Protein AF-A0A2E6HBT4-F1 (afdb_monomer)

Radius of gyration: 35.27 Å; Cα contacts (8 Å, |Δi|>4): 584; chains: 1; bounding box: 89×53×130 Å

Structure (mmCIF, N/CA/C/O backbone):
data_AF-A0A2E6HBT4-F1
#
_entry.id   AF-A0A2E6HBT4-F1
#
loop_
_atom_site.group_PDB
_atom_site.id
_atom_site.type_symbol
_atom_site.label_atom_id
_atom_site.label_alt_id
_atom_site.label_comp_id
_atom_site.label_asym_id
_atom_site.label_entity_id
_atom_site.label_seq_id
_atom_site.pdbx_PDB_ins_code
_atom_site.Cartn_x
_atom_site.Cartn_y
_atom_site.Cartn_z
_atom_site.occupancy
_atom_site.B_iso_or_equiv
_atom_site.auth_seq_id
_atom_site.auth_comp_id
_atom_site.auth_asym_id
_atom_site.auth_atom_id
_atom_site.pdbx_PDB_model_num
ATOM 1 N N . MET A 1 1 ? -41.510 -4.289 66.428 1.00 49.56 1 MET A N 1
ATOM 2 C CA . MET A 1 1 ? -42.156 -3.920 65.143 1.00 49.56 1 MET A CA 1
ATOM 3 C C . MET A 1 1 ? -41.190 -3.255 64.152 1.00 49.56 1 MET A C 1
ATOM 5 O O . MET A 1 1 ? -41.361 -3.458 62.961 1.00 49.56 1 MET A O 1
ATOM 9 N N . PHE A 1 2 ? -40.143 -2.552 64.610 1.00 44.94 2 PHE A N 1
ATOM 10 C CA . PHE A 1 2 ? -39.122 -1.930 63.745 1.00 44.94 2 PHE A CA 1
ATOM 11 C C . PHE A 1 2 ? -38.260 -2.919 62.931 1.00 44.94 2 PHE A C 1
ATOM 13 O O . PHE A 1 2 ? -38.058 -2.699 61.745 1.00 44.94 2 PHE A O 1
ATOM 20 N N . ILE A 1 3 ? -37.854 -4.055 63.514 1.00 50.06 3 ILE A N 1
ATOM 21 C CA . ILE A 1 3 ? -36.966 -5.042 62.856 1.00 50.06 3 ILE A CA 1
ATOM 22 C C . ILE A 1 3 ? -37.619 -5.718 61.634 1.00 50.06 3 ILE A C 1
ATOM 24 O O . ILE A 1 3 ? -36.951 -6.038 60.659 1.00 50.06 3 ILE A O 1
ATOM 28 N N . LYS A 1 4 ? -38.948 -5.901 61.637 1.00 45.16 4 LYS A N 1
ATOM 29 C CA . LYS A 1 4 ? -39.656 -6.469 60.476 1.00 45.16 4 LYS A CA 1
ATOM 30 C C . LYS A 1 4 ? -39.757 -5.484 59.309 1.00 45.16 4 LYS A C 1
ATOM 32 O O . LYS A 1 4 ? -39.763 -5.926 58.170 1.00 45.16 4 LYS A O 1
ATOM 37 N N . LYS A 1 5 ? -39.823 -4.173 59.578 1.00 47.09 5 LYS A N 1
ATOM 38 C CA . LYS A 1 5 ? -39.879 -3.149 58.524 1.00 47.09 5 LYS A CA 1
ATOM 39 C C . LYS A 1 5 ? -38.530 -2.971 57.830 1.00 47.09 5 LYS A C 1
ATOM 41 O O . LYS A 1 5 ? -38.526 -2.846 56.616 1.00 47.09 5 LYS A O 1
ATOM 46 N N . THR A 1 6 ? -37.421 -3.026 58.568 1.00 51.19 6 THR A N 1
ATOM 47 C CA . THR A 1 6 ? -36.070 -2.903 57.993 1.00 51.19 6 THR A CA 1
ATOM 48 C C . THR A 1 6 ? -35.665 -4.120 57.163 1.00 51.19 6 THR A C 1
ATOM 50 O O . THR A 1 6 ? -35.076 -3.963 56.101 1.00 51.19 6 THR A O 1
ATOM 53 N N . ILE A 1 7 ? -36.031 -5.334 57.590 1.00 56.91 7 ILE A N 1
ATOM 54 C CA . ILE A 1 7 ? -35.775 -6.552 56.802 1.00 56.91 7 ILE A CA 1
ATOM 55 C C . ILE A 1 7 ? -36.632 -6.561 55.531 1.00 56.91 7 ILE A C 1
ATOM 57 O O . ILE A 1 7 ? -36.141 -6.905 54.463 1.00 56.91 7 ILE A O 1
ATOM 61 N N . PHE A 1 8 ? -37.897 -6.140 55.620 1.00 53.03 8 PHE A N 1
ATOM 62 C CA . PHE A 1 8 ? -38.782 -6.076 54.456 1.00 53.03 8 PHE A CA 1
ATOM 63 C C . PHE A 1 8 ? -38.360 -4.981 53.464 1.00 53.03 8 PHE A C 1
ATOM 65 O O . PHE A 1 8 ? -38.438 -5.206 52.263 1.00 53.03 8 PHE A O 1
ATOM 72 N N . SER A 1 9 ? -37.858 -3.832 53.939 1.00 48.44 9 SER A N 1
ATOM 73 C CA . SER A 1 9 ? -37.312 -2.791 53.061 1.00 48.44 9 SER A CA 1
ATOM 74 C C . SER A 1 9 ? -36.000 -3.216 52.404 1.00 48.44 9 SER A C 1
ATOM 76 O O . SER A 1 9 ? -35.840 -2.969 51.219 1.00 48.44 9 SER A O 1
ATOM 78 N N . MET A 1 10 ? -35.097 -3.907 53.116 1.00 50.53 10 MET A N 1
ATOM 79 C CA . MET A 1 10 ? -33.876 -4.475 52.519 1.00 50.53 10 MET A CA 1
ATOM 80 C C . MET A 1 10 ? -34.190 -5.541 51.467 1.00 50.53 10 MET A C 1
ATOM 82 O O . MET A 1 10 ? -33.579 -5.546 50.406 1.00 50.53 10 MET A O 1
ATOM 86 N N . LEU A 1 11 ? -35.154 -6.426 51.741 1.00 47.38 11 LEU A N 1
ATOM 87 C CA . LEU A 1 11 ? -35.556 -7.477 50.805 1.00 47.38 11 LEU A CA 1
ATOM 88 C C . LEU A 1 11 ? -36.257 -6.895 49.568 1.00 47.38 11 LEU A C 1
ATOM 90 O O . LEU A 1 11 ? -36.036 -7.371 48.462 1.00 47.38 11 LEU A O 1
ATOM 94 N N . ALA A 1 12 ? -37.073 -5.852 49.751 1.00 50.97 12 ALA A N 1
ATOM 95 C CA . ALA A 1 12 ? -37.705 -5.126 48.654 1.00 50.97 12 ALA A CA 1
ATOM 96 C C . ALA A 1 12 ? -36.679 -4.353 47.813 1.00 50.97 12 ALA A C 1
ATOM 98 O O . ALA A 1 12 ? -36.827 -4.312 46.600 1.00 50.97 12 ALA A O 1
ATOM 99 N N . LEU A 1 13 ? -35.626 -3.804 48.431 1.00 50.22 13 LEU A N 1
ATOM 100 C CA . LEU A 1 13 ? -34.526 -3.152 47.715 1.00 50.22 13 LEU A CA 1
ATOM 101 C C . LEU A 1 13 ? -33.703 -4.175 46.917 1.00 50.22 13 LEU A C 1
ATOM 103 O O . LEU A 1 13 ? -33.430 -3.950 45.749 1.00 50.22 13 LEU A O 1
ATOM 107 N N . LEU A 1 14 ? -33.387 -5.332 47.509 1.00 49.22 14 LEU A N 1
ATOM 108 C CA . LEU A 1 14 ? -32.711 -6.451 46.834 1.00 49.22 14 LEU A CA 1
ATOM 109 C C . LEU A 1 14 ? -33.523 -6.997 45.650 1.00 49.22 14 LEU A C 1
ATOM 111 O O . LEU A 1 14 ? -32.966 -7.242 44.584 1.00 49.22 14 LEU A O 1
ATOM 115 N N . LEU A 1 15 ? -34.839 -7.152 45.816 1.00 48.16 15 LEU A N 1
ATOM 116 C CA . LEU A 1 15 ? -35.740 -7.585 44.743 1.00 48.16 15 LEU A CA 1
ATOM 117 C C . LEU A 1 15 ? -35.946 -6.500 43.678 1.00 48.16 15 LEU A C 1
ATOM 119 O O . LEU A 1 15 ? -36.070 -6.836 42.506 1.00 48.16 15 LEU A O 1
ATOM 123 N N . ALA A 1 16 ? -35.947 -5.218 44.054 1.00 47.38 16 ALA A N 1
ATOM 124 C CA . ALA A 1 16 ? -35.984 -4.109 43.103 1.00 47.38 16 ALA A CA 1
ATOM 125 C C . ALA A 1 16 ? -34.683 -4.028 42.292 1.00 47.38 16 ALA A C 1
ATOM 127 O O . ALA A 1 16 ? -34.752 -3.890 41.079 1.00 47.38 16 ALA A O 1
ATOM 128 N N . PHE A 1 17 ? -33.519 -4.230 42.917 1.00 48.28 17 PHE A N 1
ATOM 129 C CA . PHE A 1 17 ? -32.229 -4.328 42.223 1.00 48.28 17 PHE A CA 1
ATOM 130 C C . PHE A 1 17 ? -32.179 -5.516 41.247 1.00 48.28 17 PHE A C 1
ATOM 132 O O . PHE A 1 17 ? -31.676 -5.373 40.136 1.00 48.28 17 PHE A O 1
ATOM 139 N N . GLN A 1 18 ? -32.742 -6.671 41.625 1.00 46.69 18 GLN A N 1
ATOM 140 C CA . GLN A 1 18 ? -32.841 -7.843 40.742 1.00 46.69 18 GLN A CA 1
ATOM 141 C C . GLN A 1 18 ? -33.890 -7.698 39.629 1.00 46.69 18 GLN A C 1
ATOM 143 O O . GLN A 1 18 ? -33.771 -8.349 38.596 1.00 46.69 18 GLN A O 1
ATOM 148 N N . ALA A 1 19 ? -34.929 -6.885 39.826 1.00 41.88 19 ALA A N 1
ATOM 149 C CA . ALA A 1 19 ? -35.932 -6.614 38.799 1.00 41.88 19 ALA A CA 1
ATOM 150 C C . ALA A 1 19 ? -35.455 -5.530 37.816 1.00 41.88 19 ALA A C 1
ATOM 152 O O . ALA A 1 19 ? -35.624 -5.690 36.611 1.00 41.88 19 ALA A O 1
ATOM 153 N N . TYR A 1 20 ? -34.784 -4.477 38.293 1.00 45.53 20 TYR A N 1
ATOM 154 C CA . TYR A 1 20 ? -34.208 -3.440 37.429 1.00 45.53 20 TYR A CA 1
ATOM 155 C C . TYR A 1 20 ? -33.043 -3.960 36.578 1.00 45.53 20 TYR A C 1
ATOM 157 O O . TYR A 1 20 ? -32.909 -3.555 35.426 1.00 45.53 20 TYR A O 1
ATOM 165 N N . SER A 1 21 ? -32.259 -4.931 37.066 1.00 44.19 21 SER A N 1
ATOM 166 C CA . SER A 1 21 ? -31.218 -5.579 36.253 1.00 44.19 21 SER A CA 1
ATOM 167 C C . SER A 1 21 ? -31.763 -6.335 35.032 1.00 44.19 21 SER A C 1
ATOM 169 O O . SER A 1 21 ? -31.006 -6.591 34.099 1.00 44.19 21 SER A O 1
ATOM 171 N N . THR A 1 22 ? -33.065 -6.654 34.995 1.00 40.56 22 THR A N 1
ATOM 172 C CA . THR A 1 22 ? -33.705 -7.283 33.825 1.00 40.56 22 THR A CA 1
ATOM 173 C C . THR A 1 22 ? -34.170 -6.294 32.750 1.00 40.56 22 THR A C 1
ATOM 175 O O . THR A 1 22 ? -34.398 -6.721 31.619 1.00 40.56 22 THR A O 1
ATOM 178 N N . GLU A 1 23 ? -34.268 -4.992 33.056 1.00 41.75 23 GLU A N 1
ATOM 179 C CA . GLU A 1 23 ? -34.552 -3.932 32.067 1.00 41.75 23 GLU A CA 1
ATOM 180 C C . GLU A 1 23 ? -33.281 -3.306 31.465 1.00 41.75 23 GLU A C 1
ATOM 182 O O . GLU A 1 23 ? -33.346 -2.699 30.395 1.00 41.75 23 GLU A O 1
ATOM 187 N N . LEU A 1 24 ? -32.115 -3.508 32.089 1.00 50.75 24 LEU A N 1
ATOM 188 C CA . LEU A 1 24 ? -30.816 -3.196 31.491 1.00 50.75 24 LEU A CA 1
ATOM 189 C C . LEU A 1 24 ? -30.560 -4.122 30.301 1.00 50.75 24 LEU A C 1
ATOM 191 O O . LEU A 1 24 ? -30.706 -5.344 30.402 1.00 50.75 24 LEU A O 1
ATOM 195 N N . THR A 1 25 ? -30.173 -3.550 29.158 1.00 54.16 25 THR A N 1
ATOM 196 C CA . THR A 1 25 ? -29.919 -4.328 27.945 1.00 54.16 25 THR A CA 1
ATOM 197 C C . THR A 1 25 ? -28.942 -5.461 28.268 1.00 54.16 25 THR A C 1
ATOM 199 O O . THR A 1 25 ? -27.877 -5.250 28.854 1.00 54.16 25 THR A O 1
ATOM 202 N N . GLY A 1 26 ? -29.290 -6.699 27.898 1.00 63.75 26 GLY A N 1
ATOM 203 C CA . GLY A 1 26 ? -28.464 -7.895 28.134 1.00 63.75 26 GLY A CA 1
ATOM 204 C C . GLY A 1 26 ? -27.085 -7.870 27.452 1.00 63.75 26 GLY A C 1
ATOM 205 O O . GLY A 1 26 ? -26.407 -8.892 27.405 1.00 63.75 26 GLY A O 1
ATOM 206 N N . LEU A 1 27 ? -26.660 -6.720 26.911 1.00 71.19 27 LEU A N 1
ATOM 207 C CA . LEU A 1 27 ? -25.320 -6.463 26.399 1.00 71.19 27 LEU A CA 1
ATOM 208 C C . LEU A 1 27 ? -24.246 -6.786 27.439 1.00 71.19 27 LEU A C 1
ATOM 210 O O . LEU A 1 27 ? -23.259 -7.420 27.090 1.00 71.19 27 LEU A O 1
ATOM 214 N N . HIS A 1 28 ? -24.441 -6.411 28.704 1.00 73.00 28 HIS A N 1
ATOM 215 C CA . HIS A 1 28 ? -23.458 -6.669 29.762 1.00 73.00 28 HIS A CA 1
ATOM 216 C C . HIS A 1 28 ? -23.221 -8.171 30.022 1.00 73.00 28 HIS A C 1
ATOM 218 O O . HIS A 1 28 ? -22.242 -8.533 30.663 1.00 73.00 28 HIS A O 1
ATOM 224 N N . LEU A 1 29 ? -24.077 -9.061 29.513 1.00 76.19 29 LEU A N 1
ATOM 225 C CA . LEU A 1 29 ? -23.871 -10.512 29.573 1.00 76.19 29 LEU A CA 1
ATOM 226 C C . LEU A 1 29 ? -23.297 -11.088 28.271 1.00 76.19 29 LEU A C 1
ATOM 228 O O . LEU A 1 29 ? -22.720 -12.167 28.298 1.00 76.19 29 LEU A O 1
ATOM 232 N N . ASN A 1 30 ? -23.413 -10.361 27.155 1.00 84.88 30 ASN A N 1
ATOM 233 C CA . ASN A 1 30 ? -23.074 -10.832 25.807 1.00 84.88 30 ASN A CA 1
ATOM 234 C C . ASN A 1 30 ? -22.044 -9.928 25.098 1.00 84.88 30 ASN A C 1
ATOM 236 O O . ASN A 1 30 ? -21.954 -9.929 23.869 1.00 84.88 30 ASN A O 1
ATOM 240 N N . LEU A 1 31 ? -21.298 -9.101 25.842 1.00 88.12 31 LEU A N 1
ATOM 241 C CA . LEU A 1 31 ? -20.386 -8.111 25.261 1.00 88.12 31 LEU A CA 1
ATOM 242 C C . LEU A 1 31 ? -19.298 -8.768 24.408 1.00 88.12 31 LEU A C 1
ATOM 244 O O . 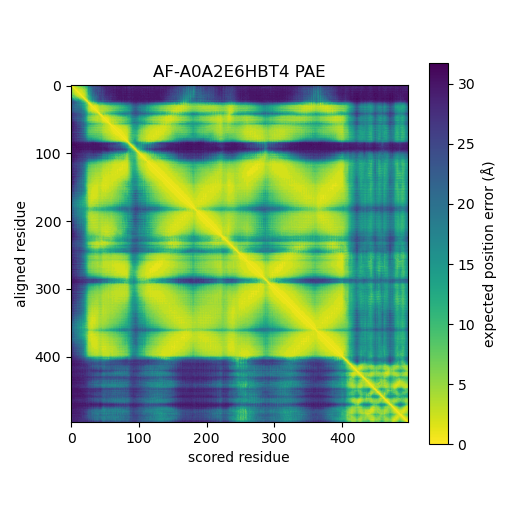LEU A 1 31 ? -19.008 -8.277 23.321 1.00 88.12 31 LEU A O 1
ATOM 248 N N . LEU A 1 32 ? -18.722 -9.871 24.894 1.00 88.44 32 LEU A N 1
ATOM 249 C CA . LEU A 1 32 ? -17.670 -10.607 24.191 1.00 88.44 32 LEU A CA 1
ATOM 250 C C . LEU A 1 32 ? -18.167 -11.134 22.840 1.00 88.44 32 LEU A C 1
ATOM 252 O O . LEU A 1 32 ? -17.513 -10.904 21.827 1.00 88.44 32 LEU A O 1
ATOM 256 N N . ASP A 1 33 ? -19.359 -11.735 22.808 1.00 88.12 33 ASP A N 1
ATOM 257 C CA . ASP A 1 33 ? -19.966 -12.236 21.571 1.00 88.12 33 ASP A CA 1
ATOM 258 C C . ASP A 1 33 ? -20.208 -11.092 20.575 1.00 88.12 33 ASP A C 1
ATOM 260 O O . ASP A 1 33 ? -19.805 -11.170 19.414 1.00 88.12 33 ASP A O 1
ATOM 264 N N . ARG A 1 34 ? -20.776 -9.966 21.036 1.00 89.25 34 ARG A N 1
ATOM 265 C CA . ARG A 1 34 ? -20.990 -8.786 20.179 1.00 89.25 34 ARG A CA 1
ATOM 266 C C . ARG A 1 34 ? -19.687 -8.148 19.694 1.00 89.25 34 ARG A C 1
ATOM 268 O O . ARG A 1 34 ? -19.655 -7.578 18.602 1.00 89.25 34 ARG A O 1
ATOM 275 N N . ALA A 1 35 ? -18.627 -8.193 20.497 1.00 88.12 35 ALA A N 1
ATOM 276 C CA . ALA A 1 35 ? -17.314 -7.710 20.093 1.00 88.12 35 ALA A CA 1
ATOM 277 C C . ALA A 1 35 ? -16.713 -8.617 19.009 1.00 88.12 35 ALA A C 1
ATOM 279 O O . ALA A 1 35 ? -16.214 -8.107 18.001 1.00 88.12 35 ALA A O 1
ATOM 280 N N . ASP A 1 36 ? -16.820 -9.938 19.161 1.00 87.88 36 ASP A N 1
ATOM 281 C CA . ASP A 1 36 ? -16.328 -10.920 18.190 1.00 87.88 36 ASP A CA 1
ATOM 282 C C . ASP A 1 36 ? -17.093 -10.820 16.845 1.00 87.88 36 ASP A C 1
ATOM 284 O O . ASP A 1 36 ? -16.464 -10.814 15.778 1.00 87.88 36 ASP A O 1
ATOM 288 N N . GLU A 1 37 ? -18.412 -10.567 16.869 1.00 88.94 37 GLU A N 1
ATOM 289 C CA . GLU A 1 37 ? -19.261 -10.311 15.684 1.00 88.94 37 GLU A CA 1
ATOM 290 C C . GLU A 1 37 ? -18.754 -9.159 14.784 1.00 88.94 37 GLU A C 1
ATOM 292 O O . GLU A 1 37 ? -19.032 -9.113 13.578 1.00 88.94 37 GLU A O 1
ATOM 297 N N . ILE A 1 38 ? -17.990 -8.200 15.325 1.00 88.56 38 ILE A N 1
ATOM 298 C CA . ILE A 1 38 ? -17.437 -7.078 14.544 1.00 88.56 38 ILE A CA 1
ATOM 299 C C . ILE A 1 38 ? -16.470 -7.577 13.460 1.00 88.56 38 ILE A C 1
ATOM 301 O O . ILE A 1 38 ? -16.407 -6.988 12.373 1.00 88.56 38 ILE A O 1
ATOM 305 N N . LEU A 1 39 ? -15.732 -8.651 13.745 1.00 88.19 39 LEU A N 1
ATOM 306 C CA . LEU A 1 39 ? -14.714 -9.225 12.865 1.00 88.19 39 LEU A CA 1
ATOM 307 C C . LEU A 1 39 ? -15.212 -10.429 12.057 1.00 88.19 39 LEU A C 1
ATOM 309 O O . LEU A 1 39 ? -14.463 -10.949 11.219 1.00 88.19 39 LEU A O 1
ATOM 313 N N . GLU A 1 40 ? -16.458 -10.852 12.263 1.00 86.81 40 GLU A N 1
ATOM 314 C CA . GLU A 1 40 ? -17.029 -11.995 11.567 1.00 86.81 40 GLU A CA 1
ATOM 315 C C . GLU A 1 40 ? -17.270 -11.727 10.068 1.00 86.81 40 GLU A C 1
ATOM 317 O O . GLU A 1 40 ? -17.662 -10.629 9.648 1.00 86.81 40 GLU A O 1
ATOM 322 N N . PRO A 1 41 ? -17.028 -12.733 9.207 1.00 83.00 41 PRO A N 1
ATOM 323 C CA . PRO A 1 41 ? -17.257 -12.606 7.779 1.00 83.00 41 PRO A CA 1
ATOM 324 C C . PRO A 1 41 ? -18.757 -12.550 7.468 1.00 83.00 41 PRO A C 1
ATOM 326 O O . PRO A 1 41 ? -19.523 -13.424 7.857 1.00 83.00 41 PRO A O 1
ATOM 329 N N . LYS A 1 42 ? -19.166 -11.563 6.667 1.00 82.88 42 LYS A N 1
ATOM 330 C CA . LYS A 1 42 ? -20.554 -11.420 6.209 1.00 82.88 42 LYS A CA 1
ATOM 331 C C . LYS A 1 42 ? -20.774 -12.076 4.844 1.00 82.88 42 LYS A C 1
ATOM 333 O O . LYS A 1 42 ? -19.979 -11.858 3.929 1.00 82.88 42 LYS A O 1
ATOM 338 N N . GLU A 1 43 ? -21.883 -12.800 4.673 1.00 71.56 43 GLU A N 1
ATOM 339 C CA . GLU A 1 43 ? -22.176 -13.592 3.459 1.00 71.56 43 GLU A CA 1
ATOM 340 C C . GLU A 1 43 ? -22.257 -12.769 2.156 1.00 71.56 43 GLU A C 1
ATOM 342 O O . GLU A 1 43 ? -21.898 -13.271 1.095 1.00 71.56 43 GLU A O 1
ATOM 347 N N . ASN A 1 44 ? -22.670 -11.497 2.223 1.00 79.94 44 ASN A N 1
ATOM 348 C CA . ASN A 1 44 ? -22.859 -10.623 1.052 1.00 79.94 44 ASN A CA 1
ATOM 349 C C . ASN A 1 44 ? -21.806 -9.506 0.920 1.00 79.94 44 ASN A C 1
ATOM 351 O O . ASN A 1 44 ? -21.978 -8.578 0.122 1.00 79.94 44 ASN A O 1
ATOM 355 N N . ALA A 1 45 ? -20.730 -9.557 1.706 1.00 85.69 45 ALA A N 1
ATOM 356 C CA . ALA A 1 45 ? -19.719 -8.510 1.710 1.00 85.69 45 ALA A CA 1
ATOM 357 C C . ALA A 1 45 ? -18.659 -8.707 0.617 1.00 85.69 45 ALA A C 1
ATOM 359 O O . ALA A 1 45 ? -18.220 -9.819 0.329 1.00 85.69 45 ALA A O 1
ATOM 360 N N . LEU A 1 46 ? -18.213 -7.602 0.018 1.00 86.56 46 LEU A N 1
ATOM 361 C CA . LEU A 1 46 ? -17.195 -7.622 -1.027 1.00 86.56 46 LEU A CA 1
ATOM 362 C C . LEU A 1 46 ? -15.825 -7.942 -0.441 1.00 86.56 46 LEU A C 1
ATOM 364 O O . LEU A 1 46 ? -15.331 -7.246 0.450 1.00 86.56 46 LEU A O 1
ATOM 368 N N . SER A 1 47 ? -15.166 -8.934 -1.028 1.00 90.44 47 SER A N 1
ATOM 369 C CA . SER A 1 47 ? -13.795 -9.282 -0.673 1.00 90.44 47 SER A CA 1
ATOM 370 C C . SER A 1 47 ? -12.792 -8.291 -1.272 1.00 90.44 47 SER A C 1
ATOM 372 O O . SER A 1 47 ? -12.978 -7.737 -2.362 1.00 90.44 47 SER A O 1
ATOM 374 N N . LEU A 1 48 ? -11.631 -8.143 -0.629 1.00 89.50 48 LEU A N 1
ATOM 375 C CA . LEU A 1 48 ? -10.526 -7.325 -1.142 1.00 89.50 48 LEU A CA 1
ATOM 376 C C . LEU A 1 48 ? -10.142 -7.665 -2.596 1.00 89.50 48 LEU A C 1
ATOM 378 O O . LEU A 1 48 ? -9.756 -6.792 -3.380 1.00 89.50 48 LEU A O 1
ATOM 382 N N . LYS A 1 49 ? -10.230 -8.945 -2.976 1.00 89.31 49 LYS A N 1
ATOM 383 C CA . LYS A 1 49 ? -9.915 -9.403 -4.334 1.00 89.31 49 LYS A CA 1
ATOM 384 C C . LYS A 1 49 ? -10.898 -8.830 -5.356 1.00 89.31 49 LYS A C 1
ATOM 386 O O . LYS A 1 49 ? -10.457 -8.364 -6.409 1.00 89.31 49 LYS A O 1
ATOM 391 N N . GLU A 1 50 ? -12.188 -8.844 -5.041 1.00 88.19 50 GLU A N 1
ATOM 392 C CA . GLU A 1 50 ? -13.253 -8.318 -5.899 1.00 88.19 50 GLU A CA 1
ATOM 393 C C . GLU A 1 50 ? -13.153 -6.802 -6.038 1.00 88.19 50 GLU A C 1
ATOM 395 O O . GLU A 1 50 ? -13.172 -6.273 -7.154 1.00 88.19 50 GLU A O 1
ATOM 400 N N . VAL A 1 51 ? -12.934 -6.103 -4.923 1.00 89.19 51 VAL A N 1
ATOM 401 C CA . VAL A 1 51 ? -12.725 -4.651 -4.907 1.00 89.19 51 VAL A CA 1
ATOM 402 C C . VAL A 1 51 ? -11.522 -4.268 -5.779 1.00 89.19 51 VAL A C 1
ATOM 404 O O . VAL A 1 51 ? -11.625 -3.378 -6.628 1.00 89.19 51 VAL A O 1
ATOM 407 N N . LYS A 1 52 ? -10.393 -4.983 -5.658 1.00 89.75 52 LYS A N 1
ATOM 408 C CA . LYS A 1 52 ? -9.207 -4.765 -6.506 1.00 89.75 52 LYS A CA 1
ATOM 409 C C . LYS A 1 52 ? -9.497 -4.978 -7.995 1.00 89.75 52 LYS A C 1
ATOM 411 O O . LYS A 1 52 ? -8.895 -4.285 -8.816 1.00 89.75 52 LYS A O 1
ATOM 416 N N . SER A 1 53 ? -10.352 -5.934 -8.373 1.00 87.38 53 SER A N 1
ATOM 417 C CA . SER A 1 53 ? -10.756 -6.098 -9.779 1.00 87.38 53 SER A CA 1
ATOM 418 C C . SER A 1 53 ? -11.647 -4.956 -10.260 1.00 87.38 53 SER A C 1
ATOM 420 O O . SER A 1 53 ? -11.330 -4.343 -11.277 1.00 87.38 53 SER A O 1
ATOM 422 N N . LEU A 1 54 ? -12.682 -4.605 -9.494 1.00 86.06 54 LEU A N 1
ATOM 423 C CA . LEU A 1 54 ? -13.626 -3.542 -9.847 1.00 86.06 54 LEU A CA 1
ATOM 424 C C . LEU A 1 54 ? -12.928 -2.191 -10.031 1.00 86.06 54 LEU A C 1
ATOM 426 O O . LEU A 1 54 ? -13.169 -1.495 -11.018 1.00 86.06 54 LEU A O 1
ATOM 430 N N . ALA A 1 55 ? -12.019 -1.849 -9.116 1.00 85.38 55 ALA A N 1
ATOM 431 C CA . ALA A 1 55 ? -11.257 -0.609 -9.187 1.00 85.38 55 ALA A CA 1
ATOM 432 C C . ALA A 1 55 ? -10.360 -0.549 -10.430 1.00 85.38 55 ALA A C 1
ATOM 434 O O . ALA A 1 55 ? -10.271 0.483 -11.087 1.00 85.38 55 ALA A O 1
ATOM 435 N N . VAL A 1 56 ? -9.697 -1.654 -10.782 1.00 85.94 56 VAL A N 1
ATOM 436 C CA . VAL A 1 56 ? -8.819 -1.703 -11.959 1.00 85.94 56 VAL A CA 1
ATOM 437 C C . VAL A 1 56 ? -9.603 -1.505 -13.252 1.00 85.94 56 VAL A C 1
ATOM 439 O O . VAL A 1 56 ? -9.119 -0.807 -14.139 1.00 85.94 56 VAL A O 1
ATOM 442 N N . ASP A 1 57 ? -10.789 -2.094 -13.364 1.00 81.94 57 ASP A N 1
ATOM 443 C CA . ASP A 1 57 ? -11.557 -2.059 -14.609 1.00 81.94 57 ASP A CA 1
ATOM 444 C C . ASP A 1 57 ? -12.208 -0.689 -14.857 1.00 81.94 57 ASP A C 1
ATOM 446 O O . ASP A 1 57 ? -12.406 -0.290 -16.006 1.00 81.94 57 ASP A O 1
ATOM 450 N N . ARG A 1 58 ? -12.511 0.058 -13.789 1.00 79.06 58 ARG A N 1
ATOM 451 C CA . ARG A 1 58 ? -13.260 1.325 -13.858 1.00 79.06 58 ARG A CA 1
ATOM 452 C C . ARG A 1 58 ? -12.415 2.582 -13.640 1.00 79.06 58 ARG A C 1
ATOM 454 O O . ARG A 1 58 ? -12.910 3.685 -13.864 1.00 79.06 58 ARG A O 1
ATOM 461 N N . ASN A 1 59 ? -11.148 2.455 -13.246 1.00 83.81 59 ASN A N 1
ATOM 462 C CA . ASN A 1 59 ? -10.304 3.611 -12.947 1.00 83.81 59 ASN A CA 1
ATOM 463 C C . ASN A 1 59 ? -9.890 4.402 -14.209 1.00 83.81 59 ASN A C 1
ATOM 465 O O . ASN A 1 59 ? -9.344 3.863 -15.177 1.00 83.81 59 ASN A O 1
ATOM 469 N N . HIS A 1 60 ? -10.118 5.717 -14.169 1.00 84.62 60 HIS A N 1
ATOM 470 C CA . HIS A 1 60 ? -9.854 6.631 -15.281 1.00 84.62 60 HIS A CA 1
ATOM 471 C C . HIS A 1 60 ? -8.358 6.824 -15.561 1.00 84.62 60 HIS A C 1
ATOM 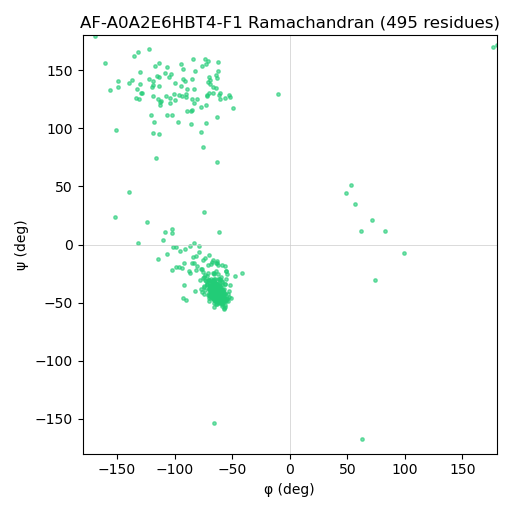473 O O . HIS A 1 60 ? -7.968 6.859 -16.728 1.00 84.62 60 HIS A O 1
ATOM 479 N N . ASP A 1 61 ? -7.504 6.871 -14.536 1.00 84.75 61 ASP A N 1
ATOM 480 C CA . ASP A 1 61 ? -6.056 7.036 -14.723 1.00 84.75 61 ASP A CA 1
ATOM 481 C C . ASP A 1 61 ? -5.452 5.853 -15.475 1.00 84.75 61 ASP A C 1
ATOM 483 O O . ASP A 1 61 ? -4.600 6.022 -16.355 1.00 84.75 61 ASP A O 1
ATOM 487 N N . LEU A 1 62 ? -5.929 4.641 -15.182 1.00 87.62 62 LEU A N 1
ATOM 488 C CA . LEU A 1 62 ? -5.504 3.450 -15.899 1.00 87.62 62 LEU A CA 1
ATOM 489 C C . LEU A 1 62 ? -5.946 3.500 -17.369 1.00 87.62 62 LEU A C 1
ATOM 491 O O . LEU A 1 62 ? -5.141 3.184 -18.247 1.00 87.62 62 LEU A O 1
ATOM 495 N N . ARG A 1 63 ? -7.171 3.965 -17.657 1.00 88.94 63 ARG A N 1
ATOM 496 C CA . ARG A 1 63 ? -7.653 4.188 -19.035 1.00 88.94 63 ARG A CA 1
ATOM 497 C C . ARG A 1 63 ? -6.797 5.218 -19.776 1.00 88.94 63 ARG A C 1
ATOM 499 O O . ARG A 1 63 ? -6.344 4.938 -20.881 1.00 88.94 63 ARG A O 1
ATOM 506 N N . ILE A 1 64 ? -6.491 6.357 -19.151 1.00 88.69 64 ILE A N 1
ATOM 507 C CA . ILE A 1 64 ? -5.597 7.384 -19.716 1.00 88.69 64 ILE A CA 1
ATOM 508 C C . ILE A 1 64 ? -4.211 6.792 -20.009 1.00 88.69 64 ILE A C 1
ATOM 510 O O . ILE A 1 64 ? -3.610 7.061 -21.050 1.00 88.69 64 ILE A O 1
ATOM 514 N N . SER A 1 65 ? -3.692 5.953 -19.113 1.00 88.06 65 SER A N 1
ATOM 515 C CA . SER A 1 65 ? -2.402 5.283 -19.291 1.00 88.06 65 SER A CA 1
ATOM 516 C C . SER A 1 65 ? -2.419 4.274 -20.450 1.00 88.06 65 SER A C 1
ATOM 518 O O . SER A 1 65 ? -1.463 4.206 -21.229 1.00 88.06 65 SER A O 1
ATOM 520 N N . TYR A 1 66 ? -3.522 3.539 -20.635 1.00 92.31 66 TYR A N 1
ATOM 521 C CA . TYR A 1 66 ? -3.724 2.688 -21.810 1.00 92.31 66 TYR A CA 1
ATOM 522 C C . TYR A 1 66 ? -3.783 3.494 -23.113 1.00 92.31 66 TYR A C 1
ATOM 524 O O . TYR A 1 66 ? -3.152 3.090 -24.091 1.00 92.31 66 TYR A O 1
ATOM 532 N N . GLU A 1 67 ? -4.441 4.655 -23.121 1.00 92.12 67 GLU A N 1
ATOM 533 C CA . GLU A 1 67 ? -4.453 5.551 -24.284 1.00 92.12 67 GLU A CA 1
ATOM 534 C C . GLU A 1 67 ? -3.053 6.073 -24.619 1.00 92.12 67 GLU A C 1
ATOM 536 O O . GLU A 1 67 ? -2.636 6.034 -25.775 1.00 92.12 67 GLU A O 1
ATOM 541 N N . ARG A 1 68 ? -2.255 6.466 -23.617 1.00 91.94 68 ARG A N 1
ATOM 542 C CA . ARG A 1 68 ? -0.845 6.851 -23.826 1.00 91.94 68 ARG A CA 1
ATOM 543 C C . ARG A 1 68 ? -0.018 5.708 -24.416 1.00 91.94 68 ARG A C 1
ATOM 545 O O . ARG A 1 68 ? 0.827 5.930 -25.284 1.00 91.94 68 ARG A O 1
ATOM 552 N N . LEU A 1 69 ? -0.258 4.470 -23.978 1.00 93.25 69 LEU A N 1
ATOM 553 C CA . LEU A 1 69 ? 0.382 3.294 -24.565 1.00 93.25 69 LEU A CA 1
ATOM 554 C C . LEU A 1 69 ? -0.052 3.086 -26.024 1.00 93.25 69 LEU A C 1
ATOM 556 O O . LEU A 1 69 ? 0.788 2.758 -26.863 1.00 93.25 69 LEU A O 1
ATOM 560 N N . TYR A 1 70 ? -1.333 3.275 -26.334 1.00 94.50 70 TYR A N 1
ATOM 561 C CA . TYR A 1 70 ? -1.863 3.167 -27.692 1.00 94.50 70 TYR A CA 1
ATOM 562 C C . TYR A 1 70 ? -1.315 4.266 -28.616 1.00 94.50 70 TYR A C 1
ATOM 564 O O . TYR A 1 70 ? -0.876 3.971 -29.730 1.00 94.50 70 TYR A O 1
ATOM 572 N N . GLN A 1 71 ? -1.217 5.506 -28.133 1.00 92.75 71 GLN A N 1
ATOM 573 C CA . GLN A 1 71 ? -0.529 6.605 -28.817 1.00 92.75 71 GLN A CA 1
ATOM 574 C C . GLN A 1 71 ? 0.932 6.238 -29.108 1.00 92.75 71 GLN A C 1
ATOM 576 O O . GLN A 1 71 ? 1.349 6.259 -30.263 1.00 92.75 71 GLN A O 1
ATOM 581 N N . ALA A 1 72 ? 1.674 5.736 -28.114 1.00 90.69 72 ALA A N 1
ATOM 582 C CA . ALA A 1 72 ? 3.054 5.286 -28.311 1.00 90.69 72 ALA A CA 1
ATOM 583 C C . ALA A 1 72 ? 3.183 4.110 -29.307 1.00 90.69 72 ALA A C 1
ATOM 585 O O . ALA A 1 72 ? 4.234 3.916 -29.922 1.00 90.69 72 ALA A O 1
ATOM 586 N N . GLN A 1 73 ? 2.136 3.293 -29.484 1.00 93.12 73 GLN A N 1
ATOM 587 C CA . GLN A 1 73 ? 2.089 2.274 -30.538 1.00 93.12 73 GLN A CA 1
ATOM 588 C C . GLN A 1 73 ? 1.861 2.893 -31.921 1.00 93.12 73 GLN A C 1
ATOM 590 O O . GLN A 1 73 ? 2.535 2.492 -32.873 1.00 93.12 73 GLN A O 1
ATOM 595 N N . LYS A 1 74 ? 0.956 3.872 -32.040 1.00 93.81 74 LYS A N 1
ATOM 596 C CA . LYS A 1 74 ? 0.746 4.645 -33.274 1.00 93.81 74 LYS A CA 1
ATOM 597 C C . LYS A 1 74 ? 2.001 5.409 -33.686 1.00 93.81 74 LYS A C 1
ATOM 599 O O . LYS A 1 74 ? 2.358 5.382 -34.862 1.00 93.81 74 LYS A O 1
ATOM 604 N N . ASP A 1 75 ? 2.748 5.952 -32.731 1.00 91.88 75 ASP A N 1
ATOM 605 C CA . ASP A 1 75 ? 4.016 6.638 -32.991 1.00 91.88 75 ASP A CA 1
ATOM 606 C C . ASP A 1 75 ? 5.051 5.730 -33.662 1.00 91.88 75 ASP A C 1
ATOM 608 O O . ASP A 1 75 ? 5.879 6.200 -34.438 1.00 91.88 75 ASP A O 1
ATOM 612 N N . ILE A 1 76 ? 5.003 4.409 -33.439 1.00 90.38 76 ILE A N 1
ATOM 613 C CA . ILE A 1 76 ? 5.866 3.467 -34.166 1.00 90.38 76 ILE A CA 1
ATOM 614 C C . ILE A 1 76 ? 5.503 3.447 -35.652 1.00 90.38 76 ILE A C 1
ATOM 616 O O . ILE A 1 76 ? 6.404 3.353 -36.485 1.00 90.38 76 ILE A O 1
ATOM 620 N N . TRP A 1 77 ? 4.216 3.506 -35.994 1.00 87.75 77 TRP A N 1
ATOM 621 C CA . TRP A 1 77 ? 3.760 3.555 -37.383 1.00 87.75 77 TRP A CA 1
ATOM 622 C C . TRP A 1 77 ? 4.130 4.878 -38.041 1.00 87.75 77 TRP A C 1
ATOM 624 O O . TRP A 1 77 ? 4.673 4.854 -39.140 1.00 87.75 77 TRP A O 1
ATOM 634 N N . VAL A 1 78 ? 3.965 5.998 -37.335 1.00 88.19 78 VAL A N 1
ATOM 635 C CA . VAL A 1 78 ? 4.428 7.319 -37.795 1.00 88.19 78 VAL A CA 1
ATOM 636 C C . VAL A 1 78 ? 5.952 7.338 -37.971 1.00 88.19 78 VAL A C 1
ATOM 638 O O . VAL A 1 78 ? 6.478 7.835 -38.961 1.00 88.19 78 VAL A O 1
ATOM 641 N N . ALA A 1 79 ? 6.706 6.738 -37.052 1.00 86.75 79 ALA A N 1
ATOM 642 C CA . ALA A 1 79 ? 8.155 6.644 -37.186 1.00 86.75 79 ALA A CA 1
ATOM 643 C C . ALA A 1 79 ? 8.570 5.737 -38.358 1.00 86.75 79 ALA A C 1
ATOM 645 O O . ALA A 1 79 ? 9.595 5.989 -38.988 1.00 86.75 79 ALA A O 1
ATOM 646 N N . ARG A 1 80 ? 7.789 4.691 -38.665 1.00 85.69 80 ARG A N 1
ATOM 647 C CA . ARG A 1 80 ? 8.010 3.827 -39.835 1.00 85.69 80 ARG A CA 1
ATOM 648 C C . ARG A 1 80 ? 7.611 4.503 -41.140 1.00 85.69 80 ARG A C 1
ATOM 650 O O . ARG A 1 80 ? 8.297 4.288 -42.132 1.00 85.69 80 ARG A O 1
ATOM 657 N N . SER A 1 81 ? 6.551 5.307 -41.162 1.00 80.50 81 SER A N 1
ATOM 658 C CA . SER A 1 81 ? 6.130 5.994 -42.386 1.00 80.50 81 SER A CA 1
ATOM 659 C C . SER A 1 81 ? 7.216 6.942 -42.889 1.00 80.50 81 SER A C 1
ATOM 661 O O . SER A 1 81 ? 7.396 7.043 -44.092 1.00 80.50 81 SER A O 1
ATOM 663 N N . ARG A 1 82 ? 8.046 7.500 -41.994 1.00 77.69 82 ARG A N 1
ATOM 664 C CA . ARG A 1 82 ? 9.236 8.302 -42.346 1.00 77.69 82 ARG A CA 1
ATOM 665 C C . ARG A 1 82 ? 10.282 7.563 -43.192 1.00 77.69 82 ARG A C 1
ATOM 667 O O . ARG A 1 82 ? 11.149 8.222 -43.770 1.00 77.69 82 ARG A O 1
ATOM 674 N N . PHE A 1 83 ? 10.262 6.226 -43.262 1.00 76.00 83 PHE A N 1
ATOM 675 C CA . PHE A 1 83 ? 11.101 5.485 -44.217 1.00 76.00 83 PHE A CA 1
ATOM 676 C C . PHE A 1 83 ? 10.691 5.740 -45.661 1.00 76.00 83 PHE A C 1
ATOM 678 O O . PHE A 1 83 ? 11.553 5.741 -46.535 1.00 76.00 83 PHE A O 1
ATOM 685 N N . PHE A 1 84 ? 9.410 6.001 -45.889 1.00 71.25 84 PHE A N 1
ATOM 686 C CA . PHE A 1 84 ? 8.880 6.329 -47.194 1.00 71.25 84 PHE A CA 1
ATOM 687 C C . PHE A 1 84 ? 8.870 7.857 -47.341 1.00 71.25 84 PHE A C 1
ATOM 689 O O . PHE A 1 84 ? 8.400 8.558 -46.442 1.00 71.25 84 PHE A O 1
ATOM 696 N N . PRO A 1 85 ? 9.439 8.409 -48.422 1.00 59.28 85 PRO A N 1
ATOM 697 C CA . PRO A 1 85 ? 9.310 9.828 -48.709 1.00 59.28 85 PRO A CA 1
ATOM 698 C C . PRO A 1 85 ? 7.816 10.110 -48.900 1.00 59.28 85 PRO A C 1
ATOM 700 O O . PRO A 1 85 ? 7.134 9.365 -49.600 1.00 59.28 85 PRO A O 1
ATOM 703 N N . TYR A 1 86 ? 7.292 11.109 -48.189 1.00 55.06 86 TYR A N 1
ATOM 704 C CA . TYR A 1 86 ? 5.860 11.391 -48.109 1.00 55.06 86 TYR A CA 1
ATOM 705 C C . TYR A 1 86 ? 5.212 11.433 -49.500 1.00 55.06 86 TYR A C 1
ATOM 707 O O . TYR A 1 86 ? 5.540 12.275 -50.333 1.00 55.06 86 TYR A O 1
ATOM 715 N N . GLY A 1 87 ? 4.272 10.518 -49.735 1.00 52.06 87 GLY A N 1
ATOM 716 C CA . GLY A 1 87 ? 3.356 10.585 -50.859 1.00 52.06 87 GLY A CA 1
ATOM 717 C C . GLY A 1 87 ? 2.272 11.617 -50.577 1.00 52.06 87 GLY A C 1
ATOM 718 O O . GLY A 1 87 ? 1.290 11.293 -49.925 1.00 52.06 87 GLY A O 1
ATOM 719 N N . THR A 1 88 ? 2.450 12.833 -51.085 1.00 44.50 88 THR A N 1
ATOM 720 C CA . THR A 1 88 ? 1.365 13.755 -51.455 1.00 44.50 88 THR A CA 1
ATOM 721 C C . THR A 1 88 ? 1.876 14.628 -52.603 1.00 44.50 88 THR A C 1
ATOM 723 O O . THR A 1 88 ? 2.638 15.564 -52.384 1.00 44.50 88 THR A O 1
ATOM 726 N N . GLY A 1 89 ? 1.521 14.276 -53.841 1.00 45.75 89 GLY A N 1
ATOM 727 C CA . GLY A 1 89 ? 1.556 15.158 -55.019 1.00 45.75 89 GLY A CA 1
ATOM 728 C C . GLY A 1 89 ? 2.907 15.513 -55.660 1.00 45.75 89 GLY A C 1
ATOM 729 O O . GLY A 1 89 ? 2.943 15.696 -56.869 1.00 45.75 89 GLY A O 1
ATOM 730 N N . VAL A 1 90 ? 4.019 15.579 -54.922 1.00 45.34 90 VAL A N 1
ATOM 731 C CA . VAL A 1 90 ? 5.268 16.174 -55.460 1.00 45.34 90 VAL A CA 1
ATOM 732 C C . VAL A 1 90 ? 6.084 15.215 -56.342 1.00 45.34 90 VAL A C 1
ATOM 734 O O . VAL A 1 90 ? 6.848 15.664 -57.186 1.00 45.34 90 VAL A O 1
ATOM 737 N N . ILE A 1 91 ? 5.910 13.895 -56.204 1.00 47.94 91 ILE A N 1
ATOM 738 C CA . ILE A 1 91 ? 6.683 12.911 -56.993 1.00 47.94 91 ILE A CA 1
ATOM 739 C C . ILE A 1 91 ? 6.028 12.609 -58.354 1.00 47.94 91 ILE A C 1
ATOM 741 O O . ILE A 1 91 ? 6.721 12.228 -59.289 1.00 47.94 91 ILE A O 1
ATOM 745 N N . PHE A 1 92 ? 4.711 12.795 -58.496 1.00 43.62 92 PHE A N 1
ATOM 746 C CA . PHE A 1 92 ? 3.975 12.379 -59.703 1.00 43.62 92 PHE A CA 1
ATOM 747 C C . PHE A 1 92 ? 3.660 13.503 -60.687 1.00 43.62 92 PHE A C 1
ATOM 749 O O . PHE A 1 92 ? 3.080 13.240 -61.736 1.00 43.62 92 PHE A O 1
ATOM 756 N N . GLY A 1 93 ? 4.021 14.741 -60.367 1.00 48.69 93 GLY A N 1
ATOM 757 C CA . GLY A 1 93 ? 3.602 15.884 -61.161 1.00 48.69 93 GLY A CA 1
ATOM 758 C C . GLY A 1 93 ? 4.679 16.923 -61.343 1.00 48.69 93 GLY A C 1
ATOM 759 O O . GLY A 1 93 ? 4.350 18.076 -61.176 1.00 48.69 93 GLY A O 1
ATOM 760 N N . TYR A 1 94 ? 5.923 16.558 -61.654 1.00 42.94 94 TYR A N 1
ATOM 761 C CA . TYR A 1 94 ? 6.828 17.477 -62.344 1.00 42.94 94 TYR A CA 1
ATOM 762 C C . TYR A 1 94 ? 7.910 16.699 -63.097 1.00 42.94 94 TYR A C 1
ATOM 764 O O . TYR A 1 94 ? 8.569 15.815 -62.552 1.00 42.94 94 TYR A O 1
ATOM 772 N N . ASP A 1 95 ? 8.102 17.094 -64.348 1.00 50.31 95 ASP A N 1
ATOM 773 C CA . ASP A 1 95 ? 9.281 16.857 -65.171 1.00 50.31 95 ASP A CA 1
ATOM 774 C C . ASP A 1 95 ? 10.494 17.567 -64.526 1.00 50.31 95 ASP A C 1
ATOM 776 O O . ASP A 1 95 ? 10.924 18.639 -64.946 1.00 50.31 95 ASP A O 1
ATOM 780 N N . VAL A 1 96 ? 10.973 17.052 -63.385 1.00 44.88 96 VAL A N 1
ATOM 781 C CA . VAL A 1 96 ? 12.144 17.600 -62.687 1.00 44.88 96 VAL A CA 1
ATOM 782 C C . VAL A 1 96 ? 13.359 16.778 -63.092 1.00 44.88 96 VAL A C 1
ATOM 784 O O . VAL A 1 96 ? 13.523 15.646 -62.641 1.00 44.88 96 VAL A O 1
ATOM 787 N N . ASN A 1 97 ? 14.200 17.371 -63.942 1.00 53.41 97 ASN A N 1
ATOM 788 C CA . ASN A 1 97 ? 15.568 16.977 -64.298 1.00 53.41 97 ASN A CA 1
ATOM 789 C C . ASN A 1 97 ? 16.177 15.868 -63.415 1.00 53.41 97 ASN A C 1
ATOM 791 O O . ASN A 1 97 ? 16.240 16.016 -62.193 1.00 53.41 97 ASN A O 1
ATOM 795 N N . ALA A 1 98 ? 16.735 14.822 -64.040 1.00 55.31 98 ALA A N 1
ATOM 796 C CA . ALA A 1 98 ? 17.350 13.631 -63.423 1.00 55.31 98 ALA A CA 1
ATOM 797 C C . ALA A 1 98 ? 18.241 13.880 -62.177 1.00 55.31 98 ALA A C 1
ATOM 799 O O . ALA A 1 98 ? 18.393 13.004 -61.320 1.00 55.31 98 ALA A O 1
ATOM 800 N N . LEU A 1 99 ? 18.797 15.086 -62.035 1.00 54.12 99 LEU A N 1
ATOM 801 C CA . LEU A 1 99 ? 19.522 15.552 -60.854 1.00 54.12 99 LEU A CA 1
ATOM 802 C C . LEU A 1 99 ? 18.663 15.566 -59.575 1.00 54.12 99 LEU A C 1
ATOM 804 O O . LEU A 1 99 ? 19.107 15.044 -58.554 1.00 54.12 99 LEU A O 1
ATOM 808 N N . PHE A 1 100 ? 17.430 16.083 -59.605 1.00 56.62 100 PHE A N 1
ATOM 809 C CA . PHE A 1 100 ? 16.570 16.152 -58.412 1.00 56.62 100 PHE A CA 1
ATOM 810 C C . PHE A 1 100 ? 16.112 14.765 -57.944 1.00 56.62 100 PHE A C 1
ATOM 812 O O . PHE A 1 100 ? 16.130 14.490 -56.743 1.00 56.62 100 PHE A O 1
ATOM 819 N N . GLY A 1 101 ? 15.802 13.854 -58.873 1.00 61.56 101 GLY A N 1
ATOM 820 C CA . GLY A 1 101 ? 15.534 12.448 -58.547 1.00 61.56 101 GLY A CA 1
ATOM 821 C C . GLY A 1 101 ? 16.736 11.756 -57.888 1.00 61.56 101 GLY A C 1
ATOM 822 O O . GLY A 1 101 ? 16.577 11.027 -56.907 1.00 61.56 101 GLY A O 1
ATOM 823 N N . THR A 1 102 ? 17.951 12.052 -58.360 1.00 65.19 102 THR A N 1
ATOM 824 C CA . THR A 1 102 ? 19.195 11.510 -57.788 1.00 65.19 102 THR A CA 1
ATOM 825 C C . THR A 1 102 ? 19.443 12.028 -56.367 1.00 65.19 102 THR A C 1
ATOM 827 O O . THR A 1 102 ? 19.747 11.234 -55.479 1.00 65.19 102 THR A O 1
ATOM 830 N N . PHE A 1 103 ? 19.240 13.325 -56.099 1.00 65.31 103 PHE A N 1
ATOM 831 C CA . PHE A 1 103 ? 19.373 13.885 -54.745 1.00 65.31 103 PHE A CA 1
ATOM 832 C C . PHE A 1 103 ? 18.353 13.304 -53.757 1.00 65.31 103 PHE A C 1
ATOM 834 O O . PHE A 1 103 ? 18.710 13.024 -52.611 1.00 65.31 103 PHE A O 1
ATOM 841 N N . ILE A 1 104 ? 17.115 13.056 -54.198 1.00 67.19 104 ILE A N 1
ATOM 842 C CA . ILE A 1 104 ? 16.084 12.404 -53.375 1.00 67.19 104 ILE A CA 1
ATOM 843 C C . ILE A 1 104 ? 16.495 10.966 -53.025 1.00 67.19 104 ILE A C 1
ATOM 845 O O . ILE A 1 104 ? 16.372 10.562 -51.867 1.00 67.19 104 ILE A O 1
ATOM 849 N N . LEU A 1 105 ? 17.018 10.196 -53.987 1.00 67.69 105 LEU A N 1
ATOM 850 C CA . LEU A 1 105 ? 17.485 8.822 -53.754 1.00 67.69 105 LEU A CA 1
ATOM 851 C C . LEU A 1 105 ? 18.713 8.766 -52.832 1.00 67.69 105 LEU A C 1
ATOM 853 O O . LEU A 1 105 ? 18.771 7.917 -51.939 1.00 67.69 105 LEU A O 1
ATOM 857 N N . VAL A 1 106 ? 19.665 9.688 -53.005 1.00 72.56 106 VAL A N 1
ATOM 858 C CA . VAL A 1 106 ? 20.855 9.808 -52.147 1.00 72.56 106 VAL A CA 1
ATOM 859 C C . VAL A 1 106 ? 20.460 10.191 -50.717 1.00 72.56 106 VAL A C 1
ATOM 861 O O . VAL A 1 106 ? 20.895 9.529 -49.776 1.00 72.56 106 VAL A O 1
ATOM 864 N N . GLU A 1 107 ? 19.570 11.172 -50.529 1.00 71.94 107 GLU A N 1
ATOM 865 C CA . GLU A 1 107 ? 19.049 11.531 -49.198 1.00 71.94 107 GLU A CA 1
ATOM 866 C C . GLU A 1 107 ? 18.293 10.367 -48.552 1.00 71.94 107 GLU A C 1
ATOM 868 O O . GLU A 1 107 ? 18.402 10.113 -47.347 1.00 71.94 107 GLU A O 1
ATOM 873 N N . LEU A 1 108 ? 17.522 9.622 -49.345 1.00 71.69 108 LEU A N 1
ATOM 874 C CA . LEU A 1 108 ? 16.785 8.469 -48.855 1.00 71.69 108 LEU A CA 1
ATOM 875 C C . LEU A 1 108 ? 17.744 7.400 -48.334 1.00 71.69 108 LEU A C 1
ATOM 877 O O . LEU A 1 108 ? 17.573 6.978 -47.194 1.00 71.69 108 LEU A O 1
ATOM 881 N N . ALA A 1 109 ? 18.776 7.037 -49.101 1.00 74.56 109 ALA A N 1
ATOM 882 C CA . ALA A 1 109 ? 19.786 6.058 -48.702 1.00 74.56 109 ALA A CA 1
ATOM 883 C C . ALA A 1 109 ? 20.601 6.514 -47.478 1.00 74.56 109 ALA A C 1
ATOM 885 O O . ALA A 1 109 ? 20.773 5.747 -46.525 1.00 74.56 109 ALA A O 1
ATOM 886 N N . LEU A 1 110 ? 21.056 7.770 -47.465 1.00 80.00 110 LEU A N 1
ATOM 887 C CA . LEU A 1 110 ? 21.881 8.316 -46.386 1.00 80.00 110 LEU A CA 1
ATOM 888 C C . LEU A 1 110 ? 21.097 8.547 -45.081 1.00 80.00 110 LEU A C 1
ATOM 890 O O . LEU A 1 110 ? 21.667 8.443 -43.994 1.00 80.00 110 LEU A O 1
ATOM 894 N N . SER A 1 111 ? 19.782 8.787 -45.153 1.00 81.44 111 SER A N 1
ATOM 895 C CA . SER A 1 111 ? 18.918 8.963 -43.973 1.00 81.44 111 SER A CA 1
ATOM 896 C C . SER A 1 111 ? 18.402 7.650 -43.356 1.00 81.44 111 SER A C 1
ATOM 898 O O . SER A 1 111 ? 17.875 7.670 -42.235 1.00 81.44 111 SER A O 1
ATOM 900 N N . LEU A 1 112 ? 18.566 6.494 -44.022 1.00 83.44 112 LEU A N 1
ATOM 901 C CA . LEU A 1 112 ? 18.104 5.187 -43.519 1.00 83.44 112 LEU A CA 1
ATOM 902 C C . LEU A 1 112 ? 18.636 4.838 -42.116 1.00 83.44 112 LEU A C 1
ATOM 904 O O . LEU A 1 112 ? 17.825 4.425 -41.277 1.00 83.44 112 LEU A O 1
ATOM 908 N N . PRO A 1 113 ? 19.939 5.004 -41.795 1.00 86.81 113 PRO A N 1
ATOM 909 C CA . PRO A 1 113 ? 20.454 4.665 -40.470 1.00 86.81 113 PRO A CA 1
ATOM 910 C C . PRO A 1 113 ? 19.803 5.506 -39.364 1.00 86.81 113 PRO A C 1
ATOM 912 O O . PRO A 1 113 ? 19.387 4.962 -38.337 1.00 86.81 113 PRO A O 1
ATOM 915 N N . THR A 1 114 ? 19.636 6.811 -39.595 1.00 88.06 114 THR A N 1
ATOM 916 C CA . THR A 1 114 ? 18.936 7.746 -38.699 1.00 88.06 114 THR A CA 1
ATOM 917 C C . THR A 1 114 ? 17.511 7.275 -38.430 1.00 88.06 114 THR A C 1
ATOM 919 O O . THR A 1 114 ? 17.139 7.014 -37.285 1.00 88.06 114 THR A O 1
ATOM 922 N N . LYS A 1 115 ? 16.723 7.062 -39.490 1.00 87.62 115 LYS A N 1
ATOM 923 C CA . LYS A 1 115 ? 15.322 6.619 -39.400 1.00 87.62 115 LYS A CA 1
ATOM 924 C C . LYS A 1 115 ? 15.192 5.268 -38.689 1.00 87.62 115 LYS A C 1
ATOM 926 O O . LYS A 1 115 ? 14.313 5.083 -37.845 1.00 87.62 115 LYS A O 1
ATOM 931 N N . TRP A 1 116 ? 16.121 4.346 -38.938 1.00 90.12 116 TRP A N 1
ATOM 932 C CA . TRP A 1 116 ? 16.176 3.050 -38.265 1.00 90.12 116 TRP A CA 1
ATOM 933 C C . TRP A 1 116 ? 16.395 3.164 -36.759 1.00 90.12 116 TRP A C 1
ATOM 935 O O . TRP A 1 116 ? 15.650 2.568 -35.971 1.00 90.12 116 TRP A O 1
ATOM 945 N N . TYR A 1 117 ? 17.384 3.948 -36.331 1.00 92.94 117 TYR A N 1
ATOM 946 C CA . TYR A 1 117 ? 17.622 4.176 -34.908 1.00 92.94 117 TYR A CA 1
ATOM 947 C C . TYR A 1 117 ? 16.486 4.958 -34.245 1.00 92.94 117 TYR A C 1
ATOM 949 O O . TYR A 1 117 ? 16.140 4.649 -33.102 1.00 92.94 117 TYR A O 1
ATOM 957 N N . HIS A 1 118 ? 15.852 5.886 -34.964 1.00 92.56 118 HIS A N 1
ATOM 958 C CA . HIS A 1 118 ? 14.663 6.588 -34.496 1.00 92.56 118 HIS A CA 1
ATOM 959 C C . HIS A 1 118 ? 13.502 5.619 -34.223 1.00 92.56 118 HIS A C 1
ATOM 961 O O . HIS A 1 118 ? 12.974 5.595 -33.113 1.00 92.56 118 HIS A O 1
ATOM 967 N N . VAL A 1 119 ? 13.178 4.716 -35.156 1.00 93.25 119 VAL A N 1
ATOM 968 C CA . VAL A 1 119 ? 12.143 3.684 -34.944 1.00 93.25 119 VAL A CA 1
ATOM 969 C C . VAL A 1 119 ? 12.479 2.776 -33.761 1.00 93.25 119 VAL A C 1
ATOM 971 O O . VAL A 1 119 ? 11.596 2.404 -32.987 1.00 93.25 119 VAL A O 1
ATOM 974 N N . GLN A 1 120 ? 13.751 2.409 -33.581 1.00 93.25 120 GLN A N 1
ATOM 975 C CA . GLN A 1 120 ? 14.170 1.633 -32.410 1.00 93.25 120 GLN A CA 1
ATOM 976 C C . GLN A 1 120 ? 14.023 2.409 -31.095 1.00 93.25 120 GLN A C 1
ATOM 978 O O . GLN A 1 120 ? 13.719 1.793 -30.072 1.00 93.25 120 GLN A O 1
ATOM 983 N N . SER A 1 121 ? 14.241 3.725 -31.116 1.00 94.69 121 SER A N 1
ATOM 984 C CA . SER A 1 121 ? 14.019 4.603 -29.967 1.00 94.69 121 SER A CA 1
ATOM 985 C C . SER A 1 121 ? 12.537 4.638 -29.593 1.00 94.69 121 SER A C 1
ATOM 987 O O . SER A 1 121 ? 12.196 4.289 -28.466 1.00 94.69 121 SER A O 1
ATOM 989 N N . VAL A 1 122 ? 11.648 4.895 -30.559 1.00 94.81 122 VAL A N 1
ATOM 990 C CA . VAL A 1 122 ? 10.189 4.932 -30.341 1.00 94.81 122 VAL A CA 1
ATOM 991 C C . VAL A 1 122 ? 9.648 3.578 -29.861 1.00 94.81 122 VAL A C 1
ATOM 993 O O . VAL A 1 122 ? 8.861 3.517 -28.919 1.00 94.81 122 VAL A O 1
ATOM 996 N N . LYS A 1 123 ? 10.139 2.456 -30.412 1.00 95.06 123 LYS A N 1
ATOM 997 C CA . LYS A 1 123 ? 9.807 1.109 -29.902 1.00 95.06 123 LYS A CA 1
ATOM 998 C C . LYS A 1 123 ? 10.179 0.934 -28.424 1.00 95.06 123 LYS A C 1
ATOM 1000 O O . LYS A 1 123 ? 9.421 0.316 -27.680 1.00 95.06 123 LYS A O 1
ATOM 1005 N N . ALA A 1 124 ? 11.331 1.460 -28.003 1.00 92.81 124 ALA A N 1
ATOM 1006 C CA . ALA A 1 124 ? 11.759 1.402 -26.609 1.00 92.81 124 ALA A CA 1
ATOM 1007 C C . ALA A 1 124 ? 10.927 2.333 -25.706 1.00 92.81 124 ALA A C 1
ATOM 1009 O O . ALA A 1 124 ? 10.619 1.938 -24.584 1.00 92.81 124 ALA A O 1
ATOM 1010 N N . VAL A 1 125 ? 10.493 3.503 -26.195 1.00 95.50 125 VAL A N 1
ATOM 1011 C CA . VAL A 1 125 ? 9.534 4.372 -25.484 1.00 95.50 125 VAL A CA 1
ATOM 1012 C C . VAL A 1 125 ? 8.210 3.642 -25.257 1.00 95.50 125 VAL A C 1
ATOM 1014 O O . VAL A 1 125 ? 7.742 3.592 -24.124 1.00 95.50 125 VAL A O 1
ATOM 1017 N N . ARG A 1 126 ? 7.648 2.987 -26.283 1.00 96.12 126 ARG A N 1
ATOM 1018 C CA . ARG A 1 126 ? 6.438 2.156 -26.138 1.00 96.12 126 ARG A CA 1
ATOM 1019 C C . ARG A 1 126 ? 6.615 1.067 -25.077 1.00 96.12 126 ARG A C 1
ATOM 1021 O O . ARG A 1 126 ? 5.729 0.865 -24.251 1.00 96.12 126 ARG A O 1
ATOM 1028 N N . ASP A 1 127 ? 7.739 0.348 -25.099 1.00 92.00 127 ASP A N 1
ATOM 1029 C CA . ASP A 1 127 ? 8.011 -0.684 -24.090 1.00 92.00 127 ASP A CA 1
ATOM 1030 C C . ASP A 1 127 ? 8.080 -0.094 -22.680 1.00 92.00 127 ASP A C 1
ATOM 1032 O O . ASP A 1 127 ? 7.525 -0.676 -21.752 1.00 92.00 127 ASP A O 1
ATOM 1036 N N . SER A 1 128 ? 8.695 1.079 -22.521 1.00 95.00 128 SER A N 1
ATOM 1037 C CA . SER A 1 128 ? 8.690 1.791 -21.246 1.00 95.00 128 SER A CA 1
ATOM 1038 C C . SER A 1 128 ? 7.269 2.137 -20.794 1.00 95.00 128 SER A C 1
ATOM 1040 O O . SER A 1 128 ? 6.898 1.770 -19.683 1.00 95.00 128 SER A O 1
ATOM 1042 N N . GLN A 1 129 ? 6.440 2.718 -21.673 1.00 94.94 129 GLN A N 1
ATOM 1043 C CA . GLN A 1 129 ? 5.039 3.042 -21.365 1.00 94.94 129 GLN A CA 1
ATOM 1044 C C . GLN A 1 129 ? 4.237 1.808 -20.950 1.00 94.94 129 GLN A C 1
ATOM 1046 O O . GLN A 1 129 ? 3.469 1.855 -19.993 1.00 94.94 129 GLN A O 1
ATOM 1051 N N . ARG A 1 130 ? 4.464 0.662 -21.600 1.00 93.88 130 ARG A N 1
ATOM 1052 C CA . ARG A 1 130 ? 3.821 -0.602 -21.220 1.00 93.88 130 ARG A CA 1
ATOM 1053 C C . ARG A 1 130 ? 4.139 -0.988 -19.774 1.00 93.88 130 ARG A C 1
ATOM 1055 O O . ARG A 1 130 ? 3.245 -1.410 -19.045 1.00 93.88 130 ARG A O 1
ATOM 1062 N N . PHE A 1 131 ? 5.400 -0.875 -19.358 1.00 93.56 131 PHE A N 1
ATOM 1063 C CA . PHE A 1 131 ? 5.785 -1.172 -17.979 1.00 93.56 131 PHE A CA 1
ATOM 1064 C C . PHE A 1 131 ? 5.312 -0.094 -16.996 1.00 93.56 131 PHE A C 1
ATOM 1066 O O . PHE A 1 131 ? 4.930 -0.446 -15.884 1.00 93.56 131 PHE A O 1
ATOM 1073 N N . SER A 1 132 ? 5.223 1.171 -17.412 1.00 94.19 132 SER A N 1
ATOM 1074 C CA . SER A 1 132 ? 4.595 2.237 -16.621 1.00 94.19 132 SER A CA 1
ATOM 1075 C C . SER A 1 132 ? 3.112 1.960 -16.345 1.00 94.19 132 SER A C 1
ATOM 1077 O O . SER A 1 132 ? 2.671 2.136 -15.214 1.00 94.19 132 SER A O 1
ATOM 1079 N N . VAL A 1 133 ? 2.355 1.439 -17.322 1.00 93.25 133 VAL A N 1
ATOM 1080 C CA . VAL A 1 133 ? 0.960 0.990 -17.118 1.00 93.25 133 VAL A CA 1
ATOM 1081 C C . VAL A 1 133 ? 0.894 -0.119 -16.066 1.00 93.25 133 VAL A C 1
ATOM 1083 O O . VAL A 1 133 ? 0.034 -0.101 -15.189 1.00 93.25 133 VAL A O 1
ATOM 1086 N N . TYR A 1 134 ? 1.812 -1.089 -16.117 1.00 92.50 134 TYR A N 1
ATOM 1087 C CA . TYR A 1 134 ? 1.844 -2.160 -15.122 1.00 92.50 134 TYR A CA 1
ATOM 1088 C C . TYR A 1 134 ? 2.218 -1.665 -13.718 1.00 92.50 134 TYR A C 1
ATOM 1090 O O . TYR A 1 134 ? 1.665 -2.176 -12.745 1.00 92.50 134 TYR A O 1
ATOM 1098 N N . ALA A 1 135 ? 3.117 -0.682 -13.607 1.00 92.00 135 ALA A N 1
ATOM 1099 C CA . ALA A 1 135 ? 3.437 -0.024 -12.340 1.00 92.00 135 ALA A CA 1
ATOM 1100 C C . ALA A 1 135 ? 2.215 0.721 -11.782 1.00 92.00 135 ALA A C 1
ATOM 1102 O O . ALA A 1 135 ? 1.836 0.501 -10.636 1.00 92.00 135 ALA A O 1
ATOM 1103 N N . LEU A 1 136 ? 1.538 1.515 -12.619 1.00 92.38 136 LEU A N 1
ATOM 1104 C CA . LEU A 1 136 ? 0.323 2.236 -12.239 1.00 92.38 136 LEU A CA 1
ATOM 1105 C C . LEU A 1 136 ? -0.774 1.279 -11.762 1.00 92.38 136 LEU A C 1
ATOM 1107 O O . LEU A 1 136 ? -1.365 1.502 -10.713 1.00 92.38 136 LEU A O 1
ATOM 1111 N N . ARG A 1 137 ? -0.998 0.172 -12.480 1.00 92.06 137 ARG A N 1
ATOM 1112 C CA . ARG A 1 137 ? -1.966 -0.857 -12.074 1.00 92.06 137 ARG A CA 1
ATOM 1113 C C . ARG A 1 137 ? -1.630 -1.464 -10.710 1.00 92.06 137 ARG A C 1
ATOM 1115 O O . ARG A 1 137 ? -2.542 -1.771 -9.951 1.00 92.06 137 ARG A O 1
ATOM 1122 N N . ALA A 1 138 ? -0.349 -1.692 -10.419 1.00 90.56 138 ALA A N 1
ATOM 1123 C CA . ALA A 1 138 ? 0.076 -2.207 -9.120 1.00 90.56 138 ALA A CA 1
ATOM 1124 C C . ALA A 1 138 ? -0.162 -1.172 -8.010 1.00 90.56 138 ALA A C 1
ATOM 1126 O O . ALA A 1 138 ? -0.769 -1.512 -7.003 1.00 90.56 138 ALA A O 1
ATOM 1127 N N . ASN A 1 139 ? 0.221 0.087 -8.237 1.00 91.69 139 ASN A N 1
ATOM 1128 C CA . ASN A 1 139 ? 0.019 1.171 -7.274 1.00 91.69 139 ASN A CA 1
ATOM 1129 C C . ASN A 1 139 ? -1.467 1.419 -6.993 1.00 91.69 139 ASN A C 1
ATOM 1131 O O . ASN A 1 139 ? -1.845 1.561 -5.837 1.00 91.69 139 ASN A O 1
ATOM 1135 N N . LEU A 1 140 ? -2.315 1.389 -8.026 1.00 90.69 140 LEU A N 1
ATOM 1136 C CA . LEU A 1 140 ? -3.762 1.511 -7.872 1.00 90.69 140 LEU A CA 1
ATOM 1137 C C . LEU A 1 140 ? -4.316 0.394 -6.980 1.00 90.69 140 LEU A C 1
ATOM 1139 O O . LEU A 1 140 ? -5.070 0.668 -6.059 1.00 90.69 140 LEU A O 1
ATOM 1143 N N . LYS A 1 141 ? -3.922 -0.866 -7.211 1.00 91.25 141 LYS A N 1
ATOM 1144 C CA . LYS A 1 141 ? -4.370 -1.993 -6.372 1.00 91.25 141 LYS A CA 1
ATOM 1145 C C . LYS A 1 141 ? -3.986 -1.821 -4.903 1.00 91.25 141 LYS A C 1
ATOM 1147 O O . LYS A 1 141 ? -4.779 -2.181 -4.044 1.00 91.25 141 LYS A O 1
ATOM 1152 N N . THR A 1 142 ? -2.799 -1.287 -4.638 1.00 91.69 142 THR A N 1
ATOM 1153 C CA . THR A 1 142 ? -2.318 -0.998 -3.282 1.00 91.69 142 THR A CA 1
ATOM 1154 C C . THR A 1 142 ? -3.082 0.168 -2.654 1.00 91.69 142 THR A C 1
ATOM 1156 O O . THR A 1 142 ? -3.513 0.066 -1.517 1.00 91.69 142 THR A O 1
ATOM 1159 N N . GLN A 1 143 ? -3.370 1.234 -3.406 1.00 90.75 143 GLN A N 1
ATOM 1160 C CA . GLN A 1 143 ? -4.220 2.336 -2.932 1.00 90.75 143 GLN A CA 1
ATOM 1161 C C . GLN A 1 143 ? -5.644 1.876 -2.590 1.00 90.75 143 GLN A C 1
ATOM 1163 O O . GLN A 1 143 ? -6.172 2.241 -1.545 1.00 90.75 143 GLN A O 1
ATOM 1168 N N . VAL A 1 144 ? -6.246 1.034 -3.439 1.00 91.94 144 VAL A N 1
ATOM 1169 C CA . VAL A 1 144 ? -7.547 0.395 -3.167 1.00 91.94 144 VAL A CA 1
ATOM 1170 C C . VAL A 1 144 ? -7.498 -0.404 -1.871 1.00 91.94 144 VAL A C 1
ATOM 1172 O O . VAL A 1 144 ? -8.434 -0.358 -1.086 1.00 91.94 144 VAL A O 1
ATOM 1175 N N . GLU A 1 145 ? -6.414 -1.141 -1.658 1.00 92.69 145 GLU A N 1
ATOM 1176 C CA . GLU A 1 145 ? -6.215 -1.966 -0.473 1.00 92.69 145 GLU A CA 1
ATOM 1177 C C . GLU A 1 145 ? -6.072 -1.135 0.806 1.00 92.69 145 GLU A C 1
ATOM 1179 O O . GLU A 1 145 ? -6.713 -1.456 1.801 1.00 92.69 145 GLU A O 1
ATOM 1184 N N . HIS A 1 146 ? -5.338 -0.020 0.768 1.00 92.50 146 HIS A N 1
ATOM 1185 C CA . HIS A 1 146 ? -5.283 0.918 1.892 1.00 92.50 146 HIS A CA 1
ATOM 1186 C C . HIS A 1 146 ? -6.652 1.490 2.236 1.00 92.50 146 HIS A C 1
ATOM 1188 O O . HIS A 1 146 ? -7.021 1.524 3.408 1.00 92.50 146 HIS A O 1
ATOM 1194 N N . LEU A 1 147 ? -7.413 1.929 1.231 1.00 91.88 147 LEU A N 1
ATOM 1195 C CA . LEU A 1 147 ? -8.763 2.442 1.454 1.00 91.88 147 LEU A CA 1
ATOM 1196 C C . LEU A 1 147 ? -9.693 1.353 1.992 1.00 91.88 147 LEU A C 1
ATOM 1198 O O . LEU A 1 147 ? -10.463 1.620 2.904 1.00 91.88 147 LEU A O 1
ATOM 1202 N N . TYR A 1 148 ? -9.573 0.122 1.491 1.00 93.75 148 TYR A N 1
ATOM 1203 C CA . TYR A 1 148 ? -10.336 -1.024 1.979 1.00 93.75 148 TYR A CA 1
ATOM 1204 C C . TYR A 1 148 ? -10.081 -1.279 3.472 1.00 93.75 148 TYR A C 1
ATOM 1206 O O . TYR A 1 148 ? -11.028 -1.327 4.250 1.00 93.75 148 TYR A O 1
ATOM 1214 N N . TYR A 1 149 ? -8.815 -1.371 3.897 1.00 94.62 149 TYR A N 1
ATOM 1215 C CA . TYR A 1 149 ? -8.482 -1.548 5.317 1.00 94.62 149 TYR A CA 1
ATOM 1216 C C . TYR A 1 149 ? -8.841 -0.326 6.164 1.00 94.62 149 TYR A C 1
ATOM 1218 O O . TYR A 1 149 ? -9.198 -0.477 7.326 1.00 94.62 149 TYR A O 1
ATOM 1226 N N . THR A 1 150 ? -8.777 0.879 5.596 1.00 93.44 150 THR A N 1
ATOM 1227 C CA . THR A 1 150 ? -9.170 2.107 6.301 1.00 93.44 150 THR A CA 1
ATOM 1228 C C . THR A 1 150 ? -10.670 2.123 6.573 1.00 93.44 150 THR A C 1
ATOM 1230 O O . THR A 1 150 ? -11.063 2.405 7.697 1.00 93.44 150 THR A O 1
ATOM 1233 N N . LEU A 1 151 ? -11.494 1.752 5.590 1.00 93.44 151 LEU A N 1
ATOM 1234 C CA . LEU A 1 151 ? -12.940 1.638 5.766 1.00 93.44 151 LEU A CA 1
ATOM 1235 C C . LEU A 1 151 ? -13.313 0.539 6.755 1.00 93.44 151 LEU A C 1
ATOM 1237 O O . LEU A 1 151 ? -14.138 0.784 7.621 1.00 93.44 151 LEU A O 1
ATOM 1241 N N . LEU A 1 152 ? -12.685 -0.638 6.675 1.00 94.00 152 LEU A N 1
ATOM 1242 C CA . LEU A 1 152 ? -12.927 -1.704 7.652 1.00 94.00 152 LEU A CA 1
ATOM 1243 C C . LEU A 1 152 ? -12.551 -1.284 9.073 1.00 94.00 152 LEU A C 1
ATOM 1245 O O . LEU A 1 152 ? -13.288 -1.571 10.010 1.00 94.00 152 LEU A O 1
ATOM 1249 N N . LYS A 1 153 ? -11.431 -0.571 9.225 1.00 94.38 153 LYS A N 1
ATOM 1250 C CA . LYS A 1 153 ? -11.038 0.023 10.501 1.00 94.38 153 LYS A CA 1
ATOM 1251 C C . LYS A 1 153 ? -12.110 0.991 10.993 1.00 94.38 153 LYS A C 1
ATOM 1253 O O . LYS A 1 153 ? -12.545 0.871 12.124 1.00 94.38 153 LYS A O 1
ATOM 1258 N N . GLU A 1 154 ? -12.547 1.932 10.161 1.00 94.06 154 GLU A N 1
ATOM 1259 C CA . GLU A 1 154 ? -13.590 2.895 10.535 1.00 94.06 154 GLU A CA 1
ATOM 1260 C C . GLU A 1 154 ? -14.915 2.214 10.912 1.00 94.06 154 GLU A C 1
ATOM 1262 O O . GLU A 1 154 ? -15.495 2.565 11.934 1.00 94.06 154 GLU A O 1
ATOM 1267 N N . GLU A 1 155 ? -15.369 1.219 10.140 1.00 93.19 155 GLU A N 1
ATOM 1268 C CA . GLU A 1 155 ? -16.591 0.453 10.429 1.00 93.19 155 GLU A CA 1
ATOM 1269 C C . GLU A 1 155 ? -16.474 -0.313 11.755 1.00 93.19 155 GLU A C 1
ATOM 1271 O O . GLU A 1 155 ? -17.401 -0.285 12.562 1.00 93.19 155 GLU A O 1
ATOM 1276 N N . ALA A 1 156 ? -15.334 -0.962 12.009 1.00 93.19 156 ALA A N 1
ATOM 1277 C CA . ALA A 1 156 ? -15.094 -1.690 13.254 1.00 93.19 156 ALA A CA 1
ATOM 1278 C C . ALA A 1 156 ? -15.033 -0.749 14.468 1.00 93.19 156 ALA A C 1
ATOM 1280 O O . ALA A 1 156 ? -15.660 -1.016 15.491 1.00 93.19 156 ALA A O 1
ATOM 1281 N N . LEU A 1 157 ? -14.344 0.389 14.330 1.00 93.25 157 LEU A N 1
ATOM 1282 C CA . LEU A 1 157 ? -14.265 1.411 15.371 1.00 93.25 157 LEU A CA 1
ATOM 1283 C C . LEU A 1 157 ? -15.648 2.011 15.669 1.00 93.25 157 LEU A C 1
ATOM 1285 O O . LEU A 1 157 ? -16.006 2.149 16.833 1.00 93.25 157 LEU A O 1
ATOM 1289 N N . LEU A 1 158 ? -16.461 2.309 14.649 1.00 93.88 158 LEU A N 1
ATOM 1290 C CA . LEU A 1 158 ? -17.822 2.819 14.851 1.00 93.88 158 LEU A CA 1
ATOM 1291 C C . LEU A 1 158 ? -18.685 1.844 15.648 1.00 93.88 158 LEU A C 1
ATOM 1293 O O . LEU A 1 158 ? -19.319 2.258 16.611 1.00 93.88 158 LEU A O 1
ATOM 1297 N N . LYS A 1 159 ? -18.660 0.557 15.287 1.00 93.50 159 LYS A N 1
ATOM 1298 C CA . LYS A 1 159 ? -19.381 -0.476 16.037 1.00 93.50 159 LYS A CA 1
ATOM 1299 C C . LYS A 1 159 ? -18.877 -0.597 17.475 1.00 93.50 159 LYS A C 1
ATOM 1301 O O . LYS A 1 159 ? -19.686 -0.697 18.386 1.00 93.50 159 LYS A O 1
ATOM 1306 N N . SER A 1 160 ? -17.561 -0.535 17.702 1.00 93.12 160 SER A N 1
ATOM 1307 C CA . SER A 1 160 ? -17.018 -0.556 19.070 1.00 93.12 160 SER A CA 1
ATOM 1308 C C . SER A 1 160 ? -17.477 0.645 19.903 1.00 93.12 160 SER A C 1
ATOM 1310 O O . SER A 1 160 ? -17.775 0.489 21.081 1.00 93.12 160 SER A O 1
ATOM 1312 N N . VAL A 1 161 ? -17.602 1.828 19.290 1.00 93.56 161 VAL A N 1
ATOM 1313 C CA . VAL A 1 161 ? -18.091 3.036 19.968 1.00 93.56 161 VAL A CA 1
ATOM 1314 C C . VAL A 1 161 ? -19.593 2.947 20.244 1.00 93.56 161 VAL A C 1
ATOM 1316 O O . VAL A 1 161 ? -20.039 3.428 21.277 1.00 93.56 161 VAL A O 1
ATOM 1319 N N . GLU A 1 162 ? -20.378 2.312 19.368 1.00 93.38 162 GLU A N 1
ATOM 1320 C CA . GLU A 1 162 ? -21.797 2.026 19.635 1.00 93.38 162 GLU A CA 1
ATOM 1321 C C . GLU A 1 162 ? -21.965 1.114 20.856 1.00 93.38 162 GLU A C 1
ATOM 1323 O O . GLU A 1 162 ? -22.800 1.401 21.711 1.00 93.38 162 GLU A O 1
ATOM 1328 N N . LEU A 1 163 ? -21.135 0.072 20.981 1.00 93.38 163 LEU A N 1
ATOM 1329 C CA . LEU A 1 163 ? -21.121 -0.783 22.171 1.00 93.38 163 LEU A CA 1
ATOM 1330 C C . LEU A 1 163 ? -20.677 -0.007 23.421 1.00 93.38 163 LEU A C 1
ATOM 1332 O O . LEU A 1 163 ? -21.308 -0.133 24.463 1.00 93.38 163 LEU A O 1
ATOM 1336 N N . GLU A 1 164 ? -19.634 0.827 23.326 1.00 93.25 164 GLU A N 1
ATOM 1337 C CA . GLU A 1 164 ? -19.179 1.665 24.448 1.00 93.25 164 GLU A CA 1
ATOM 1338 C C . GLU A 1 164 ? -20.267 2.656 24.898 1.00 93.25 164 GLU A C 1
ATOM 1340 O O . GLU A 1 164 ? -20.458 2.854 26.096 1.00 93.25 164 GLU A O 1
ATOM 1345 N N . LEU A 1 165 ? -21.017 3.245 23.961 1.00 93.69 165 LEU A N 1
ATOM 1346 C CA . LEU A 1 165 ? -22.150 4.118 24.274 1.00 93.69 165 LEU A CA 1
ATOM 1347 C C . LEU A 1 165 ? -23.265 3.368 25.007 1.00 93.69 165 LEU A C 1
ATOM 1349 O O . LEU A 1 165 ? -23.745 3.871 26.017 1.00 93.69 165 LEU A O 1
ATOM 1353 N N . GLU A 1 166 ? -23.638 2.171 24.548 1.00 92.62 166 GLU A N 1
ATOM 1354 C CA . GLU A 1 166 ? -24.652 1.346 25.222 1.00 92.62 166 GLU A CA 1
ATOM 1355 C C . GLU A 1 166 ? -24.200 0.961 26.648 1.00 92.62 166 GLU A C 1
ATOM 1357 O O . GLU A 1 166 ? -24.988 1.007 27.591 1.00 92.62 166 GLU A O 1
ATOM 1362 N N . LEU A 1 167 ? -22.909 0.662 26.845 1.00 92.94 167 LEU A N 1
ATOM 1363 C CA . LEU A 1 167 ? -22.337 0.415 28.175 1.00 92.94 167 LEU A CA 1
ATOM 1364 C C . LEU A 1 167 ? -22.358 1.659 29.073 1.00 92.94 167 LEU A C 1
ATOM 1366 O O . LEU A 1 167 ? -22.640 1.543 30.264 1.00 92.94 167 LEU A O 1
ATOM 1370 N N . LEU A 1 168 ? -22.067 2.842 28.526 1.00 93.75 168 LEU A N 1
ATOM 1371 C CA . LEU A 1 168 ? -22.127 4.097 29.275 1.00 93.75 168 LEU A CA 1
ATOM 1372 C C . LEU A 1 168 ? -23.562 4.468 29.659 1.00 93.75 168 LEU A C 1
ATOM 1374 O O . LEU A 1 168 ? -23.782 4.899 30.784 1.00 93.75 168 LEU A O 1
ATOM 1378 N N . GLU A 1 169 ? -24.536 4.262 28.773 1.00 92.56 169 GLU A N 1
ATOM 1379 C CA . GLU A 1 169 ? -25.959 4.463 29.078 1.00 92.56 169 GLU A CA 1
ATOM 1380 C C . GLU A 1 169 ? -26.420 3.520 30.204 1.00 92.56 169 GLU A C 1
ATOM 1382 O O . GLU A 1 169 ? -27.071 3.956 31.155 1.00 92.56 169 GLU A O 1
ATOM 1387 N N . ASN A 1 170 ? -25.991 2.256 30.167 1.00 90.31 170 ASN A N 1
ATOM 1388 C CA . ASN A 1 170 ? -26.222 1.306 31.257 1.00 90.31 170 ASN A CA 1
ATOM 1389 C C . ASN A 1 170 ? -25.530 1.734 32.564 1.00 90.31 170 ASN A C 1
ATOM 1391 O O . ASN A 1 170 ? -26.076 1.530 33.649 1.00 90.31 170 ASN A O 1
ATOM 1395 N N . LEU A 1 171 ? -24.346 2.349 32.478 1.00 91.88 171 LEU A N 1
ATOM 1396 C CA . LEU A 1 171 ? -23.618 2.861 33.638 1.00 91.88 171 LEU A CA 1
ATOM 1397 C C . LEU A 1 171 ? -24.310 4.083 34.254 1.00 91.88 171 LEU A C 1
ATOM 1399 O O . LEU A 1 171 ? -24.354 4.181 35.479 1.00 91.88 171 LEU A O 1
ATOM 1403 N N . VAL A 1 172 ? -24.884 4.978 33.441 1.00 92.25 172 VAL A N 1
ATOM 1404 C CA . VAL A 1 172 ? -25.732 6.086 33.918 1.00 92.25 172 VAL A CA 1
ATOM 1405 C C . VAL A 1 172 ? -26.895 5.523 34.731 1.00 92.25 172 VAL A C 1
ATOM 1407 O O . VAL A 1 172 ? -27.020 5.856 35.907 1.00 92.25 172 VAL A O 1
ATOM 1410 N N . ALA A 1 173 ? -27.664 4.593 34.155 1.00 89.44 173 ALA A N 1
ATOM 1411 C CA . ALA A 1 173 ? -28.810 3.981 34.829 1.00 89.44 173 ALA A CA 1
ATOM 1412 C C . ALA A 1 173 ? -28.411 3.265 36.133 1.00 89.44 173 ALA A C 1
ATOM 1414 O O . ALA A 1 173 ? -29.072 3.410 37.159 1.00 89.44 173 ALA A O 1
ATOM 1415 N N . ALA A 1 174 ? -27.296 2.526 36.134 1.00 87.69 174 ALA A N 1
ATOM 1416 C CA . ALA A 1 174 ? -26.788 1.885 37.347 1.00 87.69 174 ALA A CA 1
ATOM 1417 C C . ALA A 1 174 ? -26.387 2.911 38.425 1.00 87.69 174 ALA A C 1
ATOM 1419 O O . ALA A 1 174 ? -26.662 2.705 39.606 1.00 87.69 174 ALA A O 1
ATOM 1420 N N . THR A 1 175 ? -25.776 4.031 38.024 1.00 88.38 175 THR A N 1
ATOM 1421 C CA . THR A 1 175 ? -25.337 5.091 38.945 1.00 88.38 175 THR A CA 1
ATOM 1422 C C . THR A 1 175 ? -26.526 5.843 39.549 1.00 88.38 175 THR A C 1
ATOM 1424 O O . THR A 1 175 ? -26.495 6.166 40.734 1.00 88.38 175 THR A O 1
ATOM 1427 N N . GLU A 1 176 ? -27.594 6.080 38.783 1.00 90.44 176 GLU A N 1
ATOM 1428 C CA . GLU A 1 176 ? -28.842 6.669 39.295 1.00 90.44 176 GLU A CA 1
ATOM 1429 C C . GLU A 1 176 ? -29.435 5.819 40.427 1.00 90.44 176 GLU A C 1
ATOM 1431 O O . GLU A 1 176 ? -29.730 6.335 41.506 1.00 90.44 176 GLU A O 1
ATOM 1436 N N . VAL A 1 177 ? -29.515 4.500 40.229 1.00 87.62 177 VAL A N 1
ATOM 1437 C CA . VAL A 1 177 ? -30.013 3.566 41.251 1.00 87.62 177 VAL A CA 1
ATOM 1438 C C . VAL A 1 177 ? -29.101 3.547 42.488 1.00 87.62 177 VAL A C 1
ATOM 1440 O O . VAL A 1 177 ? -29.581 3.485 43.623 1.00 87.62 177 VAL A O 1
ATOM 1443 N N . GLU A 1 178 ? -27.780 3.633 42.309 1.00 84.38 178 GLU A N 1
ATOM 1444 C CA . GLU A 1 178 ? -26.835 3.745 43.429 1.00 84.38 178 GLU A CA 1
ATOM 1445 C C . GLU A 1 178 ? -26.996 5.058 44.210 1.00 84.38 178 GLU A C 1
ATOM 1447 O O . GLU A 1 178 ? -26.879 5.048 45.438 1.00 84.38 178 GLU A O 1
ATOM 1452 N N . ILE A 1 179 ? -27.293 6.176 43.539 1.00 88.62 179 ILE A N 1
ATOM 1453 C CA . ILE A 1 179 ? -27.588 7.463 44.191 1.00 88.62 179 ILE A CA 1
ATOM 1454 C C . ILE A 1 179 ? -28.879 7.362 45.005 1.00 88.62 179 ILE A C 1
ATOM 1456 O O . ILE A 1 179 ? -28.895 7.762 46.170 1.00 88.62 179 ILE A O 1
ATOM 1460 N N . GLU A 1 180 ? -29.939 6.774 44.444 1.00 87.88 180 GLU A N 1
ATOM 1461 C CA . GLU A 1 180 ? -31.199 6.543 45.167 1.00 87.88 180 GLU A CA 1
ATOM 1462 C C . GLU A 1 180 ? -31.000 5.668 46.415 1.00 87.88 180 GLU A C 1
ATOM 1464 O O . GLU A 1 180 ? -31.638 5.882 47.451 1.00 87.88 180 GLU A O 1
ATOM 1469 N N . ALA A 1 181 ? -30.075 4.708 46.346 1.00 85.50 181 ALA A N 1
ATOM 1470 C CA . ALA A 1 181 ? -29.679 3.865 47.470 1.00 85.50 181 ALA A CA 1
ATOM 1471 C C . ALA A 1 181 ? -28.712 4.552 48.462 1.00 85.50 181 ALA A C 1
ATOM 1473 O O . ALA A 1 181 ? -28.411 3.976 49.512 1.00 85.50 181 ALA A O 1
ATOM 1474 N N . GLY A 1 182 ? -28.227 5.762 48.162 1.00 84.94 182 GLY A N 1
ATOM 1475 C CA . GLY A 1 182 ? -27.250 6.501 48.969 1.00 84.94 182 GLY A CA 1
ATOM 1476 C C . GLY A 1 182 ? -25.828 5.926 48.923 1.00 84.94 182 GLY A C 1
ATOM 1477 O O . GLY A 1 182 ? -25.048 6.152 49.849 1.00 84.94 182 GLY A O 1
ATOM 1478 N N . LEU A 1 183 ? -25.508 5.149 47.886 1.00 83.94 183 LEU A N 1
ATOM 1479 C CA . LEU A 1 183 ? -24.214 4.493 47.670 1.00 83.94 183 LEU A CA 1
ATOM 1480 C C . LEU A 1 183 ? -23.282 5.295 46.746 1.00 83.94 183 LEU A C 1
ATOM 1482 O O . LEU A 1 183 ? -22.070 5.086 46.787 1.00 83.94 183 LEU A O 1
ATOM 1486 N N . ALA A 1 184 ? -23.827 6.220 45.951 1.00 85.62 184 ALA A N 1
ATOM 1487 C CA . ALA A 1 184 ? -23.086 7.089 45.036 1.00 85.62 184 ALA A CA 1
ATOM 1488 C C . ALA A 1 184 ? -23.503 8.566 45.177 1.00 85.62 184 ALA A C 1
ATOM 1490 O O . ALA A 1 184 ? -24.523 8.882 45.790 1.00 85.62 184 ALA A O 1
ATOM 1491 N N . ASN A 1 185 ? -22.699 9.470 44.606 1.00 88.31 185 ASN A N 1
ATOM 1492 C CA . ASN A 1 185 ? -22.920 10.920 44.639 1.00 88.31 185 ASN A CA 1
ATOM 1493 C C . ASN A 1 185 ? -23.395 11.452 43.275 1.00 88.31 185 ASN A C 1
ATOM 1495 O O . ASN A 1 185 ? -22.989 10.931 42.237 1.00 88.31 185 ASN A O 1
ATOM 1499 N N . GLU A 1 186 ? -24.151 12.558 43.270 1.00 90.62 186 GLU A N 1
ATOM 1500 C CA . GLU A 1 186 ? -24.584 13.257 42.040 1.00 90.62 186 GLU A CA 1
ATOM 1501 C C . GLU A 1 186 ? -23.405 13.664 41.134 1.00 90.62 186 GLU A C 1
ATOM 1503 O O . GLU A 1 186 ? -23.505 13.587 39.911 1.00 90.62 186 GLU A O 1
ATOM 1508 N N . ASP A 1 187 ? -22.253 14.011 41.719 1.00 92.50 187 ASP A N 1
ATOM 1509 C CA . ASP A 1 187 ? -21.033 14.342 40.971 1.00 92.50 187 ASP A CA 1
ATOM 1510 C C . ASP A 1 187 ? -20.547 13.191 40.071 1.00 92.50 187 ASP A C 1
ATOM 1512 O O . ASP A 1 187 ? -19.933 13.433 39.029 1.00 92.50 187 ASP A O 1
ATOM 1516 N N . ASP A 1 188 ? -20.761 11.935 40.476 1.00 87.19 188 ASP A N 1
ATOM 1517 C CA . ASP A 1 188 ? -20.340 10.774 39.689 1.00 87.19 188 ASP A CA 1
ATOM 1518 C C . ASP A 1 188 ? -21.285 10.537 38.511 1.00 87.19 188 ASP A C 1
ATOM 1520 O O . ASP A 1 188 ? -20.810 10.281 37.403 1.00 87.19 188 ASP A O 1
ATOM 1524 N N . LEU A 1 189 ? -22.591 10.739 38.709 1.00 91.50 189 LEU A N 1
ATOM 1525 C CA . LEU A 1 189 ? -23.572 10.732 37.624 1.00 91.50 189 LEU A CA 1
ATOM 1526 C C . LEU A 1 189 ? -23.240 11.805 36.579 1.00 91.50 189 LEU A C 1
ATOM 1528 O O . LEU A 1 189 ? -23.097 11.485 35.399 1.00 91.50 189 LEU A O 1
ATOM 1532 N N . GLU A 1 190 ? -22.979 13.047 37.004 1.00 94.06 190 GLU A N 1
ATOM 1533 C CA . GLU A 1 190 ? -22.655 14.146 36.081 1.00 94.06 190 GLU A CA 1
ATOM 1534 C C . GLU A 1 190 ? -21.361 13.874 35.280 1.00 94.06 190 GLU A C 1
ATOM 1536 O O . GLU A 1 190 ? -21.193 14.343 34.149 1.00 94.06 190 GLU A O 1
ATOM 1541 N N . LYS A 1 191 ? -20.397 13.125 35.838 1.00 93.06 191 LYS A N 1
ATOM 1542 C CA . LYS A 1 191 ? -19.191 12.702 35.098 1.00 93.06 191 LYS A CA 1
ATOM 1543 C C . LYS A 1 191 ? -19.523 11.669 34.024 1.00 93.06 191 LYS A C 1
ATOM 1545 O O . LYS A 1 191 ? -19.031 11.804 32.901 1.00 93.06 191 LYS A O 1
ATOM 1550 N N . VAL A 1 192 ? -20.323 10.653 34.351 1.00 92.06 192 VAL A N 1
ATOM 1551 C CA . VAL A 1 192 ? -20.700 9.595 33.399 1.00 92.06 192 VAL A CA 1
ATOM 1552 C C . VAL A 1 192 ? -21.572 10.172 32.282 1.00 92.06 192 VAL A C 1
ATOM 1554 O O . VAL A 1 192 ? -21.309 9.911 31.107 1.00 92.06 192 VAL A O 1
ATOM 1557 N N . GLU A 1 193 ? -22.530 11.043 32.603 1.00 94.25 193 GLU A N 1
ATOM 1558 C CA . GLU A 1 193 ? -23.348 11.748 31.610 1.00 94.25 193 GLU A CA 1
ATOM 1559 C C . GLU A 1 193 ? -22.493 12.598 30.665 1.00 94.25 193 GLU A C 1
ATOM 1561 O O . GLU A 1 193 ? -22.628 12.509 29.441 1.00 94.25 193 GLU A O 1
ATOM 1566 N N . ARG A 1 194 ? -21.549 13.382 31.206 1.00 95.25 194 ARG A N 1
ATOM 1567 C CA . ARG A 1 194 ? -20.623 14.180 30.387 1.00 95.25 194 ARG A CA 1
ATOM 1568 C C . ARG A 1 194 ? -19.770 13.309 29.471 1.00 95.25 194 ARG A C 1
ATOM 1570 O O . ARG A 1 194 ? -19.607 13.654 28.299 1.00 95.25 194 ARG A O 1
ATOM 1577 N N . ARG A 1 195 ? -19.260 12.176 29.966 1.00 94.06 195 ARG A N 1
ATOM 1578 C CA . ARG A 1 195 ? -18.513 11.208 29.146 1.00 94.06 195 ARG A CA 1
ATOM 1579 C C . ARG A 1 195 ? -19.387 10.649 28.020 1.00 94.06 195 ARG A C 1
ATOM 1581 O O . ARG A 1 195 ? -18.940 10.615 26.877 1.00 94.06 195 ARG A O 1
ATOM 1588 N N . THR A 1 196 ? -20.631 10.288 28.324 1.00 94.38 196 THR A N 1
ATOM 1589 C CA . THR A 1 196 ? -21.605 9.761 27.353 1.00 94.38 196 THR A CA 1
ATOM 1590 C C . THR A 1 196 ? -21.906 10.781 26.256 1.00 94.38 196 THR A C 1
ATOM 1592 O O . THR A 1 196 ? -21.830 10.469 25.068 1.00 94.38 196 THR A O 1
ATOM 1595 N N . LEU A 1 197 ? -22.181 12.034 26.634 1.00 95.00 197 LEU A N 1
ATOM 1596 C CA . LEU A 1 197 ? -22.436 13.123 25.689 1.00 95.00 197 LEU A CA 1
ATOM 1597 C C . LEU A 1 197 ? -21.217 13.423 24.808 1.00 95.00 197 LEU A C 1
ATOM 1599 O O . LEU A 1 197 ? -21.376 13.610 23.601 1.00 95.00 197 LEU A O 1
ATOM 1603 N N . SER A 1 198 ? -20.010 13.427 25.386 1.00 94.69 198 SER A N 1
ATOM 1604 C CA . SER A 1 198 ? -18.761 13.612 24.636 1.00 94.69 198 SER A CA 1
ATOM 1605 C C . SER A 1 198 ? -18.561 12.500 23.608 1.00 94.69 198 SER A C 1
ATOM 1607 O O . SER A 1 198 ? -18.351 12.782 22.428 1.00 94.69 198 SER A O 1
ATOM 1609 N N . LEU A 1 199 ? -18.703 11.237 24.026 1.00 93.31 199 LEU A N 1
ATOM 1610 C CA . LEU A 1 199 ? -18.538 10.091 23.134 1.00 93.31 199 LEU A CA 1
ATOM 1611 C C . LEU A 1 199 ? -19.597 10.081 22.023 1.00 93.31 199 LEU A C 1
ATOM 1613 O O . LEU A 1 199 ? -19.303 9.724 20.884 1.00 93.31 199 LEU A O 1
ATOM 1617 N N . ARG A 1 200 ? -20.822 10.532 22.314 1.00 95.00 200 ARG A N 1
ATOM 1618 C CA . ARG A 1 200 ? -21.899 10.644 21.322 1.00 95.00 200 ARG A CA 1
ATOM 1619 C C . ARG A 1 200 ? -21.602 11.706 20.264 1.00 95.00 200 ARG A C 1
ATOM 1621 O O . ARG A 1 200 ? -21.852 11.471 19.082 1.00 95.00 200 ARG A O 1
ATOM 1628 N N . ASP A 1 201 ? -21.064 12.857 20.661 1.00 93.94 201 ASP A N 1
ATOM 1629 C CA . ASP A 1 201 ? -20.621 13.896 19.723 1.00 93.94 201 ASP A CA 1
ATOM 1630 C C . ASP A 1 201 ? -19.458 13.399 18.844 1.00 93.94 201 ASP A C 1
ATOM 1632 O O . ASP A 1 201 ? -19.486 13.545 17.617 1.00 93.94 201 ASP A O 1
ATOM 1636 N N . GLU A 1 202 ? -18.472 12.728 19.443 1.00 91.00 202 GLU A N 1
ATOM 1637 C CA . GLU A 1 202 ? -17.362 12.099 18.717 1.00 91.00 202 GLU A CA 1
ATOM 1638 C C . GLU A 1 202 ? -17.843 11.025 17.737 1.00 91.00 202 GLU A C 1
ATOM 1640 O O . GLU A 1 202 ? -17.434 11.029 16.573 1.00 91.00 202 GLU A O 1
ATOM 1645 N N . TYR A 1 203 ? -18.768 10.161 18.162 1.00 94.12 203 TYR A N 1
ATOM 1646 C CA . TYR A 1 203 ? -19.401 9.153 17.316 1.00 94.12 203 TYR A CA 1
ATOM 1647 C C . TYR A 1 203 ? -20.066 9.785 16.092 1.00 94.12 203 TYR A C 1
ATOM 1649 O O . TYR A 1 203 ? -19.844 9.334 14.968 1.00 94.12 203 TYR A O 1
ATOM 1657 N N . LEU A 1 204 ? -20.849 10.855 16.268 1.00 93.50 204 LEU A N 1
ATOM 1658 C CA . LEU A 1 204 ? -21.531 11.524 15.156 1.00 93.50 204 LEU A CA 1
ATOM 1659 C C . LEU A 1 204 ? -20.537 12.139 14.162 1.00 93.50 204 LEU A C 1
ATOM 1661 O O . LEU A 1 204 ? -20.695 11.969 12.947 1.00 93.50 204 LEU A O 1
ATOM 1665 N N . LYS A 1 205 ? -19.485 12.798 14.663 1.00 90.94 205 LYS A N 1
ATOM 1666 C CA . LYS A 1 205 ? -18.400 13.349 13.834 1.00 90.94 205 LYS A CA 1
ATOM 1667 C C . LYS A 1 205 ? -17.670 12.247 13.068 1.00 90.94 205 LYS A C 1
ATOM 1669 O O . LYS A 1 205 ? -17.446 12.367 11.861 1.00 90.94 205 LYS A O 1
ATOM 1674 N N . PHE A 1 206 ? -17.331 11.154 13.747 1.00 92.00 206 PHE A N 1
ATOM 1675 C CA . PHE A 1 206 ? -16.613 10.035 13.150 1.00 92.00 206 PHE A CA 1
ATOM 1676 C C . PHE A 1 206 ? -17.469 9.277 12.128 1.00 92.00 206 P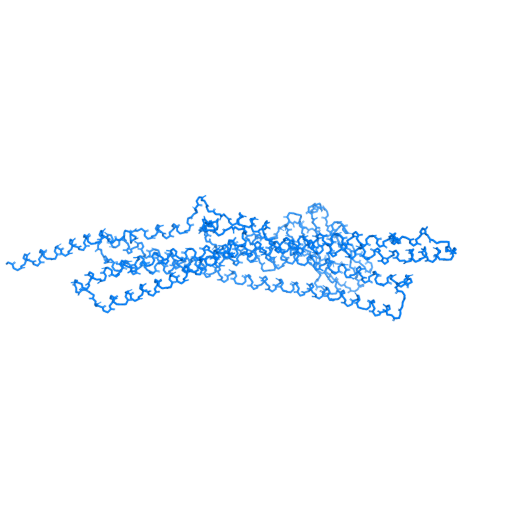HE A C 1
ATOM 1678 O O . PHE A 1 206 ? -16.997 8.953 11.038 1.00 92.00 206 PHE A O 1
ATOM 1685 N N . LYS A 1 207 ? -18.763 9.097 12.405 1.00 93.69 207 LYS A N 1
ATOM 1686 C CA . LYS A 1 207 ? -19.736 8.521 11.469 1.00 93.69 207 LYS A CA 1
ATOM 1687 C C . LYS A 1 207 ? -19.840 9.348 10.196 1.00 93.69 207 LYS A C 1
ATOM 1689 O O . LYS A 1 207 ? -19.875 8.793 9.098 1.00 93.69 207 LYS A O 1
ATOM 1694 N N . GLN A 1 208 ? -19.848 10.674 10.318 1.00 90.56 208 GLN A N 1
ATOM 1695 C CA . GLN A 1 208 ? -19.854 11.557 9.158 1.00 90.56 208 GLN A CA 1
ATOM 1696 C C . GLN A 1 208 ? -18.575 11.397 8.318 1.00 90.56 208 GLN A C 1
ATOM 1698 O O . GLN A 1 208 ? -18.663 11.284 7.093 1.00 90.56 208 GLN A O 1
ATOM 1703 N N . LEU A 1 209 ? -17.402 11.330 8.960 1.00 90.19 209 LEU A N 1
ATOM 1704 C CA . LEU A 1 209 ? -16.128 11.075 8.281 1.00 90.19 209 LEU A CA 1
ATOM 1705 C C . LEU A 1 209 ? -16.145 9.734 7.537 1.00 90.19 209 LEU A C 1
ATOM 1707 O O . LEU A 1 209 ? -15.797 9.689 6.357 1.00 90.19 209 LEU A O 1
ATOM 1711 N N . HIS A 1 210 ? -16.619 8.674 8.190 1.00 91.12 210 HIS A N 1
ATOM 1712 C CA . HIS A 1 210 ? -16.739 7.353 7.586 1.00 91.12 210 HIS A CA 1
ATOM 1713 C C . HIS A 1 210 ? -17.638 7.362 6.339 1.00 91.12 210 HIS A C 1
ATOM 1715 O O . HIS A 1 210 ? -17.280 6.811 5.296 1.00 91.12 210 HIS A O 1
ATOM 1721 N N . LEU A 1 211 ? -18.784 8.050 6.391 1.00 89.69 211 LEU A N 1
ATOM 1722 C CA . LEU A 1 211 ? -19.668 8.194 5.230 1.00 89.69 211 LEU A CA 1
ATOM 1723 C C . LEU A 1 211 ? -18.981 8.932 4.071 1.00 89.69 211 LEU A C 1
ATOM 1725 O O . LEU A 1 211 ? -19.142 8.533 2.912 1.00 89.69 211 LEU A O 1
ATOM 1729 N N . TYR A 1 212 ? -18.175 9.960 4.357 1.00 87.19 212 TYR A N 1
ATOM 1730 C CA . TYR A 1 212 ? -17.368 10.626 3.333 1.00 87.19 212 TYR A CA 1
ATOM 1731 C C . TYR A 1 212 ? -16.317 9.684 2.735 1.00 87.19 212 TYR A C 1
ATOM 1733 O O . TYR A 1 212 ? -16.265 9.561 1.506 1.00 87.19 212 TYR A O 1
ATOM 1741 N N . SER A 1 213 ? -15.552 8.963 3.563 1.00 88.69 213 SER A N 1
ATOM 1742 C CA . SER A 1 213 ? -14.585 7.948 3.120 1.00 88.69 213 SER A CA 1
ATOM 1743 C C . SER A 1 213 ? -15.253 6.897 2.224 1.00 88.69 213 SER A C 1
ATOM 1745 O O . SER A 1 213 ? -14.775 6.609 1.120 1.00 88.69 213 SER A O 1
ATOM 1747 N N . LYS A 1 214 ? -16.415 6.379 2.641 1.00 89.25 214 LYS A N 1
ATOM 1748 C CA . LYS A 1 214 ? -17.201 5.387 1.896 1.00 89.25 214 LYS A CA 1
ATOM 1749 C C . LYS A 1 214 ? -17.689 5.948 0.561 1.00 89.25 214 LYS A C 1
ATOM 1751 O O . LYS A 1 214 ? -17.588 5.276 -0.466 1.00 89.25 214 LYS A O 1
ATOM 1756 N N . SER A 1 215 ? -18.151 7.199 0.530 1.00 85.88 215 SER A N 1
ATOM 1757 C CA . SER A 1 215 ? -18.572 7.866 -0.709 1.00 85.88 215 SER A CA 1
ATOM 1758 C C . SER A 1 215 ? -17.418 8.036 -1.710 1.00 85.88 215 SER A C 1
ATOM 1760 O O . SER A 1 215 ? -17.573 7.701 -2.887 1.00 85.88 215 SER A O 1
ATOM 1762 N N . ALA A 1 216 ? -16.237 8.460 -1.248 1.00 84.25 216 ALA A N 1
ATOM 1763 C CA . ALA A 1 216 ? -15.048 8.620 -2.082 1.00 84.25 216 ALA A CA 1
ATOM 1764 C C . ALA A 1 216 ? -14.576 7.271 -2.645 1.00 84.25 216 ALA A C 1
ATOM 1766 O O . ALA A 1 216 ? -14.255 7.149 -3.831 1.00 84.25 216 ALA A O 1
ATOM 1767 N N . PHE A 1 217 ? -14.611 6.229 -1.817 1.00 87.75 217 PHE A N 1
ATOM 1768 C CA . PHE A 1 217 ? -14.297 4.872 -2.239 1.00 87.75 217 PHE A CA 1
ATOM 1769 C C . PHE A 1 217 ? -15.286 4.341 -3.285 1.00 87.75 217 PHE A C 1
ATOM 1771 O O . PHE A 1 217 ? -14.876 3.759 -4.289 1.00 87.75 217 PHE A O 1
ATOM 1778 N N . ASN A 1 218 ? -16.580 4.623 -3.130 1.00 86.06 218 ASN A N 1
ATOM 1779 C CA . ASN A 1 218 ? -17.603 4.255 -4.110 1.00 86.06 218 ASN A CA 1
ATOM 1780 C C . ASN A 1 218 ? 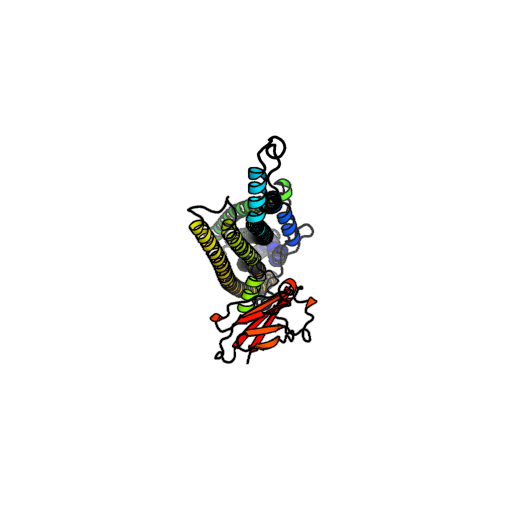-17.381 4.920 -5.477 1.00 86.06 218 ASN A C 1
ATOM 1782 O O . ASN A 1 218 ? -17.512 4.254 -6.510 1.00 86.06 218 ASN A O 1
ATOM 1786 N N . ILE A 1 219 ? -16.976 6.196 -5.493 1.00 80.69 219 ILE A N 1
ATOM 1787 C CA . ILE A 1 219 ? -16.576 6.905 -6.721 1.00 80.69 219 ILE A CA 1
ATOM 1788 C C . ILE A 1 219 ? -15.379 6.203 -7.369 1.00 80.69 219 ILE A C 1
ATOM 1790 O O . ILE A 1 219 ? -15.365 5.988 -8.582 1.00 80.69 219 ILE A O 1
ATOM 1794 N N . MET A 1 220 ? -14.398 5.783 -6.568 1.00 79.50 220 MET A N 1
ATOM 1795 C CA . MET A 1 220 ? -13.215 5.079 -7.063 1.00 79.50 220 MET A CA 1
ATOM 1796 C C . MET A 1 220 ? -13.545 3.709 -7.674 1.00 79.50 220 MET A C 1
ATOM 1798 O O . MET A 1 220 ? -12.922 3.300 -8.656 1.00 79.50 220 MET A O 1
ATOM 1802 N N . LEU A 1 221 ? -14.561 3.024 -7.145 1.00 83.31 221 LEU A N 1
ATOM 1803 C CA . LEU A 1 221 ? -15.114 1.791 -7.715 1.00 83.31 221 LEU A CA 1
ATOM 1804 C C . LEU A 1 221 ? -16.056 2.039 -8.904 1.00 83.31 221 LEU A C 1
ATOM 1806 O O . LEU A 1 221 ? -16.595 1.085 -9.470 1.00 83.31 221 LEU A O 1
ATOM 1810 N N . GLY A 1 222 ? -16.292 3.297 -9.285 1.00 78.12 222 GLY A N 1
ATOM 1811 C CA . GLY A 1 222 ? -17.237 3.670 -10.334 1.00 78.12 222 GLY A CA 1
ATOM 1812 C C . GLY A 1 222 ? -18.652 3.158 -10.056 1.00 78.12 222 GLY A C 1
ATOM 1813 O O . GLY A 1 222 ? -19.328 2.713 -10.985 1.00 78.12 222 GLY A O 1
ATOM 1814 N N . LYS A 1 223 ? -19.063 3.112 -8.784 1.00 81.19 223 LYS A N 1
ATOM 1815 C CA . LYS A 1 223 ? -20.428 2.773 -8.358 1.00 81.19 223 LYS A CA 1
ATOM 1816 C C . LYS A 1 223 ? -21.251 4.052 -8.212 1.00 81.19 223 LYS A C 1
ATOM 1818 O O . LYS A 1 223 ? -20.716 5.115 -7.909 1.00 81.19 223 LYS A O 1
ATOM 1823 N N . THR A 1 224 ? -22.562 3.951 -8.421 1.00 79.62 224 THR A N 1
ATOM 1824 C CA . THR A 1 224 ? -23.471 5.063 -8.106 1.00 79.62 224 THR A CA 1
ATOM 1825 C C . THR A 1 224 ? -23.606 5.224 -6.587 1.00 79.62 224 THR A C 1
ATOM 1827 O O . THR A 1 224 ? -23.398 4.248 -5.861 1.00 79.62 224 THR A O 1
ATOM 1830 N N . PRO A 1 225 ? -24.003 6.408 -6.079 1.00 75.50 225 PRO A N 1
ATOM 1831 C CA . PRO A 1 225 ? -24.233 6.606 -4.646 1.00 75.50 225 PRO A CA 1
ATOM 1832 C C . PRO A 1 225 ? -25.190 5.567 -4.040 1.00 75.50 225 PRO A C 1
ATOM 1834 O O . PRO A 1 225 ? -24.907 5.023 -2.979 1.00 75.50 225 PRO A O 1
ATOM 1837 N N . ALA A 1 226 ? -26.261 5.205 -4.758 1.00 78.75 226 ALA A N 1
ATOM 1838 C CA . ALA A 1 226 ? -27.218 4.185 -4.323 1.00 78.75 226 ALA A CA 1
ATOM 1839 C C . ALA A 1 226 ? -26.600 2.775 -4.232 1.00 78.75 226 ALA A C 1
ATOM 1841 O O . ALA A 1 226 ? -26.785 2.080 -3.238 1.00 78.75 226 ALA A O 1
ATOM 1842 N N . GLN A 1 227 ? -25.812 2.365 -5.234 1.00 78.50 227 GLN A N 1
ATOM 1843 C CA . GLN A 1 227 ? -25.106 1.073 -5.221 1.00 78.50 227 GLN A CA 1
ATOM 1844 C C . GLN A 1 227 ? -23.997 1.017 -4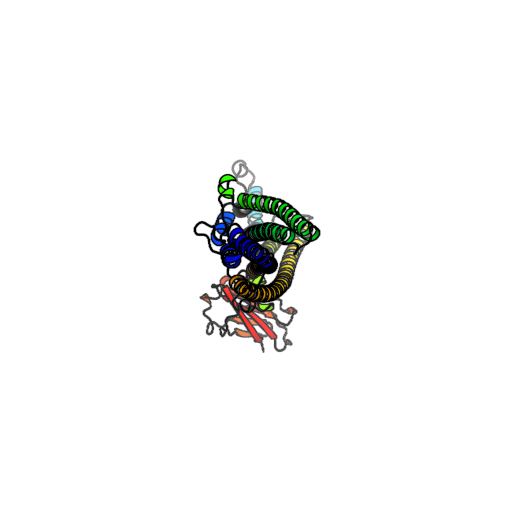.166 1.00 78.50 227 GLN A C 1
ATOM 1846 O O . GLN A 1 227 ? -23.640 -0.057 -3.690 1.00 78.50 227 GLN A O 1
ATOM 1851 N N . GLY A 1 228 ? -23.400 2.168 -3.868 1.00 74.38 228 GLY A N 1
ATOM 1852 C CA . GLY A 1 228 ? -22.348 2.314 -2.879 1.00 74.38 228 GLY A CA 1
ATOM 1853 C C . GLY A 1 228 ? -22.854 2.334 -1.436 1.00 74.38 228 GLY A C 1
ATOM 1854 O O . GLY A 1 228 ? -22.149 1.879 -0.539 1.00 74.38 228 GLY A O 1
ATOM 1855 N N . ALA A 1 229 ? -24.075 2.824 -1.205 1.00 73.06 229 ALA A N 1
ATOM 1856 C CA . ALA A 1 229 ? -24.704 2.835 0.115 1.00 73.06 229 ALA A CA 1
ATOM 1857 C C . ALA A 1 229 ? -24.981 1.416 0.641 1.00 73.06 229 ALA A C 1
ATOM 1859 O O . ALA A 1 229 ? -24.806 1.156 1.824 1.00 73.06 229 ALA A O 1
ATOM 1860 N N . GLN A 1 230 ? -25.344 0.490 -0.251 1.00 77.00 230 GLN A N 1
ATOM 1861 C CA . GLN A 1 230 ? -25.600 -0.922 0.068 1.00 77.00 230 GLN A CA 1
ATOM 1862 C C . GLN A 1 230 ? -24.325 -1.777 0.124 1.00 77.00 230 GLN A C 1
ATOM 1864 O O . GLN A 1 230 ? -24.394 -2.990 0.290 1.00 77.00 230 GLN A O 1
ATOM 1869 N N . MET A 1 231 ? -23.155 -1.174 -0.091 1.00 80.50 231 MET A N 1
ATOM 1870 C CA . MET A 1 231 ? -21.905 -1.914 -0.140 1.00 80.50 231 MET A CA 1
ATOM 1871 C C . MET A 1 231 ? -21.402 -2.209 1.274 1.00 80.50 231 MET A C 1
ATOM 1873 O O . MET A 1 231 ? -21.166 -1.288 2.059 1.00 80.50 231 MET A O 1
ATOM 1877 N N . GLU A 1 232 ? -21.154 -3.484 1.547 1.00 86.81 232 GLU A N 1
ATOM 1878 C CA . GLU A 1 232 ? -20.443 -3.944 2.738 1.00 86.81 232 GLU A CA 1
ATOM 1879 C C . GLU A 1 232 ? -19.107 -4.568 2.339 1.00 86.81 232 GLU A C 1
ATOM 1881 O O . GLU A 1 232 ? -18.988 -5.183 1.275 1.00 86.81 232 GLU A O 1
ATOM 1886 N N . LEU A 1 233 ? -18.090 -4.373 3.174 1.00 90.12 233 LEU A N 1
ATOM 1887 C CA . LEU A 1 233 ? -16.750 -4.917 2.974 1.00 90.12 233 LEU A CA 1
ATOM 1888 C C . LEU A 1 233 ? -16.533 -6.093 3.915 1.00 90.12 233 LEU A C 1
ATOM 1890 O O . LEU A 1 233 ? -17.047 -6.102 5.029 1.00 90.12 233 LEU A O 1
ATOM 1894 N N . GLN A 1 234 ? -15.801 -7.104 3.453 1.00 92.19 234 GLN A N 1
ATOM 1895 C CA . GLN A 1 234 ? -15.576 -8.308 4.243 1.00 92.19 234 GLN A CA 1
ATOM 1896 C C . GLN A 1 234 ? -14.514 -8.037 5.323 1.00 92.19 234 GLN A C 1
ATOM 1898 O O . GLN A 1 234 ? -13.365 -7.746 4.956 1.00 92.19 234 GLN A O 1
ATOM 1903 N N . PRO A 1 235 ? -14.844 -8.151 6.625 1.00 90.50 235 PRO A N 1
ATOM 1904 C CA . PRO A 1 235 ? -13.867 -7.982 7.694 1.00 90.50 235 PRO A CA 1
ATOM 1905 C C . PRO A 1 235 ? -12.751 -9.026 7.616 1.00 90.50 235 PRO A C 1
ATOM 1907 O O . PRO A 1 235 ? -12.904 -10.102 7.032 1.00 90.50 235 PRO A O 1
ATOM 1910 N N . ILE A 1 236 ? -11.602 -8.702 8.207 1.00 88.19 236 ILE A N 1
ATOM 1911 C CA . ILE A 1 236 ? -10.468 -9.624 8.305 1.00 88.19 236 ILE A CA 1
ATOM 1912 C C . ILE A 1 236 ? -10.204 -9.861 9.783 1.00 88.19 236 ILE A C 1
ATOM 1914 O O . ILE A 1 236 ? -9.504 -9.071 10.401 1.00 88.19 236 ILE A O 1
ATOM 1918 N N . GLY A 1 237 ? -10.738 -10.947 10.340 1.00 81.44 237 GLY A N 1
ATOM 1919 C CA . GLY A 1 237 ? -10.538 -11.278 11.756 1.00 81.44 237 GLY A CA 1
ATOM 1920 C C . GLY A 1 237 ? -9.153 -11.841 12.087 1.00 81.44 237 GLY A C 1
ATOM 1921 O O . GLY A 1 237 ? -8.683 -11.717 13.212 1.00 81.44 237 GLY A O 1
ATOM 1922 N N . LYS A 1 238 ? -8.443 -12.428 11.112 1.00 85.56 238 LYS A N 1
ATOM 1923 C CA . LYS A 1 238 ? -7.118 -13.008 11.370 1.00 85.56 238 LYS A CA 1
ATOM 1924 C C . LYS A 1 238 ? -6.065 -11.914 11.566 1.00 85.56 238 LYS A C 1
ATOM 1926 O O . LYS A 1 238 ? -5.578 -11.349 10.583 1.00 85.56 238 LYS A O 1
ATOM 1931 N N . MET A 1 239 ? -5.668 -11.689 12.815 1.00 85.38 239 MET A N 1
ATOM 1932 C CA . MET A 1 239 ? -4.539 -10.827 13.163 1.00 85.38 239 MET A CA 1
ATOM 1933 C C . MET A 1 239 ? -3.199 -11.457 12.750 1.00 85.38 239 MET A C 1
ATOM 1935 O O . MET A 1 239 ? -3.032 -12.676 12.774 1.00 85.38 239 MET A O 1
ATOM 1939 N N . LEU A 1 240 ? -2.249 -10.622 12.323 1.00 84.38 240 LEU A N 1
ATOM 1940 C CA . LEU A 1 240 ? -0.922 -11.050 11.854 1.00 84.38 240 LEU A CA 1
ATOM 1941 C C . LEU A 1 240 ? 0.030 -11.295 13.026 1.00 84.38 240 LEU A C 1
ATOM 1943 O O . LEU A 1 240 ? -0.075 -10.589 14.024 1.00 84.38 240 LEU A O 1
ATOM 1947 N N . ASN A 1 241 ? 0.975 -12.226 12.880 1.00 79.62 241 ASN A N 1
ATOM 1948 C CA . ASN A 1 241 ? 2.041 -12.456 13.863 1.00 79.62 241 ASN A CA 1
ATOM 1949 C C . ASN A 1 241 ? 3.412 -12.086 13.288 1.00 79.62 241 ASN A C 1
ATOM 1951 O O . ASN A 1 241 ? 3.615 -12.125 12.071 1.00 79.62 241 ASN A O 1
ATOM 1955 N N . ILE A 1 242 ? 4.377 -11.779 14.159 1.00 77.06 242 ILE A N 1
ATOM 1956 C CA . ILE A 1 242 ? 5.744 -11.438 13.741 1.00 77.06 242 ILE A CA 1
ATOM 1957 C C . ILE A 1 242 ? 6.414 -12.600 12.986 1.00 77.06 242 ILE A C 1
ATOM 1959 O O . ILE A 1 242 ? 7.109 -12.403 11.988 1.00 77.06 242 ILE A O 1
ATOM 1963 N N . GLU A 1 243 ? 6.097 -13.836 13.380 1.00 74.19 243 GLU A N 1
ATOM 1964 C CA . GLU A 1 243 ? 6.593 -15.084 12.786 1.00 74.19 243 GLU A CA 1
ATOM 1965 C C . GLU A 1 243 ? 6.164 -15.285 11.326 1.00 74.19 243 GLU A C 1
ATOM 1967 O O . GLU A 1 243 ? 6.839 -15.994 10.565 1.00 74.19 243 GLU A O 1
ATOM 1972 N N . ASP A 1 244 ? 5.073 -14.629 10.911 1.00 69.12 244 ASP A N 1
ATOM 1973 C CA . ASP A 1 244 ? 4.612 -14.641 9.526 1.00 69.12 244 ASP A CA 1
ATOM 1974 C C . ASP A 1 244 ? 5.594 -13.901 8.599 1.00 69.12 244 ASP A C 1
ATOM 1976 O O . ASP A 1 244 ? 5.512 -14.067 7.382 1.00 69.12 244 ASP A O 1
ATOM 1980 N N . PHE A 1 245 ? 6.533 -13.100 9.124 1.00 72.62 245 PHE A N 1
ATOM 1981 C CA . PHE A 1 245 ? 7.448 -12.259 8.347 1.00 72.62 245 PHE A CA 1
ATOM 1982 C C . PHE A 1 245 ? 8.908 -12.708 8.463 1.00 72.62 245 PHE A C 1
ATOM 1984 O O . PHE A 1 245 ? 9.660 -12.301 9.338 1.00 72.62 245 PHE A O 1
ATOM 1991 N N . GLN A 1 246 ? 9.353 -13.516 7.496 1.00 68.75 246 GLN A N 1
ATOM 1992 C CA . GLN A 1 246 ? 10.677 -14.164 7.542 1.00 68.75 246 GLN A CA 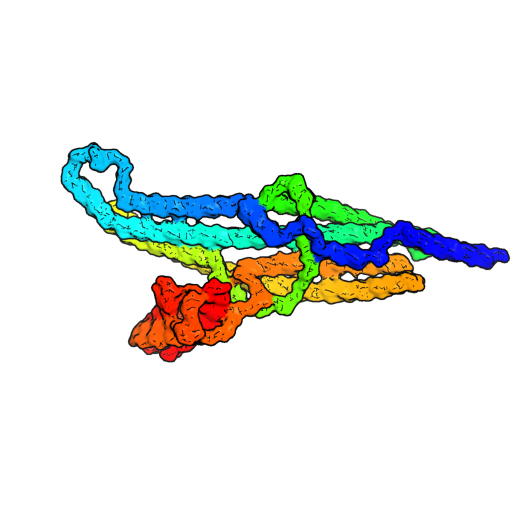1
ATOM 1993 C C . GLN A 1 246 ? 11.692 -13.617 6.524 1.00 68.75 246 GLN A C 1
ATOM 1995 O O . GLN A 1 246 ? 12.797 -14.147 6.367 1.00 68.75 246 GLN A O 1
ATOM 2000 N N . MET A 1 247 ? 11.336 -12.586 5.754 1.00 73.31 247 MET A N 1
ATOM 2001 C CA . MET A 1 247 ? 12.199 -12.098 4.678 1.00 73.31 247 MET A CA 1
ATOM 2002 C C . MET A 1 247 ? 13.227 -11.084 5.193 1.00 73.31 247 MET A C 1
ATOM 2004 O O . MET A 1 247 ? 12.889 -9.969 5.564 1.00 73.31 247 MET A O 1
ATOM 2008 N N . GLY A 1 248 ? 14.517 -11.423 5.133 1.00 78.06 248 GLY A N 1
ATOM 2009 C CA . GLY A 1 248 ? 15.573 -10.474 5.508 1.00 78.06 248 GLY A CA 1
ATOM 2010 C C . GLY A 1 248 ? 15.613 -9.223 4.610 1.00 78.06 248 GLY A C 1
ATOM 2011 O O . GLY A 1 248 ? 15.360 -9.307 3.403 1.00 78.06 248 GLY A O 1
ATOM 2012 N N . THR A 1 249 ? 16.030 -8.077 5.163 1.00 81.88 249 THR A N 1
ATOM 2013 C CA . THR A 1 249 ? 16.045 -6.759 4.488 1.00 81.88 249 THR A CA 1
ATOM 2014 C C . THR A 1 249 ? 16.729 -6.792 3.122 1.00 81.88 249 THR A C 1
ATOM 2016 O O . THR A 1 249 ? 16.188 -6.325 2.122 1.00 81.88 249 THR A O 1
ATOM 2019 N N . GLN A 1 250 ? 17.903 -7.422 3.029 1.00 80.06 250 GLN A N 1
ATOM 2020 C CA . GLN A 1 250 ? 18.626 -7.512 1.759 1.00 80.06 250 GLN A CA 1
ATOM 2021 C C . GLN A 1 250 ? 17.859 -8.330 0.706 1.00 80.06 250 GLN A C 1
ATOM 2023 O O . GLN A 1 250 ? 17.946 -8.030 -0.485 1.00 80.06 250 GLN A O 1
ATOM 2028 N N . GLN A 1 251 ? 17.104 -9.353 1.122 1.00 80.25 251 GLN A N 1
ATOM 2029 C CA . GLN A 1 251 ? 16.281 -10.141 0.202 1.00 80.25 251 GLN A CA 1
ATOM 2030 C C . GLN A 1 251 ? 15.117 -9.302 -0.336 1.00 80.25 251 GLN A C 1
ATOM 2032 O O . GLN A 1 251 ? 14.849 -9.342 -1.538 1.00 80.25 251 GLN A O 1
ATOM 2037 N N . MET A 1 252 ? 14.481 -8.503 0.530 1.00 82.88 252 MET A N 1
ATOM 2038 C CA . MET A 1 252 ? 13.414 -7.576 0.147 1.00 82.88 252 MET A CA 1
ATOM 2039 C C . MET A 1 252 ? 13.916 -6.528 -0.849 1.00 82.88 252 MET A C 1
ATOM 2041 O O . MET A 1 252 ? 13.296 -6.327 -1.893 1.00 82.88 252 MET A O 1
ATOM 2045 N N . VAL A 1 253 ? 15.074 -5.911 -0.576 1.00 86.19 253 VAL A N 1
ATOM 2046 C CA . VAL A 1 253 ? 15.690 -4.913 -1.466 1.00 86.19 253 VAL A CA 1
ATOM 2047 C C . VAL A 1 253 ? 15.993 -5.521 -2.830 1.00 86.19 253 VAL A C 1
ATOM 2049 O O . VAL A 1 253 ? 15.644 -4.950 -3.867 1.00 86.19 253 VAL A O 1
ATOM 2052 N N . ASP A 1 254 ? 16.621 -6.698 -2.853 1.00 82.50 254 ASP A N 1
ATOM 2053 C CA . ASP A 1 254 ? 16.923 -7.381 -4.104 1.00 82.50 254 ASP A CA 1
ATOM 2054 C C . ASP A 1 254 ? 15.620 -7.681 -4.865 1.00 82.50 254 ASP A C 1
ATOM 2056 O O . ASP A 1 254 ? 15.492 -7.318 -6.038 1.00 82.50 254 ASP A O 1
ATOM 2060 N N . ALA A 1 255 ? 14.614 -8.258 -4.206 1.00 82.75 255 ALA A N 1
ATOM 2061 C CA . ALA A 1 255 ? 13.330 -8.557 -4.828 1.00 82.75 255 ALA A CA 1
ATOM 2062 C C . ALA A 1 255 ? 12.633 -7.307 -5.393 1.00 82.75 255 ALA A C 1
ATOM 2064 O O . ALA A 1 255 ? 12.220 -7.329 -6.560 1.00 82.75 255 ALA A O 1
ATOM 2065 N N . ALA A 1 256 ? 12.590 -6.208 -4.638 1.00 88.00 256 ALA A N 1
ATOM 2066 C CA . ALA A 1 256 ? 11.999 -4.943 -5.062 1.00 88.00 256 ALA A CA 1
ATOM 2067 C C . ALA A 1 256 ? 12.689 -4.380 -6.313 1.00 88.00 256 ALA A C 1
ATOM 2069 O O . ALA A 1 256 ? 12.048 -4.113 -7.332 1.00 88.00 256 ALA A O 1
ATOM 2070 N N . LEU A 1 257 ? 14.023 -4.307 -6.313 1.00 85.88 257 LEU A N 1
ATOM 2071 C CA . LEU A 1 257 ? 14.797 -3.790 -7.448 1.00 85.88 257 LEU A CA 1
ATOM 2072 C C . LEU A 1 257 ? 14.701 -4.653 -8.712 1.00 85.88 257 LEU A C 1
ATOM 2074 O O . LEU A 1 257 ? 14.957 -4.180 -9.827 1.00 85.88 257 LEU A O 1
ATOM 2078 N N . TRP A 1 258 ? 14.409 -5.940 -8.552 1.00 78.56 258 TRP A N 1
ATOM 2079 C CA . TRP A 1 258 ? 14.332 -6.896 -9.651 1.00 78.56 258 TRP A CA 1
ATOM 2080 C C . TRP A 1 258 ? 12.939 -7.050 -10.239 1.00 78.56 258 TRP A C 1
ATOM 2082 O O . TRP A 1 258 ? 12.802 -7.296 -11.445 1.00 78.56 258 TRP A O 1
ATOM 2092 N N . ARG A 1 259 ? 11.915 -6.960 -9.395 1.00 83.44 259 ARG A N 1
ATOM 2093 C CA . ARG A 1 259 ? 10.522 -7.115 -9.801 1.00 83.44 259 ARG A CA 1
ATOM 2094 C C . ARG A 1 259 ? 9.874 -5.770 -10.124 1.00 83.44 259 ARG A C 1
ATOM 2096 O O . ARG A 1 259 ? 8.905 -5.784 -10.877 1.00 83.44 259 ARG A O 1
ATOM 2103 N N . SER A 1 260 ? 10.407 -4.639 -9.656 1.00 88.50 260 SER A N 1
ATOM 2104 C CA . SER A 1 260 ? 9.874 -3.297 -9.936 1.00 88.50 260 SER A CA 1
ATOM 2105 C C . SER A 1 260 ? 9.674 -3.045 -11.434 1.00 88.50 260 SER A C 1
ATOM 2107 O O . SER A 1 260 ? 10.583 -3.207 -12.256 1.00 88.50 260 SER A O 1
ATOM 2109 N N . TYR A 1 261 ? 8.460 -2.624 -11.784 1.00 91.81 261 TYR A N 1
ATOM 2110 C CA . TYR A 1 261 ? 8.132 -2.219 -13.146 1.00 91.81 261 TYR A CA 1
ATOM 2111 C C . TYR A 1 261 ? 8.700 -0.838 -13.478 1.00 91.81 261 TYR A C 1
ATOM 2113 O O . TYR A 1 261 ? 9.073 -0.601 -14.623 1.00 91.81 261 TYR A O 1
ATOM 2121 N N . GLU A 1 262 ? 8.848 0.027 -12.480 1.00 92.19 262 GLU A N 1
ATOM 2122 C CA . GLU A 1 262 ? 9.430 1.364 -12.567 1.00 92.19 262 GLU A CA 1
ATOM 2123 C C . GLU A 1 262 ? 10.893 1.294 -13.030 1.00 92.19 262 GLU A C 1
ATOM 2125 O O . GLU A 1 262 ? 11.289 1.968 -13.983 1.00 92.19 262 GLU A O 1
ATOM 2130 N N . ILE A 1 263 ? 11.687 0.390 -12.445 1.00 91.62 263 ILE A N 1
ATOM 2131 C CA . ILE A 1 263 ? 13.078 0.160 -12.864 1.00 91.62 263 ILE A CA 1
ATOM 2132 C C . ILE A 1 263 ? 13.145 -0.403 -14.286 1.00 91.62 263 ILE A C 1
ATOM 2134 O O . ILE A 1 263 ? 14.015 -0.019 -15.075 1.00 91.62 263 ILE A O 1
ATOM 2138 N N . VAL A 1 264 ? 12.243 -1.322 -14.643 1.00 88.81 264 VAL A N 1
ATOM 2139 C CA . VAL A 1 264 ? 12.184 -1.872 -16.005 1.00 88.81 264 VAL A CA 1
ATOM 2140 C C . VAL A 1 264 ? 11.828 -0.771 -17.008 1.00 88.81 264 VAL A C 1
ATOM 2142 O O . VAL A 1 264 ? 12.530 -0.625 -18.011 1.00 88.81 264 VAL A O 1
ATOM 2145 N N . ALA A 1 265 ? 10.817 0.050 -16.718 1.00 92.25 265 ALA A N 1
ATOM 2146 C CA . ALA A 1 265 ? 10.418 1.186 -17.541 1.00 92.25 265 ALA A CA 1
ATOM 2147 C C . ALA A 1 265 ? 11.568 2.192 -17.722 1.00 92.25 265 ALA A C 1
ATOM 2149 O O . ALA A 1 265 ? 11.851 2.600 -18.854 1.00 92.25 265 ALA A O 1
ATOM 2150 N N . ALA A 1 266 ? 12.299 2.516 -16.650 1.00 93.38 266 ALA A N 1
ATOM 2151 C CA . ALA A 1 266 ? 13.463 3.400 -16.695 1.00 93.38 266 ALA A CA 1
ATOM 2152 C C . ALA A 1 266 ? 14.606 2.826 -17.557 1.00 93.38 266 ALA A C 1
ATOM 2154 O O . ALA A 1 266 ? 15.227 3.542 -18.344 1.00 93.38 266 ALA A O 1
ATOM 2155 N N . ASN A 1 267 ? 14.853 1.512 -17.501 1.00 91.69 267 ASN A N 1
ATOM 2156 C CA . ASN A 1 267 ? 15.844 0.861 -18.368 1.00 91.69 267 ASN A CA 1
ATOM 2157 C C . ASN A 1 267 ? 15.472 0.954 -19.858 1.00 91.69 267 ASN A C 1
ATOM 2159 O O . ASN A 1 267 ? 16.352 1.147 -20.705 1.00 91.69 267 ASN A O 1
ATOM 2163 N N . TYR A 1 268 ? 14.183 0.842 -20.193 1.00 94.19 268 TYR A N 1
ATOM 2164 C CA . TYR A 1 268 ? 13.710 1.060 -21.561 1.00 94.19 268 TYR A CA 1
ATOM 2165 C C . TYR A 1 268 ? 13.844 2.524 -21.998 1.00 94.19 268 TYR A C 1
ATOM 2167 O O . TYR A 1 268 ? 14.211 2.754 -23.150 1.00 94.19 268 TYR A O 1
ATOM 2175 N N . MET A 1 269 ? 13.686 3.497 -21.095 1.00 95.12 269 MET A N 1
ATOM 2176 C CA . MET A 1 269 ? 13.978 4.907 -21.397 1.00 95.12 269 MET A CA 1
ATOM 2177 C C . MET A 1 269 ? 15.462 5.158 -21.665 1.00 95.12 269 MET A C 1
ATOM 2179 O O . MET A 1 269 ? 15.799 5.802 -22.654 1.00 95.12 269 MET A O 1
ATOM 2183 N N . ILE A 1 270 ? 16.372 4.555 -20.894 1.00 92.31 270 ILE A N 1
ATOM 2184 C CA . ILE A 1 270 ? 17.816 4.615 -21.193 1.00 92.31 270 ILE A CA 1
ATOM 2185 C C . ILE A 1 270 ? 18.103 4.014 -22.576 1.00 92.31 270 ILE A C 1
ATOM 2187 O O . ILE A 1 270 ? 18.915 4.535 -23.346 1.00 92.31 270 ILE A O 1
ATOM 2191 N N . LYS A 1 271 ? 17.448 2.897 -22.919 1.00 93.12 271 LYS A N 1
ATOM 2192 C CA . LYS A 1 271 ? 17.571 2.288 -24.249 1.00 93.12 271 LYS A CA 1
ATOM 2193 C C . LYS A 1 271 ? 17.043 3.230 -25.334 1.00 93.12 271 LYS A C 1
ATOM 2195 O O . LYS A 1 271 ? 17.711 3.366 -26.358 1.00 93.12 271 LYS A O 1
ATOM 2200 N N . ALA A 1 272 ? 15.905 3.884 -25.110 1.00 94.56 272 ALA A N 1
ATOM 2201 C CA . ALA A 1 272 ? 15.332 4.864 -26.024 1.00 94.56 272 ALA A CA 1
ATOM 2202 C C . ALA A 1 272 ? 16.282 6.047 -26.250 1.00 94.56 272 ALA A C 1
ATOM 2204 O O . ALA A 1 272 ? 16.601 6.335 -27.404 1.00 94.56 272 ALA A O 1
ATOM 2205 N N . ALA A 1 273 ? 16.825 6.635 -25.180 1.00 94.81 273 ALA A N 1
ATOM 2206 C CA . ALA A 1 273 ? 17.785 7.736 -25.238 1.00 94.81 273 ALA A CA 1
ATOM 2207 C C . ALA A 1 273 ? 19.069 7.336 -25.984 1.00 94.81 273 ALA A C 1
ATOM 2209 O O . ALA A 1 273 ? 19.524 8.037 -26.883 1.00 94.81 273 ALA A O 1
ATOM 2210 N N . LYS A 1 274 ? 19.620 6.140 -25.724 1.00 94.44 274 LYS A N 1
ATOM 2211 C CA . LYS A 1 274 ? 20.806 5.638 -26.450 1.00 94.44 274 LYS A CA 1
ATOM 2212 C C . LYS A 1 274 ? 20.549 5.452 -27.943 1.00 94.44 274 LYS A C 1
ATOM 2214 O O . LYS A 1 274 ? 21.452 5.652 -28.754 1.00 94.44 274 LYS A O 1
ATOM 2219 N N . LYS A 1 275 ? 19.346 5.013 -28.319 1.00 94.38 275 LYS A N 1
ATOM 2220 C CA . LYS A 1 275 ? 18.946 4.872 -29.726 1.00 94.38 275 LYS A CA 1
ATOM 2221 C C . LYS A 1 275 ? 18.673 6.229 -30.364 1.00 94.38 275 LYS A C 1
ATOM 2223 O O . LYS A 1 275 ? 19.063 6.417 -31.508 1.00 94.38 275 LYS A O 1
ATOM 2228 N N . HIS A 1 276 ? 18.117 7.173 -29.612 1.00 93.62 276 HIS A N 1
ATOM 2229 C CA . HIS A 1 276 ? 17.956 8.556 -30.040 1.00 93.62 276 HIS A CA 1
ATOM 2230 C C . HIS A 1 276 ? 19.315 9.211 -30.311 1.00 93.62 276 HIS A C 1
ATOM 2232 O O . HIS A 1 276 ? 19.550 9.645 -31.429 1.00 93.62 276 HIS A O 1
ATOM 2238 N N . LYS A 1 277 ? 20.272 9.125 -29.378 1.00 94.50 277 LYS A N 1
ATOM 2239 C CA . LYS A 1 277 ? 21.652 9.596 -29.585 1.00 94.50 277 LYS A CA 1
ATOM 2240 C C . LYS A 1 277 ? 22.287 9.019 -30.847 1.00 94.50 277 LYS A C 1
ATOM 2242 O O . LYS A 1 277 ? 22.883 9.756 -31.621 1.00 94.50 277 LYS A O 1
ATOM 2247 N N . LYS A 1 278 ? 22.140 7.709 -31.084 1.00 91.94 278 LYS A N 1
ATOM 2248 C CA . LYS A 1 278 ? 22.624 7.084 -32.325 1.00 91.94 278 LYS A CA 1
ATOM 2249 C C . LYS A 1 278 ? 21.918 7.649 -33.554 1.00 91.94 278 LYS A C 1
ATOM 2251 O O . LYS A 1 278 ? 22.593 7.964 -34.518 1.00 91.94 278 LYS A O 1
ATOM 2256 N N . SER A 1 279 ? 20.597 7.801 -33.517 1.00 91.75 279 SER A N 1
ATOM 2257 C CA . SER A 1 279 ? 19.847 8.456 -34.593 1.00 91.75 279 SER A CA 1
ATOM 2258 C C . SER A 1 279 ? 20.421 9.840 -34.895 1.00 91.75 279 SER A C 1
ATOM 2260 O O . SER A 1 279 ? 20.718 10.126 -36.046 1.00 91.75 279 SER A O 1
ATOM 2262 N N . THR A 1 280 ? 20.646 10.663 -33.871 1.00 90.44 280 THR A N 1
ATOM 2263 C CA . THR A 1 280 ? 21.218 12.006 -34.016 1.00 90.44 280 THR A CA 1
ATOM 2264 C C . THR A 1 280 ? 22.642 11.971 -34.564 1.00 90.44 280 THR A C 1
ATOM 2266 O O . THR A 1 280 ? 22.975 12.779 -35.411 1.00 90.44 280 THR A O 1
ATOM 2269 N N . GLN A 1 281 ? 23.478 11.013 -34.158 1.00 90.88 281 GLN A N 1
ATOM 2270 C CA . GLN A 1 281 ? 24.828 10.859 -34.718 1.00 90.88 281 GLN A CA 1
ATOM 2271 C C . GLN A 1 281 ? 24.805 10.489 -36.205 1.00 90.88 281 GLN A C 1
ATOM 2273 O O . GLN A 1 281 ? 25.565 11.021 -37.003 1.00 90.88 281 GLN A O 1
ATOM 2278 N N . TRP A 1 282 ? 23.917 9.577 -36.596 1.00 88.75 282 TRP A N 1
ATOM 2279 C CA . TRP A 1 282 ? 23.798 9.163 -37.992 1.00 88.75 282 TRP A CA 1
ATOM 2280 C C . TRP A 1 282 ? 23.134 10.221 -38.879 1.00 88.75 282 TRP A C 1
ATOM 2282 O O . TRP A 1 282 ? 23.240 10.129 -40.101 1.00 88.75 282 TRP A O 1
ATOM 2292 N N . SER A 1 283 ? 22.530 11.268 -38.301 1.00 86.69 283 SER A N 1
ATOM 2293 C CA . SER A 1 283 ? 21.973 12.372 -39.086 1.00 86.69 283 SER A CA 1
ATOM 2294 C C . SER A 1 283 ? 23.050 13.185 -39.807 1.00 86.69 283 SER A C 1
ATOM 2296 O O . SER A 1 283 ? 22.713 13.933 -40.715 1.00 86.69 283 SER A O 1
ATOM 2298 N N . ILE A 1 284 ? 24.334 13.021 -39.462 1.00 86.12 284 ILE A N 1
ATOM 2299 C CA . ILE A 1 284 ? 25.447 13.619 -40.216 1.00 86.12 284 ILE A CA 1
ATOM 2300 C C . ILE A 1 284 ? 25.543 13.103 -41.654 1.00 86.12 284 ILE A C 1
ATOM 2302 O O . ILE A 1 284 ? 26.261 13.682 -42.449 1.00 86.12 284 ILE A O 1
ATOM 2306 N N . LEU A 1 285 ? 24.888 11.994 -42.000 1.00 79.94 285 LEU A N 1
ATOM 2307 C CA . LEU A 1 285 ? 24.907 11.494 -43.374 1.00 79.94 285 LEU A CA 1
ATOM 2308 C C . LEU A 1 285 ? 23.799 12.105 -44.233 1.00 79.94 285 LEU A C 1
ATOM 2310 O O . LEU A 1 285 ? 23.934 12.143 -45.445 1.00 79.94 285 LEU A O 1
ATOM 2314 N N . SER A 1 286 ? 22.721 12.594 -43.626 1.00 74.38 286 SER A N 1
ATOM 2315 C CA . SER A 1 286 ? 21.577 13.176 -44.335 1.00 74.38 286 SER A CA 1
ATOM 2316 C C . SER A 1 286 ? 21.737 14.683 -44.529 1.00 74.38 286 SER A C 1
ATOM 2318 O O . SER A 1 286 ? 22.126 15.377 -43.587 1.00 74.38 286 SER A O 1
ATOM 2320 N N . PHE A 1 287 ? 21.334 15.213 -45.684 1.00 67.38 287 PHE A N 1
ATOM 2321 C CA . PHE A 1 287 ? 21.273 16.651 -45.973 1.00 67.38 287 PHE A CA 1
ATOM 2322 C C . PHE A 1 287 ? 20.409 17.402 -44.954 1.00 67.38 287 PHE A C 1
ATOM 2324 O O . PHE A 1 287 ? 20.734 18.517 -44.565 1.00 67.38 287 PHE A O 1
ATOM 2331 N N . SER A 1 288 ? 19.353 16.761 -44.447 1.00 65.31 288 SER A N 1
ATOM 2332 C CA . SER A 1 288 ? 18.498 17.309 -43.381 1.00 65.31 288 SER A CA 1
ATOM 2333 C C . SER A 1 288 ? 19.159 17.364 -41.993 1.00 65.31 288 SER A C 1
ATOM 2335 O O . SER A 1 288 ? 18.681 18.060 -41.096 1.00 65.31 288 SER A O 1
ATOM 2337 N N . GLY A 1 289 ? 20.250 16.625 -41.787 1.00 64.50 289 GLY A N 1
ATOM 2338 C CA . GLY A 1 289 ? 20.910 16.482 -40.491 1.00 64.50 289 GLY A CA 1
ATOM 2339 C C . GLY A 1 289 ? 22.320 17.076 -40.405 1.00 64.50 289 GLY A C 1
ATOM 2340 O O . GLY A 1 289 ? 22.813 17.245 -39.284 1.00 64.50 289 GLY A O 1
ATOM 2341 N N . ILE A 1 290 ? 22.941 17.435 -41.533 1.00 72.25 290 ILE A N 1
ATOM 2342 C CA . ILE A 1 290 ? 24.207 18.179 -41.615 1.00 72.25 290 ILE A CA 1
ATOM 2343 C C . ILE A 1 290 ? 23.909 19.679 -41.472 1.00 72.25 290 ILE A C 1
ATOM 2345 O O . ILE A 1 290 ? 23.147 20.245 -42.245 1.00 72.25 290 ILE A O 1
ATOM 2349 N N . GLY A 1 291 ? 24.493 20.343 -40.471 1.00 76.25 291 GLY A N 1
ATOM 2350 C CA . GLY A 1 291 ? 24.360 21.795 -40.284 1.00 76.25 291 GLY A CA 1
ATOM 2351 C C . GLY A 1 291 ? 25.116 22.313 -39.058 1.00 76.25 291 GLY A C 1
ATOM 2352 O O . GLY A 1 291 ? 25.579 21.515 -38.240 1.00 76.25 291 GLY A O 1
ATOM 2353 N N . PHE A 1 292 ? 25.197 23.641 -38.897 1.00 75.44 292 PHE A N 1
ATOM 2354 C CA . PHE A 1 292 ? 25.986 24.327 -37.852 1.00 75.44 292 PHE A CA 1
ATOM 2355 C C . PHE A 1 292 ? 25.660 23.909 -36.399 1.00 75.44 292 PHE A C 1
ATOM 2357 O O . PHE A 1 292 ? 26.484 24.086 -35.511 1.00 75.44 292 PHE A O 1
ATOM 2364 N N . GLY A 1 293 ? 24.502 23.286 -36.151 1.00 82.56 293 GLY A N 1
ATOM 2365 C CA . GLY A 1 293 ? 24.099 22.753 -34.840 1.00 82.56 293 GLY A CA 1
ATOM 2366 C C . GLY A 1 293 ? 24.227 21.232 -34.669 1.00 82.56 293 GLY A C 1
ATOM 2367 O O . GLY A 1 293 ? 23.627 20.674 -33.756 1.00 82.56 293 GLY A O 1
ATOM 2368 N N . TYR A 1 294 ? 24.918 20.509 -35.555 1.00 88.38 294 TYR A N 1
ATOM 2369 C CA . TYR A 1 294 ? 25.001 19.045 -35.451 1.00 88.38 294 TYR A CA 1
ATOM 2370 C C . TYR A 1 294 ? 25.662 18.584 -34.140 1.00 88.38 294 TYR A C 1
ATOM 2372 O O . TYR A 1 294 ? 25.101 17.751 -33.424 1.00 88.38 294 TYR A O 1
ATOM 2380 N N . TRP A 1 295 ? 26.823 19.149 -33.801 1.00 88.69 295 TRP A N 1
ATOM 2381 C CA . TRP A 1 295 ? 27.576 18.756 -32.608 1.00 88.69 295 TRP A CA 1
ATOM 2382 C C . TRP A 1 295 ? 26.803 19.035 -31.319 1.00 88.69 295 TRP A C 1
ATOM 2384 O O . TRP A 1 295 ? 26.712 18.148 -30.471 1.00 88.69 295 TRP A O 1
ATOM 2394 N N . SER A 1 296 ? 26.146 20.195 -31.226 1.00 89.69 296 SER A N 1
ATOM 2395 C CA . SER A 1 296 ? 25.298 20.533 -30.080 1.00 89.69 296 SER A CA 1
ATOM 2396 C C . SER A 1 296 ? 24.105 19.584 -29.951 1.00 89.69 296 SER A C 1
ATOM 2398 O O . SER A 1 296 ? 23.815 19.116 -28.854 1.00 89.69 296 SER A O 1
ATOM 2400 N N . ARG A 1 297 ? 23.451 19.184 -31.053 1.00 89.38 297 ARG A N 1
ATOM 2401 C CA . ARG A 1 297 ? 22.386 18.162 -31.008 1.00 89.38 297 ARG A CA 1
ATOM 2402 C C . ARG A 1 297 ? 22.887 16.811 -30.497 1.00 89.38 297 ARG A C 1
ATOM 2404 O O . ARG A 1 297 ? 22.181 16.143 -29.740 1.00 89.38 297 ARG A O 1
ATOM 2411 N N . VAL A 1 298 ? 24.081 16.381 -30.911 1.00 91.44 298 VAL A N 1
ATOM 2412 C CA . VAL A 1 298 ? 24.680 15.121 -30.438 1.00 91.44 298 VAL A CA 1
ATOM 2413 C C . VAL A 1 298 ? 25.031 15.198 -28.953 1.00 91.44 298 VAL A C 1
ATOM 2415 O O . VAL A 1 298 ? 24.840 14.211 -28.237 1.00 91.44 298 VAL A O 1
ATOM 2418 N N . GLU A 1 299 ? 25.517 16.347 -28.488 1.00 91.88 299 GLU A N 1
ATOM 2419 C CA . GLU A 1 299 ? 25.827 16.601 -27.081 1.00 91.88 299 GLU A CA 1
ATOM 2420 C C . GLU A 1 299 ? 24.564 16.621 -26.215 1.00 91.88 299 GLU A C 1
ATOM 2422 O O . GLU A 1 299 ? 24.499 15.881 -25.234 1.00 91.88 299 GLU A O 1
ATOM 2427 N N . ILE A 1 300 ? 23.511 17.329 -26.640 1.00 93.44 300 ILE A N 1
ATOM 2428 C CA . ILE A 1 300 ? 22.191 17.324 -25.986 1.00 93.44 300 ILE A CA 1
ATOM 2429 C C . ILE A 1 300 ? 21.640 15.895 -25.904 1.00 93.44 300 ILE A C 1
ATOM 2431 O O . ILE A 1 300 ? 21.215 15.446 -24.841 1.00 93.44 300 ILE A O 1
ATOM 2435 N N . ALA A 1 301 ? 21.703 15.127 -26.997 1.00 91.50 301 ALA A N 1
ATOM 2436 C CA . ALA A 1 301 ? 21.279 13.726 -26.986 1.00 91.50 301 ALA A CA 1
ATOM 2437 C C . ALA A 1 301 ? 22.181 12.839 -26.102 1.00 91.50 301 ALA A C 1
ATOM 2439 O O . ALA A 1 301 ? 21.754 11.783 -25.634 1.00 91.50 301 ALA A O 1
ATOM 2440 N N . GLY A 1 302 ? 23.437 13.239 -25.879 1.00 93.81 302 GLY A N 1
ATOM 2441 C CA . GLY A 1 302 ? 24.326 12.671 -24.870 1.00 93.81 302 GLY A CA 1
ATOM 2442 C C . GLY A 1 302 ? 23.830 12.943 -23.456 1.00 93.81 302 GLY A C 1
ATOM 2443 O O . GLY A 1 302 ? 23.600 11.988 -22.719 1.00 93.81 302 GLY A O 1
ATOM 2444 N N . SER A 1 303 ? 23.580 14.210 -23.140 1.00 95.50 303 SER A N 1
ATOM 2445 C CA . SER A 1 303 ? 23.052 14.657 -21.850 1.00 95.50 303 SER A CA 1
ATOM 2446 C C . SER A 1 303 ? 21.729 13.964 -21.495 1.00 95.50 303 SER A C 1
ATOM 2448 O O . SER A 1 303 ? 21.585 13.446 -20.393 1.00 95.50 303 SER A O 1
ATOM 2450 N N . GLN A 1 304 ? 20.813 13.792 -22.455 1.00 94.75 304 GLN A N 1
ATOM 2451 C CA . GLN A 1 304 ? 19.559 13.045 -22.253 1.00 94.75 304 GLN A CA 1
ATOM 2452 C C . GLN A 1 304 ? 19.770 11.568 -21.865 1.00 94.75 304 GLN A C 1
ATOM 2454 O O . GLN A 1 304 ? 18.944 10.974 -21.168 1.00 94.75 304 GLN A O 1
ATOM 2459 N N . VAL A 1 305 ? 20.856 10.932 -22.327 1.00 94.62 305 VAL A N 1
ATOM 2460 C CA . VAL A 1 305 ? 21.198 9.563 -21.900 1.00 94.62 305 VAL A CA 1
ATOM 2461 C C . VAL A 1 305 ? 21.628 9.563 -20.442 1.00 94.62 305 VAL A C 1
ATOM 2463 O O . VAL A 1 305 ? 21.194 8.683 -19.695 1.00 94.62 305 VAL A O 1
ATOM 2466 N N . ASP A 1 306 ? 22.464 10.520 -20.053 1.00 92.56 306 ASP A N 1
ATOM 2467 C CA . ASP A 1 306 ? 22.967 10.634 -18.687 1.00 92.56 306 ASP A CA 1
ATOM 2468 C C . ASP A 1 306 ? 21.823 10.983 -17.730 1.00 92.56 306 ASP A C 1
ATOM 2470 O O . ASP A 1 306 ? 21.641 10.307 -16.719 1.00 92.56 306 ASP A O 1
ATOM 2474 N N . GLU A 1 307 ? 20.945 11.909 -18.116 1.00 94.00 307 GLU A N 1
ATOM 2475 C CA . GLU A 1 307 ? 19.715 12.229 -17.393 1.00 94.00 307 GLU A CA 1
ATOM 2476 C C . GLU A 1 307 ? 18.840 10.983 -17.173 1.00 94.00 307 GLU A C 1
ATOM 2478 O O . GLU A 1 307 ? 18.429 10.694 -16.048 1.00 94.00 307 GLU A O 1
ATOM 2483 N N . ALA A 1 308 ? 18.597 10.177 -18.213 1.00 91.75 308 ALA A N 1
ATOM 2484 C CA . ALA A 1 308 ? 17.825 8.940 -18.080 1.00 91.75 308 ALA A CA 1
ATOM 2485 C C . ALA A 1 308 ? 18.497 7.922 -17.133 1.00 91.75 308 ALA A C 1
ATOM 2487 O O . ALA A 1 308 ? 17.811 7.168 -16.434 1.00 91.75 308 ALA A O 1
ATOM 2488 N N . VAL A 1 309 ? 19.834 7.889 -17.090 1.00 91.88 309 VAL A N 1
ATOM 2489 C CA . VAL A 1 309 ? 20.599 7.053 -16.151 1.00 91.88 309 VAL A CA 1
ATOM 2490 C C . VAL A 1 309 ? 20.462 7.569 -14.717 1.00 91.88 309 VAL A C 1
ATOM 2492 O O . VAL A 1 309 ? 20.231 6.756 -13.816 1.00 91.88 309 VAL A O 1
ATOM 2495 N N . HIS A 1 310 ? 20.546 8.884 -14.505 1.00 93.75 310 HIS A N 1
ATOM 2496 C CA . HIS A 1 310 ? 20.350 9.515 -13.199 1.00 93.75 310 HIS A CA 1
ATOM 2497 C C . HIS A 1 310 ? 18.925 9.313 -12.680 1.00 93.75 310 HIS A C 1
ATOM 2499 O O . HIS A 1 310 ? 18.760 8.868 -11.547 1.00 93.75 310 HIS A O 1
ATOM 2505 N N . ARG A 1 311 ? 17.900 9.488 -13.524 1.00 92.88 311 ARG A N 1
ATOM 2506 C CA . ARG A 1 311 ? 16.498 9.203 -13.165 1.00 92.88 311 ARG A CA 1
ATOM 2507 C C . ARG A 1 311 ? 16.312 7.756 -12.700 1.00 92.88 311 ARG A C 1
ATOM 2509 O O . ARG A 1 311 ? 15.696 7.514 -11.668 1.00 92.88 311 ARG A O 1
ATOM 2516 N N . ARG A 1 312 ? 16.910 6.780 -13.399 1.00 94.38 312 ARG A N 1
ATOM 2517 C CA . ARG A 1 312 ? 16.890 5.369 -12.966 1.00 94.38 312 ARG A CA 1
ATOM 2518 C C . ARG A 1 312 ? 17.599 5.163 -11.620 1.00 94.38 312 ARG A C 1
ATOM 2520 O O . ARG A 1 312 ? 17.147 4.339 -10.829 1.00 94.38 312 ARG A O 1
ATOM 2527 N N . ASN A 1 313 ? 18.725 5.837 -11.377 1.00 92.00 313 ASN A N 1
ATOM 2528 C CA . ASN A 1 313 ? 19.430 5.756 -10.091 1.00 92.00 313 ASN A CA 1
ATOM 2529 C C . ASN A 1 313 ? 18.589 6.303 -8.946 1.00 92.00 313 ASN A C 1
ATOM 2531 O O . ASN A 1 313 ? 18.423 5.599 -7.960 1.00 92.00 313 ASN A O 1
ATOM 2535 N N . MET A 1 314 ? 17.974 7.468 -9.133 1.00 93.56 314 MET A N 1
ATOM 2536 C CA . MET A 1 314 ? 17.046 8.037 -8.160 1.00 93.56 314 MET A CA 1
ATOM 2537 C C . MET A 1 314 ? 15.891 7.070 -7.867 1.00 93.56 314 MET A C 1
ATOM 2539 O O . MET A 1 314 ? 15.604 6.790 -6.712 1.00 93.56 314 MET A O 1
ATOM 2543 N N . THR A 1 315 ? 15.268 6.466 -8.890 1.00 92.88 315 THR A N 1
ATOM 2544 C CA . THR A 1 315 ? 14.225 5.444 -8.666 1.00 92.88 315 THR A CA 1
ATOM 2545 C C . THR A 1 315 ? 14.749 4.245 -7.872 1.00 92.88 315 THR A C 1
ATOM 2547 O O . THR A 1 315 ? 14.043 3.710 -7.024 1.00 92.88 315 THR A O 1
ATOM 2550 N N . ARG A 1 316 ? 15.985 3.804 -8.139 1.00 92.38 316 ARG A N 1
ATOM 2551 C CA . ARG A 1 316 ? 16.621 2.698 -7.412 1.00 92.38 316 ARG A CA 1
ATOM 2552 C C . ARG A 1 316 ? 16.845 3.059 -5.945 1.00 92.38 316 ARG A C 1
ATOM 2554 O O . ARG A 1 316 ? 16.515 2.246 -5.094 1.00 92.38 316 ARG A O 1
ATOM 2561 N N . GLU A 1 317 ? 17.415 4.223 -5.669 1.00 91.44 317 GLU A N 1
ATOM 2562 C CA . GLU A 1 317 ? 17.687 4.706 -4.311 1.00 91.44 317 GLU A CA 1
ATOM 2563 C C . GLU A 1 317 ? 16.387 4.899 -3.531 1.00 91.44 317 GLU A C 1
ATOM 2565 O O . GLU A 1 317 ? 16.259 4.372 -2.430 1.00 91.44 317 GLU A O 1
ATOM 2570 N N . ASN A 1 318 ? 15.373 5.508 -4.151 1.00 93.44 318 ASN A N 1
ATOM 2571 C CA . ASN A 1 318 ? 14.051 5.658 -3.549 1.00 93.44 318 ASN A CA 1
ATOM 2572 C C . ASN A 1 318 ? 13.424 4.304 -3.198 1.00 93.44 318 ASN A C 1
ATOM 2574 O O . ASN A 1 318 ? 12.873 4.167 -2.116 1.00 93.44 318 ASN A O 1
ATOM 2578 N N . LEU A 1 319 ? 13.531 3.293 -4.068 1.00 91.25 319 LEU A N 1
ATOM 2579 C CA . LEU A 1 319 ? 13.021 1.950 -3.768 1.00 91.25 319 LEU A CA 1
ATOM 2580 C C . LEU A 1 319 ? 13.782 1.270 -2.628 1.00 91.25 319 LEU A C 1
ATOM 2582 O O . LEU A 1 319 ? 13.162 0.590 -1.820 1.00 91.25 319 LEU A O 1
ATOM 2586 N N . VAL A 1 320 ? 15.108 1.430 -2.563 1.00 92.06 320 VAL A N 1
ATOM 2587 C CA . VAL A 1 320 ? 15.916 0.889 -1.457 1.00 92.06 320 VAL A CA 1
ATOM 2588 C C . VAL A 1 320 ? 15.488 1.532 -0.140 1.00 92.06 320 VAL A C 1
ATOM 2590 O O . VAL A 1 320 ? 15.202 0.814 0.811 1.00 92.06 320 VAL A O 1
ATOM 2593 N N . ASN A 1 321 ? 15.375 2.861 -0.112 1.00 91.56 321 ASN A N 1
ATOM 2594 C CA . ASN A 1 321 ? 14.971 3.600 1.082 1.00 91.56 321 ASN A CA 1
ATOM 2595 C C . ASN A 1 321 ? 13.535 3.258 1.496 1.00 91.56 321 ASN A C 1
ATOM 2597 O O . ASN A 1 321 ? 13.290 3.004 2.668 1.00 91.56 321 ASN A O 1
ATOM 2601 N N . GLN A 1 322 ? 12.603 3.183 0.538 1.00 93.31 322 GLN A N 1
ATOM 2602 C CA . GLN A 1 322 ? 11.219 2.775 0.796 1.00 93.31 322 GLN A CA 1
ATOM 2603 C C . GLN A 1 322 ? 11.151 1.371 1.393 1.00 93.31 322 GLN A C 1
ATOM 2605 O O . GLN A 1 322 ? 10.443 1.173 2.365 1.00 93.31 322 GLN A O 1
ATOM 2610 N N . VAL A 1 323 ? 11.910 0.407 0.862 1.00 92.56 323 VAL A N 1
ATOM 2611 C CA . VAL A 1 323 ? 11.953 -0.949 1.428 1.00 92.56 323 VAL A CA 1
ATOM 2612 C C . VAL A 1 323 ? 12.452 -0.938 2.869 1.00 92.56 323 VAL A C 1
ATOM 2614 O O . VAL A 1 323 ? 11.847 -1.601 3.701 1.00 92.56 323 VAL A O 1
ATOM 2617 N N . SER A 1 324 ? 13.523 -0.201 3.169 1.00 90.38 324 SER A N 1
ATOM 2618 C CA . SER A 1 324 ? 14.056 -0.136 4.533 1.00 90.38 324 SER A CA 1
ATOM 2619 C C . SER A 1 324 ? 13.052 0.481 5.507 1.00 90.38 324 SER A C 1
ATOM 2621 O O . SER A 1 324 ? 12.735 -0.145 6.509 1.00 90.38 324 SER A O 1
ATOM 2623 N N . VAL A 1 325 ? 12.499 1.653 5.171 1.00 92.25 325 VAL A N 1
ATOM 2624 C CA . VAL A 1 325 ? 11.549 2.377 6.033 1.00 92.25 325 VAL A CA 1
ATOM 2625 C C . VAL A 1 325 ? 10.245 1.599 6.200 1.00 92.25 325 VAL A C 1
ATOM 2627 O O . VAL A 1 325 ? 9.736 1.470 7.303 1.00 92.25 325 VAL A O 1
ATOM 2630 N N . THR A 1 326 ? 9.688 1.053 5.117 1.00 91.75 326 THR A N 1
ATOM 2631 C CA . THR A 1 326 ? 8.447 0.272 5.194 1.00 91.75 326 THR A CA 1
ATOM 2632 C C . THR A 1 326 ? 8.639 -1.020 5.982 1.00 91.75 326 THR A C 1
ATOM 2634 O O . THR A 1 326 ? 7.702 -1.439 6.651 1.00 91.75 326 THR A O 1
ATOM 2637 N N . LYS A 1 327 ? 9.821 -1.647 5.921 1.00 90.25 327 LYS A N 1
ATOM 2638 C CA . LYS A 1 327 ? 10.123 -2.827 6.735 1.00 90.25 327 LYS A CA 1
ATOM 2639 C C . LYS A 1 327 ? 10.161 -2.474 8.218 1.00 90.25 327 LYS A C 1
ATOM 2641 O O . LYS A 1 327 ? 9.484 -3.144 8.976 1.00 90.25 327 LYS A O 1
ATOM 2646 N N . GLU A 1 328 ? 10.907 -1.438 8.593 1.00 90.12 328 GLU A N 1
ATOM 2647 C CA . GLU A 1 328 ? 11.009 -0.970 9.983 1.00 90.12 328 GLU A CA 1
ATOM 2648 C C . GLU A 1 328 ? 9.622 -0.636 10.539 1.00 90.12 328 GLU A C 1
ATOM 2650 O O . GLU A 1 328 ? 9.177 -1.265 11.486 1.00 90.12 328 GLU A O 1
ATOM 2655 N N . LEU A 1 329 ? 8.846 0.187 9.825 1.00 91.56 329 LEU A N 1
ATOM 2656 C CA . LEU A 1 329 ? 7.467 0.497 10.214 1.00 91.56 329 LEU A CA 1
ATOM 2657 C C . LEU A 1 329 ? 6.563 -0.738 10.309 1.00 91.56 329 LEU A C 1
ATOM 2659 O O . LEU A 1 329 ? 5.585 -0.724 11.048 1.00 91.56 329 LEU A O 1
ATOM 2663 N N . LEU A 1 330 ? 6.796 -1.769 9.499 1.00 91.06 330 LEU A N 1
ATOM 2664 C CA . LEU A 1 330 ? 6.012 -2.997 9.559 1.00 91.06 330 LEU A CA 1
ATOM 2665 C C . LEU A 1 330 ? 6.416 -3.854 10.761 1.00 91.06 330 LEU A C 1
ATOM 2667 O O . LEU A 1 330 ? 5.533 -4.406 11.401 1.00 91.06 330 LEU A O 1
ATOM 2671 N N . GLU A 1 331 ? 7.711 -3.957 11.053 1.00 90.06 331 GLU A N 1
ATOM 2672 C CA . GLU A 1 331 ? 8.236 -4.651 12.233 1.00 90.06 331 GLU A CA 1
ATOM 2673 C C . GLU A 1 331 ? 7.741 -3.975 13.518 1.00 90.06 331 GLU A C 1
ATOM 2675 O O . GLU A 1 331 ? 7.147 -4.657 14.346 1.00 90.06 331 GLU A O 1
ATOM 2680 N N . ASP A 1 332 ? 7.832 -2.646 13.604 1.00 90.75 332 ASP A N 1
ATOM 2681 C CA . ASP A 1 332 ? 7.333 -1.867 14.743 1.00 90.75 332 ASP A CA 1
ATOM 2682 C C . ASP A 1 332 ? 5.823 -2.069 14.957 1.00 90.75 332 ASP A C 1
ATOM 2684 O O . ASP A 1 332 ? 5.361 -2.262 16.077 1.00 90.75 332 ASP A O 1
ATOM 2688 N N . ASN A 1 333 ? 5.027 -2.058 13.878 1.00 92.56 333 ASN A N 1
ATOM 2689 C CA . ASN A 1 333 ? 3.582 -2.290 13.985 1.00 92.56 333 ASN A CA 1
ATOM 2690 C C . ASN A 1 333 ? 3.239 -3.739 14.350 1.00 92.56 333 ASN A C 1
ATOM 2692 O O . ASN A 1 333 ? 2.209 -3.966 14.973 1.00 92.56 333 ASN A O 1
ATOM 2696 N N . LEU A 1 334 ? 4.060 -4.716 13.953 1.00 91.94 334 LEU A N 1
ATOM 2697 C CA . LEU A 1 334 ? 3.864 -6.114 14.340 1.00 91.94 334 LEU A CA 1
ATOM 2698 C C . LEU A 1 334 ? 4.170 -6.322 15.823 1.00 91.94 334 LEU A C 1
ATOM 2700 O O . LEU A 1 334 ? 3.382 -6.981 16.490 1.00 91.94 334 LEU A O 1
ATOM 2704 N N . GLU A 1 335 ? 5.260 -5.740 16.325 1.00 91.38 335 GLU A N 1
ATOM 2705 C CA . GLU A 1 335 ? 5.597 -5.756 17.753 1.00 91.38 335 GLU A CA 1
ATOM 2706 C C . GLU A 1 335 ? 4.520 -5.038 18.573 1.00 91.38 335 GLU A C 1
ATOM 2708 O O . GLU A 1 335 ? 4.039 -5.564 19.574 1.00 91.38 335 GLU A O 1
ATOM 2713 N N . TYR A 1 336 ? 4.057 -3.877 18.099 1.00 93.38 336 TYR A N 1
ATOM 2714 C CA . TYR A 1 336 ? 2.973 -3.158 18.758 1.00 93.38 336 TYR A CA 1
ATOM 2715 C C . TYR A 1 336 ? 1.658 -3.953 18.742 1.00 93.38 336 TYR A C 1
ATOM 2717 O O . TYR A 1 336 ? 0.979 -4.033 19.760 1.00 93.38 336 TYR A O 1
ATOM 2725 N N . LEU A 1 337 ? 1.321 -4.613 17.626 1.00 93.81 337 LEU A N 1
ATOM 2726 C CA . LEU A 1 337 ? 0.148 -5.488 17.536 1.00 93.81 337 LEU A CA 1
ATOM 2727 C C . LEU A 1 337 ? 0.237 -6.681 18.494 1.00 93.81 337 LEU A C 1
ATOM 2729 O O . LEU A 1 337 ? -0.787 -7.118 19.008 1.00 93.81 337 LEU A O 1
ATOM 2733 N N . GLU A 1 338 ? 1.427 -7.241 18.692 1.00 92.75 338 GLU A N 1
ATOM 2734 C CA . GLU A 1 338 ? 1.655 -8.333 19.641 1.00 92.75 338 GLU A CA 1
ATOM 2735 C C . GLU A 1 338 ? 1.409 -7.862 21.079 1.00 92.75 338 GLU A C 1
ATOM 2737 O O . GLU A 1 338 ? 0.625 -8.483 21.789 1.00 92.75 338 GLU A O 1
ATOM 2742 N N . GLY A 1 339 ? 1.932 -6.690 21.454 1.00 93.31 339 GLY A N 1
ATOM 2743 C CA . GLY A 1 339 ? 1.635 -6.079 22.752 1.00 93.31 339 GLY A CA 1
ATOM 2744 C C . GLY A 1 339 ? 0.143 -5.791 22.967 1.00 93.31 339 GLY A C 1
ATOM 2745 O O . GLY A 1 339 ? -0.400 -6.102 24.024 1.00 93.31 339 GLY A O 1
ATOM 2746 N N . GLU A 1 340 ? -0.550 -5.247 21.963 1.00 94.38 340 GLU A N 1
ATOM 2747 C CA . GLU A 1 340 ? -1.996 -4.981 22.048 1.00 94.38 340 GLU A CA 1
ATOM 2748 C C . GLU A 1 340 ? -2.831 -6.267 22.146 1.00 94.38 340 GLU A C 1
ATOM 2750 O O . GLU A 1 340 ? -3.869 -6.280 22.805 1.00 94.38 340 GLU A O 1
ATOM 2755 N N . LYS A 1 341 ? -2.386 -7.374 21.536 1.00 93.56 341 LYS A N 1
ATOM 2756 C CA . LYS A 1 341 ? -3.035 -8.682 21.716 1.00 93.56 341 LYS A CA 1
ATOM 2757 C C . LYS A 1 341 ? -2.890 -9.193 23.138 1.00 93.56 341 LYS A C 1
ATOM 2759 O O . LYS A 1 341 ? -3.880 -9.656 23.691 1.00 93.56 341 LYS A O 1
ATOM 2764 N N . ASP A 1 342 ? -1.698 -9.091 23.718 1.00 94.25 342 ASP A N 1
ATOM 2765 C CA . ASP A 1 342 ? -1.454 -9.525 25.095 1.00 94.25 342 ASP A CA 1
ATOM 2766 C C . ASP A 1 342 ? -2.301 -8.707 26.084 1.00 94.25 342 ASP A C 1
ATOM 2768 O O . ASP A 1 342 ? -2.887 -9.258 27.020 1.00 94.25 342 ASP A O 1
ATOM 2772 N N . ILE A 1 343 ? -2.416 -7.391 25.856 1.00 94.62 343 ILE A N 1
ATOM 2773 C CA . ILE A 1 343 ? -3.288 -6.503 26.639 1.00 94.62 343 ILE A CA 1
ATOM 2774 C C . ILE A 1 343 ? -4.754 -6.920 26.481 1.00 94.62 343 ILE A C 1
ATOM 2776 O O . ILE A 1 343 ? -5.437 -7.099 27.489 1.00 94.62 343 ILE A O 1
ATOM 2780 N N . LEU A 1 344 ? -5.221 -7.131 25.247 1.00 94.50 344 LEU A N 1
ATOM 2781 C CA . LEU A 1 344 ? -6.594 -7.546 24.961 1.00 94.50 344 LEU A CA 1
ATOM 2782 C C . LEU A 1 344 ? -6.934 -8.919 25.560 1.00 94.50 344 LEU A C 1
ATOM 2784 O O . LEU A 1 344 ? -8.029 -9.123 26.076 1.00 94.50 344 LEU A O 1
ATOM 2788 N N . GLU A 1 345 ? -6.014 -9.879 25.504 1.00 94.50 345 GLU A N 1
ATOM 2789 C CA . GLU A 1 345 ? -6.203 -11.199 26.107 1.00 94.50 345 GLU A CA 1
ATOM 2790 C C . GLU A 1 345 ? -6.254 -11.098 27.637 1.00 94.50 345 GLU A C 1
ATOM 2792 O O . GLU A 1 345 ? -7.106 -11.712 28.281 1.00 94.50 345 GLU A O 1
ATOM 2797 N N . SER A 1 346 ? -5.391 -10.274 28.233 1.00 95.31 346 SER A N 1
ATOM 2798 C CA . SER A 1 346 ? -5.414 -9.991 29.670 1.00 95.31 346 SER A CA 1
ATOM 2799 C C . SER A 1 346 ? -6.727 -9.328 30.102 1.00 95.31 346 SER A C 1
ATOM 2801 O O . SER A 1 346 ? -7.336 -9.760 31.085 1.00 95.31 346 SER A O 1
ATOM 2803 N N . SER A 1 347 ? -7.205 -8.325 29.358 1.00 95.06 347 SER A N 1
ATOM 2804 C CA . SER A 1 347 ? -8.459 -7.631 29.665 1.00 95.06 347 SER A CA 1
ATOM 2805 C C . SER A 1 347 ? -9.684 -8.511 29.434 1.00 95.06 347 SER A C 1
ATOM 2807 O O . SER A 1 347 ? -10.604 -8.472 30.248 1.00 95.06 347 SER A O 1
ATOM 2809 N N . ARG A 1 348 ? -9.664 -9.386 28.419 1.00 94.94 348 ARG A N 1
ATOM 2810 C CA . ARG A 1 348 ? -10.675 -10.438 28.226 1.00 94.94 348 ARG A CA 1
ATOM 2811 C C . ARG A 1 348 ? -10.735 -11.380 29.426 1.00 94.94 348 ARG A C 1
ATOM 2813 O O . ARG A 1 348 ? -11.800 -11.551 30.006 1.00 94.94 348 ARG A O 1
ATOM 2820 N N . ASN A 1 349 ? -9.597 -11.937 29.842 1.00 94.56 349 ASN A N 1
ATOM 2821 C CA . ASN A 1 349 ? -9.524 -12.845 30.992 1.00 94.56 349 ASN A CA 1
ATOM 2822 C C . ASN A 1 349 ? -9.980 -12.170 32.297 1.00 94.56 349 ASN A C 1
ATOM 2824 O O . ASN A 1 349 ? -10.560 -12.814 33.171 1.00 94.56 349 ASN A O 1
ATOM 2828 N N . PHE A 1 350 ? -9.682 -10.879 32.460 1.00 94.50 350 PHE A N 1
ATOM 2829 C CA . PHE A 1 350 ? -10.131 -10.096 33.607 1.00 94.50 350 PHE A CA 1
ATOM 2830 C C . PHE A 1 350 ? -11.650 -9.865 33.572 1.00 94.50 350 PHE A C 1
ATOM 2832 O O . PHE A 1 350 ? -12.320 -10.114 34.572 1.00 94.50 350 PHE A O 1
ATOM 2839 N N . LEU A 1 351 ? -12.198 -9.493 32.410 1.00 94.06 351 LEU A N 1
ATOM 2840 C CA . LEU A 1 351 ? -13.636 -9.339 32.200 1.00 94.06 351 LEU A CA 1
ATOM 2841 C C . LEU A 1 351 ? -14.400 -10.644 32.451 1.00 94.06 351 LEU A C 1
ATOM 2843 O O . LEU A 1 351 ? -15.417 -10.622 33.133 1.00 94.06 351 LEU A O 1
ATOM 2847 N N . GLU A 1 352 ? -13.908 -11.780 31.955 1.00 93.31 352 GLU A N 1
ATOM 2848 C CA . GLU A 1 352 ? -14.544 -13.087 32.171 1.00 93.31 352 GLU A CA 1
ATOM 2849 C C . GLU A 1 352 ? -14.655 -13.418 33.672 1.00 93.31 352 GLU A C 1
ATOM 2851 O O . GLU A 1 352 ? -15.712 -13.841 34.139 1.00 93.31 352 GLU A O 1
ATOM 2856 N N . ARG A 1 353 ? -13.614 -13.128 34.466 1.00 93.00 353 ARG A N 1
ATOM 2857 C CA . ARG A 1 353 ? -13.649 -13.307 35.931 1.00 93.00 353 ARG A CA 1
ATOM 2858 C C . ARG A 1 353 ? -14.621 -12.358 36.626 1.00 93.00 353 ARG A C 1
ATOM 2860 O O . ARG A 1 353 ? -15.300 -12.764 37.567 1.00 93.00 353 ARG A O 1
ATOM 2867 N N . ASP A 1 354 ? -14.689 -11.102 36.197 1.00 92.00 354 ASP A N 1
ATOM 2868 C CA . ASP A 1 354 ? -15.637 -10.140 36.767 1.00 92.00 354 ASP A CA 1
ATOM 2869 C C . ASP A 1 354 ? -17.085 -10.477 36.387 1.00 92.00 354 ASP A C 1
ATOM 2871 O O . ASP A 1 354 ? -17.984 -10.321 37.214 1.00 92.00 354 ASP A O 1
ATOM 2875 N N . MET A 1 355 ? -17.316 -11.027 35.191 1.00 90.88 355 MET A N 1
ATOM 2876 C CA . MET A 1 355 ? -18.611 -11.592 34.806 1.00 90.88 355 MET A CA 1
ATOM 2877 C C . MET A 1 355 ? -18.994 -12.765 35.714 1.00 90.88 355 MET A C 1
ATOM 2879 O O . MET A 1 355 ? -20.115 -12.796 36.219 1.00 90.88 355 MET A O 1
ATOM 2883 N N . GLU A 1 356 ? -18.074 -13.695 35.995 1.00 90.25 356 GLU A N 1
ATOM 2884 C CA . GLU A 1 356 ? -18.316 -14.793 36.942 1.00 90.25 356 GLU A CA 1
ATOM 2885 C C . GLU A 1 356 ? -18.689 -14.264 38.335 1.00 90.25 356 GLU A C 1
ATOM 2887 O O . GLU A 1 356 ? -19.713 -14.665 38.893 1.00 90.25 356 GLU A O 1
ATOM 2892 N N . ARG A 1 357 ? -17.924 -13.301 38.870 1.00 91.25 357 ARG A N 1
ATOM 2893 C CA . ARG A 1 357 ? -18.212 -12.662 40.167 1.00 91.25 357 ARG A CA 1
ATOM 2894 C C . ARG A 1 357 ? -19.573 -11.970 40.180 1.00 91.25 357 ARG A C 1
ATOM 2896 O O . ARG A 1 357 ? -20.323 -12.126 41.140 1.00 91.25 357 ARG A O 1
ATOM 2903 N N . PHE A 1 358 ? -19.919 -11.245 39.118 1.00 89.81 358 PHE A N 1
ATOM 2904 C CA . PHE A 1 358 ? -21.224 -10.599 38.989 1.00 89.81 358 PHE A CA 1
ATOM 2905 C C . PHE A 1 358 ? -22.362 -11.628 38.975 1.00 89.81 358 PHE A C 1
ATOM 2907 O O . PHE A 1 358 ? -23.326 -11.488 39.725 1.00 89.81 358 PHE A O 1
ATOM 2914 N N . THR A 1 359 ? -22.233 -12.708 38.196 1.00 87.38 359 THR A N 1
ATOM 2915 C CA . THR A 1 359 ? -23.252 -13.773 38.147 1.00 87.38 359 THR A CA 1
ATOM 2916 C C . THR A 1 359 ? -23.402 -14.527 39.471 1.00 87.38 359 THR A C 1
ATOM 2918 O O . THR A 1 359 ? -24.501 -14.976 39.795 1.00 87.38 359 THR A O 1
ATOM 2921 N N . ALA A 1 360 ? -22.330 -14.624 40.263 1.00 88.00 360 ALA A N 1
ATOM 2922 C CA . ALA A 1 360 ? -22.358 -15.164 41.621 1.00 88.00 360 ALA A CA 1
ATOM 2923 C C . ALA A 1 360 ? -22.973 -14.194 42.653 1.00 88.00 360 ALA A C 1
ATOM 2925 O O . ALA A 1 360 ? -23.306 -14.615 43.760 1.00 88.00 360 ALA A O 1
ATOM 2926 N N . GLY A 1 361 ? -23.162 -12.919 42.293 1.00 85.25 361 GLY A N 1
ATOM 2927 C CA . GLY A 1 361 ? -23.633 -11.857 43.187 1.00 85.25 361 GLY A CA 1
ATOM 2928 C C . GLY A 1 361 ? -22.535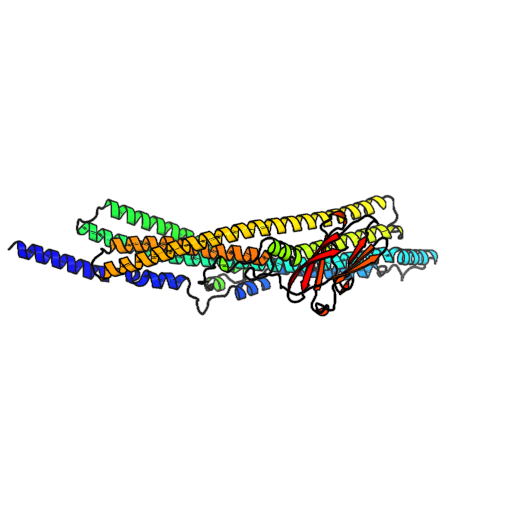 -11.229 44.055 1.00 85.25 361 GLY A C 1
ATOM 2929 O O . GLY A 1 361 ? -22.850 -10.476 44.974 1.00 85.25 361 GLY A O 1
ATOM 2930 N N . ASP A 1 362 ? -21.264 -11.516 43.762 1.00 87.19 362 ASP A N 1
ATOM 2931 C CA . ASP A 1 362 ? -20.087 -11.068 44.520 1.00 87.19 362 ASP A CA 1
ATOM 2932 C C . ASP A 1 362 ? -19.502 -9.732 44.013 1.00 87.19 362 ASP A C 1
ATOM 2934 O O . ASP A 1 362 ? -18.537 -9.216 44.586 1.00 87.19 362 ASP A O 1
ATOM 2938 N N . ALA A 1 363 ? -20.052 -9.171 42.932 1.00 86.44 363 ALA A N 1
ATOM 2939 C CA . ALA A 1 363 ? -19.661 -7.876 42.375 1.00 86.44 363 ALA A CA 1
ATOM 2940 C C . ALA A 1 363 ? -20.900 -7.051 41.971 1.00 86.44 363 ALA A C 1
ATOM 2942 O O . ALA A 1 363 ? -21.866 -7.622 41.457 1.00 86.44 363 ALA A O 1
ATOM 2943 N N . PRO A 1 364 ? -20.901 -5.722 42.186 1.00 87.62 364 PRO A N 1
ATOM 2944 C CA . PRO A 1 364 ? -21.970 -4.844 41.724 1.00 87.62 364 PRO A CA 1
ATOM 2945 C C . PRO A 1 364 ? -21.911 -4.642 40.203 1.00 87.62 364 PRO A C 1
ATOM 2947 O O . PRO A 1 364 ? -20.850 -4.718 39.584 1.00 87.62 364 PRO A O 1
ATOM 2950 N N . LEU A 1 365 ? -23.058 -4.313 39.598 1.00 86.94 365 LEU A N 1
ATOM 2951 C CA . LEU A 1 365 ? -23.171 -4.074 38.153 1.00 86.94 365 LEU A CA 1
ATOM 2952 C C . LEU A 1 365 ? -22.231 -2.963 37.664 1.00 86.94 365 LEU A C 1
ATOM 2954 O O . LEU A 1 365 ? -21.649 -3.080 36.589 1.00 86.94 365 LEU A O 1
ATOM 2958 N N . ARG A 1 366 ? -22.053 -1.904 38.458 1.00 87.44 366 ARG A N 1
ATOM 2959 C CA . ARG A 1 366 ? -21.142 -0.803 38.135 1.00 87.44 366 ARG A CA 1
ATOM 2960 C C . ARG A 1 366 ? -19.699 -1.269 37.928 1.00 87.44 366 ARG A C 1
ATOM 2962 O O . ARG A 1 366 ? -19.086 -0.866 36.946 1.00 87.44 366 ARG A O 1
ATOM 2969 N N . GLU A 1 367 ? -19.181 -2.134 38.806 1.00 89.31 367 GLU A N 1
ATOM 2970 C CA . GLU A 1 367 ? -17.818 -2.686 38.690 1.00 89.31 367 GLU A CA 1
ATOM 2971 C C . GLU A 1 367 ? -17.675 -3.480 37.383 1.00 89.31 367 GLU A C 1
ATOM 2973 O O . GLU A 1 367 ? -16.724 -3.267 36.634 1.00 89.31 367 GLU A O 1
ATOM 2978 N N . LEU A 1 368 ? -18.674 -4.306 37.042 1.00 92.19 368 LEU A N 1
ATOM 2979 C CA . LEU A 1 368 ? -18.694 -5.033 35.771 1.00 92.19 368 LEU A CA 1
ATOM 2980 C C . LEU A 1 368 ? -18.693 -4.082 34.561 1.00 92.19 368 LEU A C 1
ATOM 2982 O O . LEU A 1 368 ? -17.916 -4.282 33.628 1.00 92.19 368 LEU A O 1
ATOM 2986 N N . LEU A 1 369 ? -19.542 -3.050 34.564 1.00 92.50 369 LEU A N 1
ATOM 2987 C CA . LEU A 1 369 ? -19.638 -2.083 33.465 1.00 92.50 369 LEU A CA 1
ATOM 2988 C C . LEU A 1 369 ? -18.335 -1.287 33.286 1.00 92.50 369 LEU A C 1
ATOM 2990 O O . LEU A 1 369 ? -17.905 -1.056 32.156 1.00 92.50 369 LEU A O 1
ATOM 2994 N N . GLU A 1 370 ? -17.663 -0.906 34.373 1.00 91.50 370 GLU A N 1
ATOM 2995 C CA . GLU A 1 370 ? -16.351 -0.251 34.313 1.00 91.50 370 GLU A CA 1
ATOM 2996 C C . GLU A 1 370 ? -15.283 -1.174 33.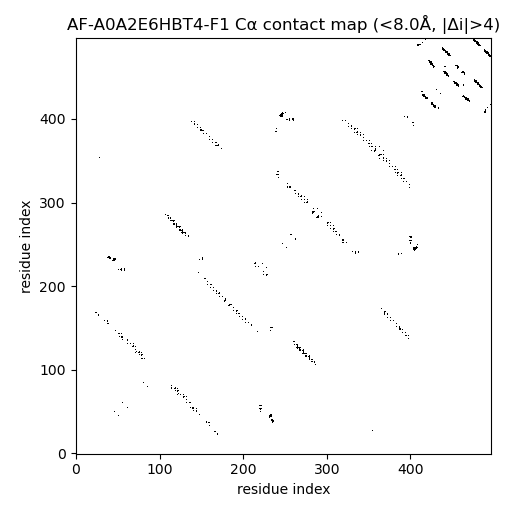697 1.00 91.50 370 GLU A C 1
ATOM 2998 O O . GLU A 1 370 ? -14.522 -0.742 32.821 1.00 91.50 370 GLU A O 1
ATOM 3003 N N . THR A 1 371 ? -15.268 -2.457 34.073 1.00 93.88 371 THR A N 1
ATOM 3004 C CA . THR A 1 371 ? -14.390 -3.468 33.463 1.00 93.88 371 THR A CA 1
ATOM 3005 C C . THR A 1 371 ? -14.697 -3.669 31.974 1.00 93.88 371 THR A C 1
ATOM 3007 O O . THR A 1 371 ? -13.780 -3.748 31.152 1.00 93.88 371 THR A O 1
ATOM 3010 N N . GLN A 1 372 ? -15.974 -3.679 31.595 1.00 94.69 372 GLN A N 1
ATOM 3011 C CA . GLN A 1 372 ? -16.417 -3.780 30.202 1.00 94.69 372 GLN A CA 1
ATOM 3012 C C . GLN A 1 372 ? -15.976 -2.588 29.353 1.00 94.69 372 GLN A C 1
ATOM 3014 O O . GLN A 1 372 ? -15.490 -2.773 28.237 1.00 94.69 372 GLN A O 1
ATOM 3019 N N . LEU A 1 373 ? -16.081 -1.369 29.887 1.00 94.12 373 LEU A N 1
ATOM 3020 C CA . LEU A 1 373 ? -15.590 -0.163 29.218 1.00 94.12 373 LEU A CA 1
ATOM 3021 C C . LEU A 1 373 ? -14.076 -0.219 28.989 1.00 94.12 373 LEU A C 1
ATOM 3023 O O . LEU A 1 373 ? -13.603 0.206 27.937 1.00 94.12 373 LEU A O 1
ATOM 3027 N N . ARG A 1 374 ? -13.316 -0.765 29.946 1.00 94.81 374 ARG A N 1
ATOM 3028 C CA . ARG A 1 374 ? -11.867 -0.954 29.798 1.00 94.81 374 ARG A CA 1
ATOM 3029 C C . ARG A 1 374 ? -11.531 -1.975 28.713 1.00 94.81 374 ARG A C 1
ATOM 3031 O O . ARG A 1 374 ? -10.706 -1.687 27.854 1.00 94.81 374 ARG A O 1
ATOM 3038 N N . TYR A 1 375 ? -12.213 -3.121 28.711 1.00 95.50 375 TYR A N 1
ATOM 3039 C CA . TYR A 1 375 ? -12.074 -4.117 27.648 1.00 95.50 375 TYR A CA 1
ATOM 3040 C C . TYR A 1 375 ? -12.364 -3.514 26.265 1.00 95.50 375 TYR A C 1
ATOM 3042 O O . TYR A 1 375 ? -11.616 -3.756 25.322 1.00 95.50 375 TYR A O 1
ATOM 3050 N N . MET A 1 376 ? -13.410 -2.688 26.141 1.00 94.94 376 MET A N 1
ATOM 3051 C CA . MET A 1 376 ? -13.750 -2.040 24.872 1.00 94.94 376 MET A CA 1
ATOM 3052 C C . MET A 1 376 ? -12.674 -1.066 24.380 1.00 94.94 376 MET A C 1
ATOM 3054 O O . MET A 1 376 ? -12.459 -0.971 23.170 1.00 94.94 376 MET A O 1
ATOM 3058 N N . ASP A 1 377 ? -11.981 -0.369 25.283 1.00 93.62 377 ASP A N 1
ATOM 3059 C CA . ASP A 1 377 ? -10.868 0.516 24.924 1.00 93.62 377 ASP A CA 1
ATOM 3060 C C . ASP A 1 377 ? -9.651 -0.272 24.410 1.00 93.62 377 ASP A C 1
ATOM 3062 O O . ASP A 1 377 ? -9.101 0.043 23.348 1.00 93.62 377 ASP A O 1
ATOM 3066 N N . ASP A 1 378 ? -9.297 -1.362 25.095 1.00 94.88 378 ASP A N 1
ATOM 3067 C CA . ASP A 1 378 ? -8.223 -2.269 24.674 1.00 94.88 378 ASP A CA 1
ATOM 3068 C C . ASP A 1 378 ? -8.571 -2.949 23.333 1.00 94.88 378 ASP A C 1
ATOM 3070 O O . ASP A 1 378 ? -7.760 -2.999 22.405 1.00 94.88 378 ASP A O 1
ATOM 3074 N N . TYR A 1 379 ? -9.821 -3.398 23.169 1.00 94.69 379 TYR A N 1
ATOM 3075 C CA . TYR A 1 379 ? -10.321 -3.989 21.924 1.00 94.69 379 TYR A CA 1
ATOM 3076 C C . TYR A 1 379 ? -10.243 -3.003 20.754 1.00 94.69 379 TYR A C 1
ATOM 3078 O O . TYR A 1 379 ? -9.785 -3.344 19.657 1.00 94.69 379 TYR A O 1
ATOM 3086 N N . ARG A 1 380 ? -10.632 -1.747 20.986 1.00 93.62 380 ARG A N 1
ATOM 3087 C CA . ARG A 1 380 ? -10.542 -0.669 19.998 1.00 93.62 380 ARG A CA 1
ATOM 3088 C C . ARG A 1 380 ? -9.094 -0.397 19.580 1.00 93.62 380 ARG A C 1
ATOM 3090 O O . ARG A 1 380 ? -8.827 -0.218 18.384 1.00 93.62 380 ARG A O 1
ATOM 3097 N N . SER A 1 381 ? -8.171 -0.391 20.537 1.00 94.44 381 SER A N 1
ATOM 3098 C CA . SER A 1 381 ? -6.737 -0.199 20.296 1.00 94.44 381 SER A CA 1
ATOM 3099 C C . SER A 1 381 ? -6.162 -1.339 19.450 1.00 94.44 381 SER A C 1
ATOM 3101 O O . SER A 1 381 ? -5.591 -1.083 18.382 1.00 94.44 381 SER A O 1
ATOM 3103 N N . ALA A 1 382 ? -6.460 -2.593 19.800 1.00 93.94 382 ALA A N 1
ATOM 3104 C CA . ALA A 1 382 ? -6.067 -3.763 19.017 1.00 93.94 382 ALA A CA 1
ATOM 3105 C C . ALA A 1 382 ? -6.619 -3.731 17.577 1.00 93.94 382 ALA A C 1
ATOM 3107 O O . ALA A 1 382 ? -5.881 -3.973 16.614 1.00 93.94 382 ALA A O 1
ATOM 3108 N N . LEU A 1 383 ? -7.895 -3.366 17.388 1.00 93.50 383 LEU A N 1
ATOM 3109 C CA . LEU A 1 383 ? -8.504 -3.207 16.059 1.00 93.50 383 LEU A CA 1
ATOM 3110 C C . LEU A 1 383 ? -7.795 -2.141 15.217 1.00 93.50 383 LEU A C 1
ATOM 3112 O O . LEU A 1 383 ? -7.547 -2.341 14.019 1.00 93.50 383 LEU A O 1
ATOM 3116 N N . MET A 1 384 ? -7.468 -1.000 15.827 1.00 93.88 384 MET A N 1
ATOM 3117 C CA . MET A 1 384 ? -6.773 0.089 15.150 1.00 93.88 384 MET A CA 1
ATOM 3118 C C . MET A 1 384 ? -5.416 -0.382 14.617 1.00 93.88 384 MET A C 1
ATOM 3120 O O . MET A 1 384 ? -5.118 -0.173 13.434 1.00 93.88 384 MET A O 1
ATOM 3124 N N . VAL A 1 385 ? -4.619 -1.033 15.464 1.00 94.69 385 VAL A N 1
ATOM 3125 C CA . VAL A 1 385 ? -3.273 -1.502 15.113 1.00 94.69 385 VAL A CA 1
ATOM 3126 C C . VAL A 1 385 ? -3.328 -2.648 14.109 1.00 94.69 385 VAL A C 1
ATOM 3128 O O . VAL A 1 385 ? -2.548 -2.676 13.154 1.00 94.69 385 VAL A O 1
ATOM 3131 N N . HIS A 1 386 ? -4.301 -3.549 14.233 1.00 94.50 386 HIS A N 1
ATOM 3132 C CA . HIS A 1 386 ? -4.505 -4.659 13.303 1.00 94.50 386 HIS A CA 1
ATOM 3133 C C . HIS A 1 386 ? -4.669 -4.183 11.851 1.00 94.50 386 HIS A C 1
ATOM 3135 O O . HIS A 1 386 ? -3.910 -4.580 10.957 1.00 94.50 386 HIS A O 1
ATOM 3141 N N . TYR A 1 387 ? -5.597 -3.256 11.597 1.00 94.75 387 TYR A N 1
ATOM 3142 C CA . TYR A 1 387 ? -5.814 -2.736 10.242 1.00 94.75 387 TYR A CA 1
ATOM 3143 C C . TYR A 1 387 ? -4.670 -1.839 9.748 1.00 94.75 387 TYR A C 1
ATOM 3145 O O . TYR A 1 387 ? -4.372 -1.826 8.547 1.00 94.75 387 TYR A O 1
ATOM 3153 N N . GLN A 1 388 ? -3.986 -1.118 10.643 1.00 93.44 388 GLN A N 1
ATOM 3154 C CA . GLN A 1 388 ? -2.760 -0.391 10.291 1.00 93.44 388 GLN A CA 1
ATOM 3155 C C . GLN A 1 388 ? -1.651 -1.353 9.845 1.00 93.44 388 GLN A C 1
ATOM 3157 O O . GLN A 1 388 ? -1.015 -1.125 8.813 1.00 93.44 388 GLN A O 1
ATOM 3162 N N . THR A 1 389 ? -1.482 -2.474 10.541 1.00 93.94 389 THR A N 1
ATOM 3163 C CA . THR A 1 389 ? -0.491 -3.506 10.214 1.00 93.94 389 THR A CA 1
ATOM 3164 C C . THR A 1 389 ? -0.799 -4.170 8.871 1.00 93.94 389 THR A C 1
ATOM 3166 O O . THR A 1 389 ? 0.089 -4.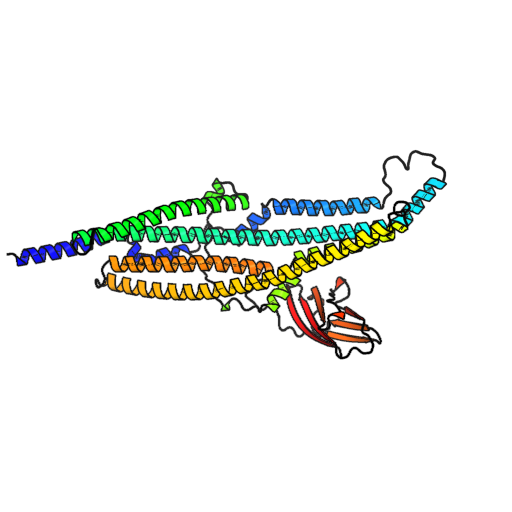309 8.027 1.00 93.94 389 THR A O 1
ATOM 3169 N N . LEU A 1 390 ? -2.069 -4.499 8.597 1.00 93.25 390 LEU A N 1
ATOM 3170 C CA . LEU A 1 390 ? -2.507 -5.001 7.284 1.00 93.25 390 LEU A CA 1
ATOM 3171 C C . LEU A 1 390 ? -2.187 -4.014 6.148 1.00 93.25 390 LEU A C 1
ATOM 3173 O O . LEU A 1 390 ? -1.714 -4.404 5.076 1.00 93.25 390 LEU A O 1
ATOM 3177 N N . SER A 1 391 ? -2.390 -2.722 6.401 1.00 93.50 391 SER A N 1
ATOM 3178 C CA . SER A 1 391 ? -2.057 -1.631 5.484 1.00 93.50 391 SER A CA 1
ATOM 3179 C C . SER A 1 391 ? -0.548 -1.568 5.193 1.00 93.50 391 SER A C 1
ATOM 3181 O O . SER A 1 391 ? -0.146 -1.545 4.027 1.00 93.50 391 SER A O 1
ATOM 3183 N N . LYS A 1 392 ? 0.311 -1.654 6.219 1.00 92.75 392 LYS A N 1
ATOM 3184 C CA . LYS A 1 392 ? 1.779 -1.675 6.046 1.00 92.75 392 LYS A CA 1
ATOM 3185 C C . LYS A 1 392 ? 2.295 -2.945 5.382 1.00 92.75 392 LYS A C 1
ATOM 3187 O O . LYS A 1 392 ? 3.208 -2.889 4.556 1.00 92.75 392 LYS A O 1
ATOM 3192 N N . LYS A 1 393 ? 1.670 -4.089 5.655 1.00 91.56 393 LYS A N 1
ATOM 3193 C CA . LYS A 1 393 ? 1.948 -5.332 4.931 1.00 91.56 393 LYS A CA 1
ATOM 3194 C C . LYS A 1 393 ? 1.704 -5.152 3.432 1.00 91.56 393 LYS A C 1
ATOM 3196 O O . LYS A 1 393 ? 2.549 -5.546 2.630 1.00 91.56 393 LYS A O 1
ATOM 3201 N N . SER A 1 394 ? 0.586 -4.533 3.053 1.00 91.62 394 SER A N 1
ATOM 3202 C CA . SER A 1 394 ? 0.257 -4.232 1.654 1.00 91.62 394 SER A CA 1
ATOM 3203 C C . SER A 1 394 ? 1.315 -3.344 0.978 1.00 91.62 394 SER A C 1
ATOM 3205 O O . SER A 1 394 ? 1.741 -3.645 -0.143 1.00 91.62 394 SER A O 1
ATOM 3207 N N . ASP A 1 395 ? 1.815 -2.310 1.668 1.00 91.94 395 ASP A N 1
ATOM 3208 C CA . ASP A 1 395 ? 2.928 -1.479 1.176 1.00 91.94 395 ASP A CA 1
ATOM 3209 C C . ASP A 1 395 ? 4.169 -2.328 0.865 1.00 91.94 395 ASP A C 1
ATOM 3211 O O . ASP A 1 395 ? 4.767 -2.234 -0.216 1.00 91.94 395 ASP A O 1
ATOM 3215 N N . MET A 1 396 ? 4.533 -3.210 1.795 1.00 90.94 396 MET A N 1
ATOM 3216 C CA . MET A 1 396 ? 5.699 -4.079 1.662 1.00 90.94 396 MET A CA 1
ATOM 3217 C C . MET A 1 396 ? 5.533 -5.088 0.514 1.00 90.94 396 MET A C 1
ATOM 3219 O O . MET A 1 396 ? 6.435 -5.253 -0.318 1.00 90.94 396 MET A O 1
ATOM 3223 N N . GLU A 1 397 ? 4.359 -5.718 0.402 1.00 89.69 397 GLU A N 1
ATOM 3224 C CA . GLU A 1 397 ? 4.022 -6.641 -0.689 1.00 89.69 397 GLU A CA 1
ATOM 3225 C C . GLU A 1 397 ? 4.021 -5.943 -2.054 1.00 89.69 397 GLU A C 1
ATOM 3227 O O . GLU A 1 397 ? 4.448 -6.536 -3.055 1.00 89.69 397 GLU A O 1
ATOM 3232 N N . ARG A 1 398 ? 3.619 -4.667 -2.115 1.00 91.88 398 ARG A N 1
ATOM 3233 C CA . ARG A 1 398 ? 3.722 -3.838 -3.323 1.00 91.88 398 ARG A CA 1
ATOM 3234 C C . ARG A 1 398 ? 5.170 -3.590 -3.714 1.00 91.88 398 ARG A C 1
ATOM 3236 O O . ARG A 1 398 ? 5.498 -3.721 -4.896 1.00 91.88 398 ARG A O 1
ATOM 3243 N N . LEU A 1 399 ? 6.031 -3.240 -2.760 1.00 89.88 399 LEU A N 1
ATOM 3244 C CA . LEU A 1 399 ? 7.441 -2.942 -3.030 1.00 89.88 399 LEU A CA 1
ATOM 3245 C C . LEU A 1 399 ? 8.187 -4.192 -3.513 1.00 89.88 399 LEU A C 1
ATOM 3247 O O . LEU A 1 399 ? 8.862 -4.159 -4.543 1.00 89.88 399 LEU A O 1
ATOM 3251 N N . VAL A 1 400 ? 8.008 -5.320 -2.821 1.00 86.56 400 VAL A N 1
ATOM 3252 C CA . VAL A 1 400 ? 8.638 -6.616 -3.149 1.00 86.56 400 VAL A CA 1
ATOM 3253 C C . VAL A 1 400 ? 7.970 -7.295 -4.346 1.00 86.56 400 VAL A C 1
ATOM 3255 O O . VAL A 1 400 ? 8.575 -8.147 -5.011 1.00 86.56 400 VAL A O 1
ATOM 3258 N N . ARG A 1 401 ? 6.725 -6.917 -4.654 1.00 82.12 401 ARG A N 1
ATOM 3259 C CA . ARG A 1 401 ? 5.864 -7.534 -5.670 1.00 82.12 401 ARG A CA 1
ATOM 3260 C C . ARG A 1 401 ? 5.735 -9.042 -5.484 1.00 82.12 401 ARG A C 1
ATOM 3262 O O . ARG A 1 401 ? 5.980 -9.825 -6.407 1.00 82.12 401 ARG A O 1
ATOM 3269 N N . GLY A 1 402 ? 5.389 -9.437 -4.271 1.00 72.75 402 GLY A N 1
ATOM 3270 C CA . GLY A 1 402 ? 5.196 -10.821 -3.865 1.00 72.75 402 GLY A CA 1
ATOM 3271 C C . GLY A 1 402 ? 4.890 -10.898 -2.378 1.00 72.75 402 GLY A C 1
ATOM 3272 O O . GLY A 1 402 ? 5.027 -9.905 -1.672 1.00 72.75 402 GLY A O 1
ATOM 3273 N N . SER A 1 403 ? 4.493 -12.084 -1.926 1.00 67.88 403 SER A N 1
ATOM 3274 C CA . SER A 1 403 ? 4.236 -12.313 -0.509 1.00 67.88 403 SER A CA 1
ATOM 3275 C C . SER A 1 403 ? 5.521 -12.150 0.301 1.00 67.88 403 SER A C 1
ATOM 3277 O O . SER A 1 403 ? 6.576 -12.664 -0.089 1.00 67.88 403 SER A O 1
ATOM 3279 N N . VAL A 1 404 ? 5.416 -11.430 1.416 1.00 65.94 404 VAL A N 1
ATOM 3280 C CA . VAL A 1 404 ? 6.528 -11.212 2.349 1.00 65.94 404 VAL A CA 1
ATOM 3281 C C . VAL A 1 404 ? 6.727 -12.401 3.297 1.00 65.94 404 VAL A C 1
ATOM 3283 O O . VAL A 1 404 ? 7.746 -12.479 3.978 1.00 65.94 404 VAL A O 1
ATOM 3286 N N . THR A 1 405 ? 5.784 -13.351 3.303 1.00 56.97 405 THR A N 1
ATOM 3287 C CA . THR A 1 405 ? 5.700 -14.407 4.320 1.00 56.97 405 THR A CA 1
ATOM 3288 C C . THR A 1 405 ? 6.542 -15.648 4.035 1.00 56.97 405 THR A C 1
ATOM 3290 O O . THR A 1 405 ? 6.569 -16.587 4.822 1.00 56.97 405 THR A O 1
ATOM 3293 N N . LYS A 1 406 ? 7.254 -15.689 2.901 1.00 56.56 406 LYS A N 1
ATOM 3294 C CA . LYS A 1 406 ? 8.149 -16.799 2.541 1.00 56.56 406 LYS A CA 1
ATOM 3295 C C . LYS A 1 406 ? 9.514 -16.275 2.121 1.00 56.56 406 LYS A C 1
ATOM 3297 O O . LYS A 1 406 ? 9.605 -15.325 1.341 1.00 56.56 406 LYS A O 1
ATOM 3302 N N . ALA A 1 407 ? 10.578 -16.937 2.576 1.00 52.53 407 ALA A N 1
ATOM 3303 C CA . ALA A 1 407 ? 11.933 -16.665 2.110 1.00 52.53 407 ALA A CA 1
ATOM 3304 C C . ALA A 1 407 ? 12.010 -16.807 0.577 1.00 52.53 407 ALA A C 1
ATOM 3306 O O . ALA A 1 407 ? 11.621 -17.821 0.001 1.00 52.53 407 ALA A O 1
ATOM 3307 N N . VAL A 1 408 ? 12.501 -15.767 -0.102 1.00 54.50 408 VAL A N 1
ATOM 3308 C CA . VAL A 1 408 ? 12.511 -15.697 -1.576 1.00 54.50 408 VAL A CA 1
ATOM 3309 C C . VAL A 1 408 ? 13.677 -16.479 -2.188 1.00 54.50 408 VAL A C 1
ATOM 3311 O O . VAL A 1 408 ? 13.627 -16.821 -3.373 1.00 54.50 408 VAL A O 1
ATOM 3314 N N . TYR A 1 409 ? 14.712 -16.779 -1.397 1.00 55.94 409 TYR A N 1
ATOM 3315 C CA . TYR A 1 409 ? 15.865 -17.547 -1.850 1.00 55.94 409 TYR A CA 1
ATOM 3316 C C . TYR A 1 409 ? 15.632 -19.051 -1.733 1.00 55.94 409 TYR A C 1
ATOM 3318 O O . TYR A 1 409 ? 15.754 -19.629 -0.659 1.00 55.94 409 TYR A O 1
ATOM 3326 N N . SER A 1 410 ? 15.365 -19.693 -2.872 1.00 55.28 410 SER A N 1
ATOM 3327 C CA . SER A 1 410 ? 15.421 -21.153 -2.974 1.00 55.28 410 SER A CA 1
ATOM 3328 C C . SER A 1 410 ? 16.876 -21.629 -2.863 1.00 55.28 410 SER A C 1
ATOM 3330 O O . SER A 1 410 ? 17.781 -21.040 -3.463 1.00 55.28 410 SER A O 1
ATOM 3332 N N . ALA A 1 411 ? 17.120 -22.715 -2.127 1.00 56.56 411 ALA A N 1
ATOM 3333 C CA . ALA A 1 411 ? 18.441 -23.330 -1.955 1.00 56.56 411 ALA A CA 1
ATOM 3334 C C . ALA A 1 411 ? 18.920 -24.108 -3.202 1.00 56.56 411 ALA A C 1
ATOM 3336 O O . ALA A 1 411 ? 19.680 -25.070 -3.094 1.00 56.56 411 ALA A O 1
ATOM 3337 N N . ALA A 1 412 ? 18.476 -23.719 -4.402 1.00 60.62 412 ALA A N 1
ATOM 3338 C CA . ALA A 1 412 ? 18.813 -24.421 -5.631 1.00 60.62 412 ALA A CA 1
ATOM 3339 C C . ALA A 1 412 ? 20.344 -24.422 -5.859 1.00 60.62 412 ALA A C 1
ATOM 3341 O O . ALA A 1 412 ? 20.982 -23.359 -5.805 1.00 60.62 412 ALA A O 1
ATOM 3342 N N . PRO A 1 413 ? 20.963 -25.583 -6.143 1.00 63.16 413 PRO A N 1
ATOM 3343 C CA . PRO A 1 413 ? 22.407 -25.690 -6.312 1.00 63.16 413 PRO A CA 1
ATOM 3344 C C . PRO A 1 413 ? 22.835 -25.121 -7.671 1.00 63.16 413 PRO A C 1
ATOM 3346 O O . PRO A 1 413 ? 23.003 -25.853 -8.635 1.00 63.16 413 PRO A O 1
ATOM 3349 N N . ILE A 1 414 ? 23.027 -23.804 -7.779 1.00 71.00 414 ILE A N 1
ATOM 3350 C CA . ILE A 1 414 ? 23.470 -23.157 -9.027 1.00 71.00 414 ILE A CA 1
ATOM 3351 C C . ILE A 1 414 ? 25.000 -23.080 -9.080 1.00 71.00 414 ILE A C 1
ATOM 3353 O O . ILE A 1 414 ? 25.638 -22.570 -8.155 1.00 71.00 414 ILE A O 1
ATOM 3357 N N . SER A 1 415 ? 25.595 -23.519 -10.194 1.00 75.44 415 SER A N 1
ATOM 3358 C CA . SER A 1 415 ? 27.030 -23.362 -10.473 1.00 75.44 415 SER A CA 1
ATOM 3359 C C . SER A 1 415 ? 27.291 -22.494 -11.711 1.00 75.44 415 SER A C 1
ATOM 3361 O O . SER A 1 415 ? 26.464 -22.403 -12.623 1.00 75.44 415 SER A O 1
ATOM 3363 N N . PHE A 1 416 ? 28.461 -21.850 -11.760 1.00 76.75 416 PHE A N 1
ATOM 3364 C CA . PHE A 1 416 ? 28.888 -21.009 -12.881 1.00 76.75 416 PHE A CA 1
ATOM 3365 C C . PHE A 1 416 ? 30.172 -21.552 -13.506 1.00 76.75 416 PHE A C 1
ATOM 3367 O O . PHE A 1 416 ? 31.120 -21.904 -12.810 1.00 76.75 416 PHE A O 1
ATOM 3374 N N . LYS A 1 417 ? 30.214 -21.587 -14.838 1.00 79.12 417 LYS A N 1
ATOM 3375 C CA . LYS A 1 417 ? 31.411 -21.871 -15.630 1.00 79.12 417 LYS A CA 1
ATOM 3376 C C . LYS A 1 417 ? 32.146 -20.573 -15.937 1.00 79.12 417 LYS A C 1
ATOM 3378 O O . LYS A 1 417 ? 31.579 -19.637 -16.512 1.00 79.12 417 LYS A O 1
ATOM 3383 N N . VAL A 1 418 ? 33.432 -20.553 -15.612 1.00 76.25 418 VAL A N 1
ATOM 3384 C CA . VAL A 1 418 ? 34.335 -19.434 -15.877 1.00 76.25 418 VAL A CA 1
ATOM 3385 C C . VAL A 1 418 ? 35.279 -19.817 -17.013 1.00 76.25 418 VAL A C 1
ATOM 3387 O O . VAL A 1 418 ? 35.935 -20.852 -16.959 1.00 76.25 418 VAL A O 1
ATOM 3390 N N . LYS A 1 419 ? 35.370 -18.981 -18.053 1.00 79.69 419 LYS A N 1
ATOM 3391 C CA . LYS A 1 419 ? 36.385 -19.105 -19.111 1.00 79.69 419 LYS A CA 1
ATOM 3392 C C . LYS A 1 419 ? 37.227 -17.834 -19.166 1.00 79.69 419 LYS A C 1
ATOM 3394 O O . LYS A 1 419 ? 36.731 -16.777 -19.564 1.00 79.69 419 LYS A O 1
ATOM 3399 N N . ARG A 1 420 ? 38.504 -17.938 -18.792 1.00 73.38 420 ARG A N 1
ATOM 3400 C CA . ARG A 1 420 ? 39.473 -16.832 -18.817 1.00 73.38 420 ARG A CA 1
ATOM 3401 C C . ARG A 1 420 ? 40.238 -16.804 -20.142 1.00 73.38 420 ARG A C 1
ATOM 3403 O O . ARG A 1 420 ? 40.554 -17.830 -20.730 1.00 73.38 420 ARG A O 1
ATOM 3410 N N . THR A 1 421 ? 40.513 -15.601 -20.629 1.00 75.06 421 THR A N 1
ATOM 3411 C CA . THR A 1 421 ? 41.409 -15.311 -21.761 1.00 75.06 421 THR A CA 1
ATOM 3412 C C . THR A 1 421 ? 42.310 -14.132 -21.381 1.00 75.06 421 THR A C 1
ATOM 3414 O O . THR A 1 421 ? 41.958 -13.379 -20.474 1.00 75.06 421 THR A O 1
ATOM 3417 N N . LYS A 1 422 ? 43.430 -13.911 -22.092 1.00 71.00 422 LYS A N 1
ATOM 3418 C CA . LYS A 1 422 ? 44.483 -12.925 -21.735 1.00 71.00 422 LYS A CA 1
ATOM 3419 C C . LYS A 1 422 ? 43.999 -11.511 -21.346 1.00 71.00 422 LYS A C 1
ATOM 3421 O O . LYS A 1 422 ? 44.712 -10.821 -20.633 1.00 71.00 422 LYS A O 1
ATOM 3426 N N . ARG A 1 423 ? 42.837 -11.047 -21.830 1.00 74.88 423 ARG A N 1
ATOM 3427 C CA . ARG A 1 423 ? 42.274 -9.707 -21.522 1.00 74.88 423 ARG A CA 1
ATOM 3428 C C . ARG A 1 423 ? 40.796 -9.726 -21.102 1.00 74.88 423 ARG A C 1
ATOM 3430 O O . ARG A 1 423 ? 40.165 -8.670 -20.997 1.00 74.88 423 ARG A O 1
ATOM 3437 N N . ARG A 1 424 ? 40.173 -10.908 -21.017 1.00 78.06 424 ARG A N 1
ATOM 3438 C CA . ARG A 1 424 ? 38.711 -11.039 -20.876 1.00 78.06 424 ARG A CA 1
ATOM 3439 C C . ARG A 1 424 ? 38.334 -12.281 -20.084 1.00 78.06 424 ARG A C 1
ATOM 3441 O O . ARG A 1 424 ? 38.883 -13.353 -20.328 1.00 78.06 424 ARG A O 1
ATOM 3448 N N . VAL A 1 425 ? 37.323 -12.146 -19.239 1.00 78.44 425 VAL A N 1
ATOM 3449 C CA . VAL A 1 425 ? 36.687 -13.260 -18.533 1.00 78.44 425 VAL A CA 1
ATOM 3450 C C . VAL A 1 425 ? 35.257 -13.414 -19.033 1.00 78.44 425 VAL A C 1
ATOM 3452 O O . VAL A 1 425 ? 34.544 -12.425 -19.232 1.00 78.44 425 VAL A O 1
ATOM 3455 N N . TYR A 1 426 ? 34.856 -14.661 -19.263 1.00 78.69 426 TYR A N 1
ATOM 3456 C CA . TYR A 1 426 ? 33.491 -15.033 -19.597 1.00 78.69 426 TYR A CA 1
ATOM 3457 C C . TYR A 1 426 ? 32.892 -15.853 -18.462 1.00 78.69 426 TYR A C 1
ATOM 3459 O O . TYR A 1 426 ? 33.385 -16.938 -18.162 1.00 78.69 426 TYR A O 1
ATOM 3467 N N . LEU A 1 427 ? 31.811 -15.347 -17.884 1.00 78.88 427 LEU A N 1
ATOM 3468 C CA . LEU A 1 427 ? 31.026 -16.039 -16.870 1.00 78.88 427 LEU A CA 1
ATOM 3469 C C . LEU A 1 427 ? 29.745 -16.552 -17.526 1.00 78.88 427 LEU A C 1
ATOM 3471 O O . LEU A 1 427 ? 29.050 -15.784 -18.195 1.00 78.88 427 LEU A O 1
ATOM 3475 N N . THR A 1 428 ? 29.475 -17.849 -17.403 1.00 80.31 428 THR A N 1
ATOM 3476 C CA . THR A 1 428 ? 28.288 -18.499 -17.981 1.00 80.31 428 THR A CA 1
ATOM 3477 C C . THR A 1 428 ? 27.652 -19.381 -16.917 1.00 80.31 428 THR A C 1
ATOM 3479 O O . THR A 1 428 ? 28.359 -20.121 -16.240 1.00 80.31 428 THR A O 1
ATOM 3482 N N . MET A 1 429 ? 26.335 -19.311 -16.751 1.00 77.38 429 MET A N 1
ATOM 3483 C CA . MET A 1 429 ? 25.617 -20.229 -15.863 1.00 77.38 429 MET A CA 1
ATOM 3484 C C . MET A 1 429 ? 25.755 -21.668 -16.378 1.00 77.38 429 MET A C 1
ATOM 3486 O O . MET A 1 429 ? 25.841 -21.877 -17.586 1.00 77.38 429 MET A O 1
ATOM 3490 N N . ASN A 1 430 ? 25.864 -22.646 -15.480 1.00 76.50 430 ASN A N 1
ATOM 3491 C CA . ASN A 1 430 ? 26.072 -24.034 -15.871 1.00 76.50 430 ASN A CA 1
ATOM 3492 C C . ASN A 1 430 ? 24.741 -24.768 -16.078 1.00 76.50 430 ASN A C 1
ATOM 3494 O O . ASN A 1 430 ? 24.008 -25.039 -15.128 1.00 76.50 430 ASN A O 1
ATOM 3498 N N . ASP A 1 431 ? 24.500 -25.174 -17.318 1.00 67.12 431 ASP A N 1
ATOM 3499 C CA . ASP A 1 431 ? 23.298 -25.885 -17.770 1.00 67.12 431 ASP A CA 1
ATOM 3500 C C . ASP A 1 431 ? 23.133 -27.271 -17.122 1.00 67.12 431 ASP A C 1
ATOM 3502 O O . ASP A 1 431 ? 22.055 -27.846 -17.168 1.00 67.12 431 ASP A O 1
ATOM 3506 N N . LYS A 1 432 ? 24.194 -27.819 -16.505 1.00 64.56 432 LYS A N 1
ATOM 3507 C CA . LYS A 1 432 ? 24.143 -29.112 -15.798 1.00 64.56 432 LYS A CA 1
ATOM 3508 C C . LYS A 1 432 ? 23.471 -29.036 -14.426 1.00 64.56 432 LYS A C 1
ATOM 3510 O O . LYS A 1 432 ? 23.084 -30.065 -13.896 1.00 64.56 432 LYS A O 1
ATOM 3515 N N . THR A 1 433 ? 23.398 -27.845 -13.832 1.00 63.81 433 THR A N 1
ATOM 3516 C CA . THR A 1 433 ? 22.871 -27.663 -12.469 1.00 63.81 433 THR A CA 1
ATOM 3517 C C . THR A 1 433 ? 21.445 -27.126 -12.425 1.00 63.81 433 THR A C 1
ATOM 3519 O O . THR A 1 433 ? 20.764 -27.291 -11.422 1.00 63.81 433 THR A O 1
ATOM 3522 N N . VAL A 1 434 ? 20.993 -26.466 -13.493 1.00 70.06 434 VAL A N 1
ATOM 3523 C CA . VAL A 1 434 ? 19.664 -25.851 -13.587 1.00 70.06 434 VAL A CA 1
ATOM 3524 C C . VAL A 1 434 ? 19.215 -25.890 -15.042 1.00 70.06 434 VAL A C 1
ATOM 3526 O O . VAL A 1 434 ? 19.992 -25.517 -15.925 1.00 70.06 434 VAL A O 1
ATOM 3529 N N . ASP A 1 435 ? 17.955 -26.257 -15.295 1.00 72.56 435 ASP A N 1
ATOM 3530 C CA . ASP A 1 435 ? 17.368 -26.121 -16.629 1.00 72.56 435 ASP A CA 1
ATOM 3531 C C . ASP A 1 435 ? 17.301 -24.637 -17.029 1.00 72.56 435 ASP A C 1
ATOM 3533 O O . ASP A 1 435 ? 16.493 -23.856 -16.516 1.00 72.56 435 ASP A O 1
ATOM 3537 N N . LEU A 1 436 ? 18.133 -24.245 -17.997 1.00 69.06 436 LEU A N 1
ATOM 3538 C CA . LEU A 1 436 ? 18.196 -22.888 -18.539 1.00 69.06 436 LEU A CA 1
ATOM 3539 C C . LEU A 1 436 ? 16.853 -22.365 -19.069 1.00 69.06 436 LEU A C 1
ATOM 3541 O O . LEU A 1 436 ? 16.684 -21.150 -19.209 1.00 69.06 436 LEU A O 1
ATOM 3545 N N . ASN A 1 437 ? 15.913 -23.246 -19.422 1.00 69.00 437 ASN A N 1
ATOM 3546 C CA . ASN A 1 437 ? 14.592 -22.853 -19.905 1.00 69.00 437 ASN A CA 1
ATOM 3547 C C . ASN A 1 437 ? 13.714 -22.264 -18.805 1.00 69.00 437 ASN A C 1
ATOM 3549 O O . ASN A 1 437 ? 12.820 -21.470 -19.115 1.00 69.00 437 ASN A O 1
ATOM 3553 N N . THR A 1 438 ? 13.982 -22.614 -17.551 1.00 71.12 438 THR A N 1
ATOM 3554 C CA . THR A 1 438 ? 13.263 -22.103 -16.380 1.00 71.12 438 THR A CA 1
ATOM 3555 C C . THR A 1 438 ? 13.799 -20.749 -15.922 1.00 71.12 438 THR A C 1
ATOM 3557 O O . THR A 1 438 ? 13.102 -20.021 -15.221 1.00 71.12 438 THR A O 1
ATOM 3560 N N . VAL A 1 439 ? 14.992 -20.345 -16.370 1.00 68.88 439 VAL A N 1
ATOM 3561 C CA . VAL A 1 439 ? 15.624 -19.081 -15.976 1.00 68.88 439 VAL A CA 1
ATOM 3562 C C . VAL A 1 439 ? 15.204 -17.947 -16.912 1.00 68.88 439 VAL A C 1
ATOM 3564 O O . VAL A 1 439 ? 15.204 -18.075 -18.136 1.00 68.88 439 VAL A O 1
ATOM 3567 N N . SER A 1 440 ? 14.836 -16.801 -16.337 1.00 73.44 440 SER A N 1
ATOM 3568 C CA . SER A 1 440 ? 14.485 -15.591 -17.089 1.00 73.44 440 SER A CA 1
ATOM 3569 C C . SER A 1 440 ? 15.695 -14.670 -17.291 1.00 73.44 440 SER A C 1
ATOM 3571 O O . SER A 1 440 ? 15.961 -14.222 -18.411 1.00 73.44 440 SER A O 1
ATOM 3573 N N . SER A 1 441 ? 16.477 -14.419 -16.234 1.00 74.88 441 SER A N 1
ATOM 3574 C CA . SER A 1 441 ? 17.621 -13.500 -16.261 1.00 74.88 441 SER A CA 1
ATOM 3575 C C . SER A 1 441 ? 18.599 -13.739 -15.113 1.00 74.88 441 SER A C 1
ATOM 3577 O O . SER A 1 441 ? 18.197 -14.200 -14.048 1.00 74.88 441 SER A O 1
ATOM 3579 N N . VAL A 1 442 ? 19.856 -13.333 -15.308 1.00 76.44 442 VAL A N 1
ATOM 3580 C CA . VAL A 1 442 ? 20.906 -13.323 -14.280 1.00 76.44 442 VAL A CA 1
ATOM 3581 C C . VAL A 1 442 ? 21.566 -11.937 -14.238 1.00 76.44 442 VAL A C 1
ATOM 3583 O O . VAL A 1 442 ? 21.964 -11.429 -15.292 1.00 76.44 442 VAL A O 1
ATOM 3586 N N . ARG A 1 443 ? 21.707 -11.307 -13.058 1.00 72.88 443 ARG A N 1
ATOM 3587 C CA . ARG A 1 443 ? 22.695 -10.217 -12.863 1.00 72.88 443 ARG A CA 1
ATOM 3588 C C . ARG A 1 443 ? 23.874 -10.757 -12.111 1.00 72.88 443 ARG A C 1
ATOM 3590 O O . ARG A 1 443 ? 23.730 -11.548 -11.187 1.00 72.88 443 ARG A O 1
ATOM 3597 N N . TYR A 1 444 ? 25.009 -10.191 -12.462 1.00 75.88 444 TYR A N 1
ATOM 3598 C CA . TYR A 1 444 ? 26.248 -10.390 -11.761 1.00 75.88 444 TYR A CA 1
ATOM 3599 C C . TYR A 1 444 ? 26.609 -9.070 -11.092 1.00 75.88 444 TYR A C 1
ATOM 3601 O O . TYR A 1 444 ? 26.667 -8.024 -11.742 1.00 75.88 444 TYR A O 1
ATOM 3609 N N . HIS A 1 445 ? 26.789 -9.127 -9.783 1.00 71.75 445 HIS A N 1
ATOM 3610 C CA . HIS A 1 445 ? 27.351 -8.064 -8.977 1.00 71.75 445 HIS A CA 1
ATOM 3611 C C . HIS A 1 445 ? 28.783 -8.463 -8.644 1.00 71.75 445 HIS A C 1
ATOM 3613 O O . HIS A 1 445 ? 29.005 -9.539 -8.099 1.00 71.75 445 HIS A O 1
ATOM 3619 N N . PHE A 1 446 ? 29.749 -7.639 -9.029 1.00 73.25 446 PHE A N 1
ATOM 3620 C CA . PHE A 1 446 ? 31.153 -7.857 -8.697 1.00 73.25 446 PHE A CA 1
ATOM 3621 C C . PHE A 1 446 ? 31.502 -6.978 -7.509 1.00 73.25 446 PHE A C 1
ATOM 3623 O O . PHE A 1 446 ? 31.108 -5.812 -7.489 1.00 73.25 446 PHE A O 1
ATOM 3630 N N . ASP A 1 447 ? 32.269 -7.517 -6.565 1.00 68.94 447 ASP A N 1
ATOM 3631 C CA . ASP A 1 447 ? 32.644 -6.778 -5.354 1.00 68.94 447 ASP A CA 1
ATOM 3632 C C . ASP A 1 447 ? 33.550 -5.580 -5.701 1.00 68.94 447 ASP A C 1
ATOM 3634 O O . ASP A 1 447 ? 33.548 -4.543 -5.040 1.00 68.94 447 ASP A O 1
ATOM 3638 N N . ASN A 1 448 ? 34.266 -5.670 -6.826 1.00 66.81 448 ASN A N 1
ATOM 3639 C CA . ASN A 1 448 ? 35.022 -4.558 -7.380 1.00 66.81 448 ASN A CA 1
ATOM 3640 C C . ASN A 1 448 ? 34.132 -3.646 -8.251 1.00 66.81 448 ASN A C 1
ATOM 3642 O O . ASN A 1 448 ? 33.673 -4.035 -9.333 1.00 66.81 448 ASN A O 1
ATOM 3646 N N . ARG A 1 449 ? 33.963 -2.389 -7.811 1.00 55.75 449 ARG A N 1
ATOM 3647 C CA . ARG A 1 449 ? 33.126 -1.353 -8.456 1.00 55.75 449 ARG A CA 1
ATOM 3648 C C . ARG A 1 449 ? 33.472 -1.088 -9.930 1.00 55.75 449 ARG A C 1
ATOM 3650 O O . ARG A 1 449 ? 32.613 -0.633 -10.683 1.00 55.75 449 ARG A O 1
ATOM 3657 N N . SER A 1 450 ? 34.692 -1.408 -10.372 1.00 58.81 450 SER A N 1
ATOM 3658 C CA . SER A 1 450 ? 35.162 -1.163 -11.747 1.00 58.81 450 SER A CA 1
ATOM 3659 C C . SER A 1 450 ? 34.479 -2.017 -12.831 1.00 58.81 450 SER A C 1
ATOM 3661 O O . SER A 1 450 ? 34.530 -1.663 -14.010 1.00 58.81 450 SER A O 1
ATOM 3663 N N . PHE A 1 451 ? 33.803 -3.114 -12.467 1.00 56.72 451 PHE A N 1
ATOM 3664 C CA . PHE A 1 451 ? 33.181 -4.032 -13.436 1.00 56.72 451 PHE A CA 1
ATOM 3665 C C . PHE A 1 451 ? 31.690 -3.767 -13.710 1.00 56.72 451 PHE A C 1
ATOM 3667 O O . PHE A 1 451 ? 31.115 -4.373 -14.622 1.00 56.72 451 PHE A O 1
ATOM 3674 N N . GLY A 1 452 ? 31.069 -2.833 -12.981 1.00 56.00 452 GLY A N 1
ATOM 3675 C CA . GLY A 1 452 ? 29.640 -2.528 -13.087 1.00 56.00 452 GLY A CA 1
ATOM 3676 C C . GLY A 1 452 ? 28.732 -3.711 -12.712 1.00 56.00 452 GLY A C 1
ATOM 3677 O O . GLY A 1 452 ? 29.172 -4.707 -12.148 1.00 56.00 452 GLY A O 1
ATOM 3678 N N . MET A 1 453 ? 27.437 -3.608 -13.035 1.00 57.53 453 MET A N 1
ATOM 3679 C CA . MET A 1 453 ? 26.430 -4.653 -12.770 1.00 57.53 453 MET A CA 1
ATOM 3680 C C . MET A 1 453 ? 25.845 -5.204 -14.081 1.00 57.53 453 MET A C 1
ATOM 3682 O O . MET A 1 453 ? 24.729 -4.837 -14.472 1.00 57.53 453 MET A O 1
ATOM 3686 N N . PRO A 1 454 ? 26.585 -6.036 -14.833 1.00 64.44 454 PRO A N 1
ATOM 3687 C CA . PRO A 1 454 ? 26.076 -6.599 -16.074 1.00 64.44 454 PRO A CA 1
ATOM 3688 C C . PRO A 1 454 ? 24.908 -7.562 -15.806 1.00 64.44 454 PRO A C 1
ATOM 3690 O O . PRO A 1 454 ? 24.959 -8.422 -14.926 1.00 64.44 454 PRO A O 1
ATOM 3693 N N . SER A 1 455 ? 23.854 -7.435 -16.614 1.00 56.84 455 SER A N 1
ATOM 3694 C CA . SER A 1 455 ? 22.748 -8.395 -16.674 1.00 56.84 455 SER A CA 1
ATOM 3695 C C . SER A 1 455 ? 22.814 -9.186 -17.977 1.00 56.84 455 SER A C 1
ATOM 3697 O O . SER A 1 455 ? 23.284 -8.679 -18.997 1.00 56.84 455 SER A O 1
ATOM 3699 N N . SER A 1 456 ? 22.383 -10.443 -17.940 1.00 67.94 456 SER A N 1
ATOM 3700 C CA . SER A 1 456 ? 22.296 -11.311 -19.111 1.00 67.94 456 SER A CA 1
ATOM 3701 C C . SER A 1 456 ? 21.018 -12.141 -19.048 1.00 67.94 456 SER A C 1
ATOM 3703 O O . SER A 1 456 ? 20.624 -12.624 -17.987 1.00 67.94 456 SER A O 1
ATOM 3705 N N . SER A 1 457 ? 20.352 -12.295 -20.188 1.00 62.56 457 SER A N 1
ATOM 3706 C CA . SER A 1 457 ? 19.154 -13.123 -20.351 1.00 62.56 457 SER A CA 1
ATOM 3707 C C . SER A 1 457 ? 19.387 -14.178 -21.431 1.00 62.56 457 SER A C 1
ATOM 3709 O O . SER A 1 457 ? 20.365 -14.107 -22.191 1.00 62.56 457 SER A O 1
ATOM 3711 N N . LYS A 1 458 ? 18.482 -15.159 -21.527 1.00 54.75 458 LYS A N 1
ATOM 3712 C CA . LYS A 1 458 ? 18.553 -16.190 -22.570 1.00 54.75 458 LYS A CA 1
ATOM 3713 C C . LYS A 1 458 ? 18.531 -15.578 -23.975 1.00 54.75 458 LYS A C 1
ATOM 3715 O O . LYS A 1 458 ? 19.339 -15.966 -24.813 1.00 54.75 458 LYS A O 1
ATOM 3720 N N . ALA A 1 459 ? 17.651 -14.597 -24.186 1.00 41.97 459 ALA A N 1
ATOM 3721 C CA . ALA A 1 459 ? 17.422 -13.942 -25.472 1.00 41.97 459 ALA A CA 1
ATOM 3722 C C . ALA A 1 459 ? 18.587 -13.051 -25.931 1.00 41.97 459 ALA A C 1
ATOM 3724 O O . ALA A 1 459 ? 18.801 -12.911 -27.129 1.00 41.97 459 ALA A O 1
ATOM 3725 N N . ASP A 1 460 ? 19.336 -12.454 -24.999 1.00 57.50 460 ASP A N 1
ATOM 3726 C CA . ASP A 1 460 ? 20.407 -11.516 -25.352 1.00 57.50 460 ASP A CA 1
ATOM 3727 C C . ASP A 1 460 ? 21.752 -12.242 -25.532 1.00 57.50 460 ASP A C 1
ATOM 3729 O O . ASP A 1 460 ? 22.460 -12.020 -26.513 1.00 57.50 460 ASP A O 1
ATOM 3733 N N . ARG A 1 461 ? 22.135 -13.127 -24.591 1.00 59.31 461 ARG A N 1
ATOM 3734 C CA . ARG A 1 461 ? 23.480 -13.750 -24.572 1.00 59.31 461 ARG A CA 1
ATOM 3735 C C . ARG A 1 461 ? 23.553 -15.141 -23.928 1.00 59.31 461 ARG A C 1
ATOM 3737 O O . ARG A 1 461 ? 24.626 -15.513 -23.456 1.00 59.31 461 ARG A O 1
ATOM 3744 N N . LYS A 1 462 ? 22.458 -15.913 -23.863 1.00 68.00 462 LYS A N 1
ATOM 3745 C CA . LYS A 1 462 ? 22.423 -17.226 -23.171 1.00 68.00 462 LYS A CA 1
ATOM 3746 C C . LYS A 1 462 ? 23.020 -17.166 -21.748 1.00 68.00 462 LYS A C 1
ATOM 3748 O O . LYS A 1 462 ? 23.854 -17.986 -21.384 1.00 68.00 462 LYS A O 1
ATOM 3753 N N . PHE A 1 463 ? 22.672 -16.133 -20.975 1.00 73.00 463 PHE A N 1
ATOM 3754 C CA . PHE A 1 463 ? 23.183 -15.888 -19.609 1.00 73.00 463 PHE A CA 1
ATOM 3755 C C . PHE A 1 463 ? 24.700 -15.661 -19.483 1.00 73.00 463 PHE A C 1
ATOM 3757 O O . PHE A 1 463 ? 25.232 -15.607 -18.372 1.00 73.00 463 PHE A O 1
ATOM 3764 N N . LYS A 1 464 ? 25.405 -15.463 -20.604 1.00 74.75 464 LYS A N 1
ATOM 3765 C CA . LYS A 1 464 ? 26.841 -15.184 -20.638 1.00 74.75 464 LYS A CA 1
ATOM 3766 C C . LYS A 1 464 ? 27.126 -13.704 -20.417 1.00 74.75 464 LYS A C 1
ATOM 3768 O O . LYS A 1 464 ? 26.527 -12.841 -21.068 1.00 74.75 464 LYS A O 1
ATOM 3773 N N . VAL A 1 465 ? 28.093 -13.409 -19.554 1.00 75.44 465 VAL A N 1
ATOM 3774 C CA . VAL A 1 465 ? 28.634 -12.062 -19.343 1.00 75.44 465 VAL A CA 1
ATOM 3775 C C . VAL A 1 465 ? 30.113 -12.024 -19.691 1.00 75.44 465 VAL A C 1
ATOM 3777 O O . VAL A 1 465 ? 30.859 -12.968 -19.445 1.00 75.44 465 VAL A O 1
ATOM 3780 N N . LYS A 1 466 ? 30.521 -10.916 -20.315 1.00 77.75 466 LYS A N 1
ATOM 3781 C CA . LYS A 1 466 ? 31.893 -10.638 -20.735 1.00 77.75 466 LYS A CA 1
ATOM 3782 C C . LYS A 1 466 ? 32.422 -9.453 -19.943 1.00 77.75 466 LYS A C 1
ATOM 3784 O O . LYS A 1 466 ? 31.849 -8.369 -20.028 1.00 77.75 466 LYS A O 1
ATOM 3789 N N . ILE A 1 467 ? 33.553 -9.651 -19.280 1.00 77.06 467 ILE A N 1
ATOM 3790 C CA . ILE A 1 467 ? 34.230 -8.635 -18.473 1.00 77.06 467 ILE A CA 1
ATOM 3791 C C . ILE A 1 467 ? 35.613 -8.398 -19.074 1.00 77.06 467 ILE A C 1
ATOM 3793 O O . ILE A 1 467 ? 36.282 -9.346 -19.498 1.00 77.06 467 ILE A O 1
ATOM 3797 N N . LYS A 1 468 ? 36.033 -7.133 -19.164 1.00 72.12 468 LYS A N 1
ATOM 3798 C CA . LYS A 1 468 ? 37.418 -6.784 -19.506 1.00 72.12 468 LYS A CA 1
ATOM 3799 C C . LYS A 1 468 ? 38.235 -6.818 -18.221 1.00 72.12 468 LYS A C 1
ATOM 3801 O O . LYS A 1 468 ? 37.875 -6.138 -17.273 1.00 72.12 468 LYS A O 1
ATOM 3806 N N . VAL A 1 469 ? 39.315 -7.588 -18.213 1.00 71.06 469 VAL A N 1
ATOM 3807 C CA . VAL A 1 469 ? 40.168 -7.778 -17.034 1.00 71.06 469 VAL A CA 1
ATOM 3808 C C . VAL A 1 469 ? 41.611 -7.498 -17.460 1.00 71.06 469 VAL A C 1
ATOM 3810 O O . VAL A 1 469 ? 42.034 -7.981 -18.516 1.00 71.06 469 VAL A O 1
ATOM 3813 N N . ARG A 1 470 ? 42.340 -6.660 -16.706 1.00 66.81 470 ARG A N 1
ATOM 3814 C CA . ARG A 1 470 ? 43.792 -6.450 -16.907 1.00 66.81 470 ARG A CA 1
ATOM 3815 C C . ARG A 1 470 ? 44.562 -7.675 -16.390 1.00 66.81 470 ARG A C 1
ATOM 3817 O O . ARG A 1 470 ? 44.008 -8.449 -15.617 1.00 66.81 470 ARG A O 1
ATOM 3824 N N . LYS A 1 471 ? 45.805 -7.877 -16.844 1.00 59.47 471 LYS A N 1
ATOM 3825 C CA . LYS A 1 471 ? 46.613 -9.069 -16.507 1.00 59.47 471 LYS A CA 1
ATOM 3826 C C . LYS A 1 471 ? 46.759 -9.285 -14.988 1.00 59.47 471 LYS A C 1
ATOM 3828 O O . LYS A 1 471 ? 46.780 -10.439 -14.578 1.00 59.47 471 LYS A O 1
ATOM 3833 N N . ASP A 1 472 ? 46.727 -8.204 -14.208 1.00 59.06 472 ASP A N 1
ATOM 3834 C CA . ASP A 1 472 ? 47.105 -8.188 -12.785 1.00 59.06 472 ASP A CA 1
ATOM 3835 C C . ASP A 1 472 ? 45.914 -8.171 -11.812 1.00 59.06 472 ASP A C 1
ATOM 3837 O O . ASP A 1 472 ? 46.084 -7.961 -10.616 1.00 59.06 472 ASP A O 1
ATOM 3841 N N . TYR A 1 473 ? 44.685 -8.377 -12.296 1.00 62.69 473 TYR A N 1
ATOM 3842 C CA . TYR A 1 473 ? 43.572 -8.619 -11.376 1.00 62.69 473 TYR A CA 1
ATOM 3843 C C . TYR A 1 473 ? 43.717 -10.027 -10.780 1.00 62.69 473 TYR A C 1
ATOM 3845 O O . TYR A 1 473 ? 43.719 -11.013 -11.529 1.00 62.69 473 TYR A O 1
ATOM 3853 N N . GLY A 1 474 ? 43.837 -10.087 -9.448 1.00 66.56 474 GLY A N 1
ATOM 3854 C CA . GLY A 1 474 ? 43.786 -11.313 -8.644 1.00 66.56 474 GLY A CA 1
ATOM 3855 C C . GLY A 1 474 ? 42.410 -11.992 -8.673 1.00 66.56 474 GLY A C 1
ATOM 3856 O O . GLY A 1 474 ? 41.658 -11.843 -9.638 1.00 66.56 474 GLY A O 1
ATOM 3857 N N . GLU A 1 475 ? 42.069 -12.744 -7.624 1.00 72.94 475 GLU A N 1
ATOM 3858 C CA . GLU A 1 475 ? 40.775 -13.432 -7.528 1.00 72.94 475 GLU A CA 1
ATOM 3859 C C . GLU A 1 475 ? 39.618 -12.415 -7.552 1.00 72.94 475 GLU A C 1
ATOM 3861 O O . GLU A 1 475 ? 39.582 -11.460 -6.776 1.00 72.94 475 GLU A O 1
ATOM 3866 N N . ILE A 1 476 ? 38.676 -12.595 -8.482 1.00 72.56 476 ILE A N 1
ATOM 3867 C CA . ILE A 1 476 ? 37.495 -11.736 -8.618 1.00 72.56 476 ILE A CA 1
ATOM 3868 C C . ILE A 1 476 ? 36.305 -12.470 -8.008 1.00 72.56 476 ILE A C 1
ATOM 3870 O O . ILE A 1 476 ? 35.815 -13.449 -8.573 1.00 72.56 476 ILE A O 1
ATOM 3874 N N . SER A 1 477 ? 35.802 -11.972 -6.885 1.00 77.00 477 SER A N 1
ATOM 3875 C CA . SER A 1 477 ? 34.568 -12.442 -6.263 1.00 77.00 477 SER A CA 1
ATOM 3876 C C . SER A 1 477 ? 33.358 -11.604 -6.680 1.00 77.00 477 SER A C 1
ATOM 3878 O O . SER A 1 477 ? 33.455 -10.447 -7.112 1.00 77.00 477 SER A O 1
ATOM 3880 N N . GLY A 1 478 ? 32.187 -12.225 -6.599 1.00 75.19 478 GLY A N 1
ATOM 3881 C CA . GLY A 1 478 ? 30.927 -11.544 -6.818 1.00 75.19 478 GLY A CA 1
ATOM 3882 C C . GLY A 1 478 ? 29.723 -12.382 -6.419 1.00 75.19 478 GLY A C 1
ATOM 3883 O O . GLY A 1 478 ? 29.823 -13.533 -5.991 1.00 75.19 478 GLY A O 1
ATOM 3884 N N . THR A 1 479 ? 28.546 -11.795 -6.582 1.00 77.81 479 THR A N 1
ATOM 3885 C CA . THR A 1 479 ? 27.255 -12.443 -6.369 1.00 77.81 479 THR A CA 1
ATOM 3886 C C . THR A 1 479 ? 26.446 -12.457 -7.656 1.00 77.81 479 THR A C 1
ATOM 3888 O O . THR A 1 479 ? 26.258 -11.442 -8.323 1.00 77.81 479 THR A O 1
ATOM 3891 N N . ALA A 1 480 ? 25.970 -13.637 -8.031 1.00 77.31 480 ALA A N 1
ATOM 3892 C CA . ALA A 1 480 ? 25.002 -13.814 -9.091 1.00 77.31 480 ALA A CA 1
ATOM 3893 C C . ALA A 1 480 ? 23.606 -13.896 -8.476 1.00 77.31 480 ALA A C 1
ATOM 3895 O O . ALA A 1 480 ? 23.363 -14.680 -7.559 1.00 77.31 480 ALA A O 1
ATOM 3896 N N . LEU A 1 481 ? 22.697 -13.084 -8.997 1.00 75.25 481 LEU A N 1
ATOM 3897 C CA . LEU A 1 481 ? 21.276 -13.127 -8.683 1.00 75.25 481 LEU A CA 1
ATOM 3898 C C . LEU A 1 481 ? 20.558 -13.718 -9.894 1.00 75.25 481 LEU A C 1
ATOM 3900 O O . LEU A 1 481 ? 20.529 -13.101 -10.965 1.00 75.25 481 LEU A O 1
ATOM 3904 N N . VAL A 1 482 ? 20.032 -14.928 -9.730 1.00 75.56 482 VAL A N 1
ATOM 3905 C CA . VAL A 1 482 ? 19.330 -15.701 -10.758 1.00 75.56 482 VAL A CA 1
ATOM 3906 C C . VAL A 1 482 ? 17.833 -15.568 -10.534 1.00 75.56 482 VAL A C 1
ATOM 3908 O O . VAL A 1 482 ? 17.357 -15.782 -9.426 1.00 75.56 482 VAL A O 1
ATOM 3911 N N . ARG A 1 483 ? 17.090 -15.219 -11.587 1.00 72.19 483 ARG A N 1
ATOM 3912 C CA . ARG A 1 483 ? 15.629 -15.118 -11.558 1.00 72.19 483 ARG A CA 1
ATOM 3913 C C . ARG A 1 483 ? 15.002 -16.190 -12.428 1.00 72.19 483 ARG A C 1
ATOM 3915 O O . ARG A 1 483 ? 15.203 -16.185 -13.647 1.00 72.19 483 ARG A O 1
ATOM 3922 N N . PHE A 1 484 ? 14.151 -17.010 -11.837 1.00 72.31 484 PHE A N 1
ATOM 3923 C CA . PHE A 1 484 ? 13.361 -18.009 -12.542 1.00 72.31 484 PHE A CA 1
ATOM 3924 C C . PHE A 1 484 ? 12.075 -17.411 -13.131 1.00 72.31 484 PHE A C 1
ATOM 3926 O O . PHE A 1 484 ? 11.625 -16.326 -12.751 1.00 72.31 484 PHE A O 1
ATOM 3933 N N . LYS A 1 485 ? 11.493 -18.090 -14.122 1.00 67.69 485 LYS A N 1
ATOM 3934 C CA . LYS A 1 485 ? 10.242 -17.687 -14.785 1.00 67.69 485 LYS A CA 1
ATOM 3935 C C . LYS A 1 485 ? 9.040 -17.740 -13.840 1.00 67.69 485 LYS A C 1
ATOM 3937 O O . LYS A 1 485 ? 8.137 -16.929 -14.004 1.00 67.69 485 LYS A O 1
ATOM 3942 N N . ASN A 1 486 ? 9.065 -18.635 -12.852 1.00 60.75 486 ASN A N 1
ATOM 3943 C CA . ASN A 1 486 ? 8.075 -18.729 -11.771 1.00 60.75 486 ASN A CA 1
ATOM 3944 C C . ASN A 1 486 ? 8.161 -17.557 -10.766 1.00 60.75 486 ASN A C 1
ATOM 3946 O O . ASN A 1 486 ? 7.271 -17.396 -9.942 1.00 60.75 486 ASN A O 1
ATOM 3950 N N . GLY A 1 487 ? 9.198 -16.712 -10.847 1.00 60.72 487 GLY A N 1
ATOM 3951 C CA . GLY A 1 487 ? 9.385 -15.553 -9.976 1.00 60.72 487 GLY A CA 1
ATOM 3952 C C . GLY A 1 487 ? 10.352 -15.767 -8.810 1.00 60.72 487 GLY A C 1
ATOM 3953 O O . GLY A 1 487 ? 10.702 -14.777 -8.165 1.00 60.72 487 GLY A O 1
ATOM 3954 N N . GLU A 1 488 ? 10.835 -16.989 -8.574 1.00 67.75 488 GLU A N 1
ATOM 3955 C CA . GLU A 1 488 ? 11.841 -17.288 -7.547 1.00 67.75 488 GLU A CA 1
ATOM 3956 C C . GLU A 1 488 ? 13.179 -16.599 -7.848 1.00 67.75 488 GLU A C 1
ATOM 3958 O O . GLU A 1 488 ? 13.570 -16.427 -9.015 1.00 67.75 488 GLU A O 1
ATOM 3963 N N . LEU A 1 489 ? 13.887 -16.197 -6.789 1.00 69.12 489 LEU A N 1
ATOM 3964 C CA . LEU A 1 489 ? 15.231 -15.633 -6.886 1.00 69.12 489 LEU A CA 1
ATOM 3965 C C . LEU A 1 489 ? 16.217 -16.567 -6.193 1.00 69.12 489 LEU A C 1
ATOM 3967 O O . LEU A 1 489 ? 15.909 -17.167 -5.175 1.00 69.12 489 LEU A O 1
ATOM 3971 N N . VAL A 1 490 ? 17.429 -16.668 -6.721 1.00 75.06 490 VAL A N 1
ATOM 3972 C CA . VAL A 1 490 ? 18.524 -17.393 -6.071 1.00 75.06 490 VAL A CA 1
ATOM 3973 C C . VAL A 1 490 ? 19.751 -16.504 -6.068 1.00 75.06 490 VAL A C 1
ATOM 3975 O O . VAL A 1 490 ? 20.181 -16.018 -7.117 1.00 75.06 490 VAL A O 1
ATOM 3978 N N . ARG A 1 491 ? 20.320 -16.284 -4.881 1.00 73.31 491 ARG A N 1
ATOM 3979 C CA . ARG A 1 491 ? 21.582 -15.566 -4.708 1.00 73.31 491 ARG A CA 1
ATOM 3980 C C . ARG A 1 491 ? 22.709 -16.569 -4.531 1.00 73.31 491 ARG A C 1
ATOM 3982 O O . ARG A 1 491 ? 22.684 -17.388 -3.620 1.00 73.31 491 ARG A O 1
ATOM 3989 N N . ARG A 1 492 ? 23.734 -16.478 -5.375 1.00 78.81 492 ARG A N 1
ATOM 3990 C CA . ARG A 1 492 ? 24.902 -17.356 -5.297 1.00 78.81 492 ARG A CA 1
ATOM 3991 C C . ARG A 1 492 ? 26.189 -16.557 -5.403 1.00 78.81 492 ARG A C 1
ATOM 3993 O O . ARG A 1 492 ? 26.377 -15.806 -6.356 1.00 78.81 492 ARG A O 1
ATOM 4000 N N . ARG A 1 493 ? 27.087 -16.728 -4.433 1.00 77.44 493 ARG A N 1
ATOM 4001 C CA . ARG A 1 493 ? 28.456 -16.215 -4.543 1.00 77.44 493 ARG A CA 1
ATOM 4002 C C . ARG A 1 493 ? 29.229 -17.038 -5.569 1.00 77.44 493 ARG A C 1
ATOM 4004 O O . ARG A 1 493 ? 29.085 -18.257 -5.627 1.00 77.44 493 ARG A O 1
ATOM 4011 N N . PHE A 1 494 ? 30.034 -16.365 -6.376 1.00 76.75 494 PHE A N 1
ATOM 4012 C CA . PHE A 1 494 ? 30.986 -16.991 -7.279 1.00 76.75 494 PHE A CA 1
ATOM 4013 C C . PHE A 1 494 ? 32.353 -16.342 -7.082 1.00 76.75 494 PHE A C 1
ATOM 4015 O O . PHE A 1 494 ? 32.450 -15.150 -6.787 1.00 76.75 494 PHE A O 1
ATOM 4022 N N . THR A 1 495 ? 33.403 -17.125 -7.282 1.00 75.38 495 THR A N 1
ATOM 4023 C CA . THR A 1 495 ? 34.774 -16.629 -7.356 1.00 75.38 495 THR A CA 1
ATOM 4024 C C . THR A 1 495 ? 35.381 -17.023 -8.694 1.00 75.38 495 THR A C 1
ATOM 4026 O O . THR A 1 495 ? 35.084 -18.075 -9.265 1.00 75.38 495 THR A O 1
ATOM 4029 N N . ILE A 1 496 ? 36.179 -16.119 -9.246 1.00 72.81 496 ILE A N 1
ATOM 4030 C CA . ILE A 1 496 ? 36.901 -16.284 -10.499 1.00 72.81 496 ILE A CA 1
ATOM 4031 C C . ILE A 1 496 ? 38.379 -16.195 -10.146 1.00 72.81 496 ILE A C 1
ATOM 4033 O O . ILE A 1 496 ? 38.880 -15.104 -9.876 1.00 72.81 496 ILE A O 1
ATOM 4037 N N . LYS A 1 497 ? 39.044 -17.348 -10.152 1.00 66.44 497 LYS A N 1
ATOM 4038 C CA . LYS A 1 497 ? 40.489 -17.445 -9.947 1.00 66.44 497 LYS A CA 1
ATOM 4039 C C . LYS A 1 497 ? 41.276 -17.039 -11.196 1.00 66.44 497 LYS A C 1
ATOM 4041 O O . LYS A 1 497 ? 40.826 -17.279 -12.348 1.00 66.44 497 LYS A O 1
#

Solvent-accessible surface area (backbone atoms only — not comparable to full-atom values): 26220 Å² total; per-residue (Å²): 118,67,69,63,51,56,53,51,50,51,50,50,48,53,50,46,54,62,53,52,60,69,74,47,71,67,51,88,80,42,48,68,60,60,56,54,57,61,35,47,75,51,95,84,30,48,43,73,70,55,52,41,50,44,28,62,77,52,31,62,68,58,51,54,41,51,49,54,33,51,51,36,51,50,48,37,52,57,40,52,51,66,76,48,79,83,89,69,73,71,85,84,70,64,97,60,60,72,65,60,56,49,52,54,52,50,40,50,63,36,32,43,62,18,47,51,27,39,34,54,12,41,50,23,44,28,54,14,42,51,27,46,43,54,36,50,53,51,52,50,42,46,52,51,48,41,52,51,36,48,50,49,36,47,55,43,48,51,53,51,50,52,52,48,48,54,48,41,54,50,42,43,57,50,40,53,55,30,36,76,70,69,76,47,56,72,71,58,45,57,50,48,50,51,51,44,54,51,52,51,53,51,48,54,56,49,51,52,51,47,53,51,55,52,51,55,50,22,53,50,44,62,42,54,72,72,64,37,69,74,61,45,70,43,45,77,62,82,74,85,59,61,83,50,58,60,53,52,69,70,58,44,41,52,36,19,70,70,61,35,32,60,57,53,17,32,53,25,43,31,50,14,28,52,25,39,27,49,13,53,56,36,21,61,59,14,75,94,37,52,57,99,58,41,66,59,52,37,48,52,31,46,50,51,28,53,50,34,48,50,54,39,47,52,54,50,52,50,50,45,52,48,47,54,54,44,48,52,58,36,52,53,36,34,55,50,38,51,53,33,47,55,50,33,54,51,36,48,58,51,41,55,51,41,49,53,34,36,76,72,66,78,41,57,70,62,61,46,45,54,45,49,51,50,36,51,52,40,47,49,50,34,48,53,38,46,34,50,37,56,38,38,49,45,56,46,26,61,52,33,66,45,77,55,59,50,66,59,63,56,88,68,70,76,51,72,45,76,48,80,51,90,53,35,37,36,44,28,67,36,67,90,55,44,68,66,87,50,44,52,38,35,38,41,42,44,77,54,76,90,69,50,71,56,69,22,24,58,90,81,46,64,39,38,46,81,44,84,42,66,84,83,66,67,75,46,48,30,38,35,44,39,31,35,70,90,66,48,37,32,77,40,80,48,74,44,123

Foldseek 3Di:
DVVVVVVVVVVVLVVVQVVVVVVQPCCLVCVVVLLLVLQDFDPPADELVNLLVLLCVPAPVLVVLVVVLVVLVVVLVVLVCVLPDDDDDPPPDDPDPPVVVVLVVQLSVLLVQLSVLLSQLSVLLSVLSVLVSVLVSLVSSLVSLLLLLVLSLLSSLLSLLVSLLSLLVSLLVLQVSCVVVVNHDPVVSVVSVVVSVVSVVVSVVSVVVSLVSLVVSCVSSVHDPVRSVPHHHTHHPDFDAPLLFDEDLVLLLVLLCVVRSNLVSLVSNLSSLVSNLSSLVSLCRHPVNDDPCSVVSSVVSVVSNVVSVVVSVVVSVVLSVLSVVLVVVLSVLNVVLVVLVVVLVVLVVVLVVVSVCVVVVNDRPSVSSVSSSVSSVSSSSSSNSRSVSSSSQSSSCSSSVHHSRDYLADPQDWDWDWDDDQFKIKIATDCVRDPLVFWAKKWKAWPDPVFPIDIDGCVRHNRMDMTTDHNPDDKIKIWMWIATPVGGIHIDIDIDD

Sequence (497 aa):
MFIKKTIFSMLALLLAFQAYSTELTGLHLNLLDRADEILEPKENALSLKEVKSLAVDRNHDLRISYERLYQAQKDIWVARSRFFPYGTGVIFGYDVNALFGTFILVELALSLPTKWYHVQSVKAVRDSQRFSVYALRANLKTQVEHLYYTLLKEEALLKSVELELELLENLVAATEVEIEAGLANEDDLEKVERRTLSLRDEYLKFKQLHLYSKSAFNIMLGKTPAQGAQMELQPIGKMLNIEDFQMGTQQMVDAALWRSYEIVAANYMIKAAKKHKKSTQWSILSFSGIGFGYWSRVEIAGSQVDEAVHRRNMTRENLVNQVSVTKELLEDNLEYLEGEKDILESSRNFLERDMERFTAGDAPLRELLETQLRYMDDYRSALMVHYQTLSKKSDMERLVRGSVTKAVYSAAPISFKVKRTKRRVYLTMNDKTVDLNTVSSVRYHFDNRSFGMPSSSKADRKFKVKIKVRKDYGEISGTALVRFKNGELVRRRFTIK

Mean predicted aligned error: 12.61 Å

Nearest PDB structures (foldseek):
  1wp1-assembly2_B  TM=7.898E-01  e=5.997E-09  Pseudomonas aeruginosa
  5azs-assembly1_A  TM=7.684E-01  e=1.446E-08  Pseudomonas aeruginosa PAO1
  7akz-assembly1_A  TM=7.303E-01  e=3.240E-09  Pseudomonas aeruginosa PAO1
  5azs-assembly1_B  TM=7.724E-01  e=3.485E-08  Pseudomonas aeruginosa PAO1
  6zre-assembly2_B  TM=7.033E-01  e=4.037E-09  Pseudomonas aeruginosa PAO1

Secondary structure (DSSP, 8-state):
-HHHHHHHHHHHHHHHHHHHTTTS-THHHHHHHHHHTTTSPPTTPBPHHHHHHHHHHH-HHHHHHHHHHHHHHHHHHHHHHTTSPP-SSTTTS----HHHHHHHHHHHHHHHHHHHHHHHHHHHHHHHHHHHHHHHHHHHHHHHHHHHHHHHHHHHHHHHHHHHHHHHHHHHHHHHHHHHTTSS-HHHHHHHHHHHHHHHHHHHHHHHHHHHHHHHHHHHTT--HHHHHT--B--------GGG----HHHHHHHHHHH-HHHHHHHHHHHHHHHHHHHHHHGGGSTTT-STTHHHHHHHHHHHHHHHHHHHHHHHHHHHHHHHHHHHHHHHHHHHHHHHHHHHHHHHHHHHHHHHHHHHTSS-HHHHHHHHHHHHHHHHHHHHHHHHHHHHHHHHHHHHTS-SSS-SB------EEEEEETTEEEEEE-TTTS-TTTEEEEEEEESSGGG---EEEHHHHTT-EEEE--TT---EEEEEEEEETTS-EEEEEEEE-

pLDDT: mean 81.44, std 14.24, range [40.56, 96.12]